Protein 6PY3 (pdb70)

Radius of gyration: 24.71 Å; Cα contacts (8 Å, |Δi|>4): 919; chains: 2; bounding box: 74×38×72 Å

Sequence (472 aa):
QRNAIREDLDNYLNEMGEVTADNIQTWLSGRILLIENAAQNIAINPEPAAVASLLEQKALTSTFMASYLGDATGHFTIRPDAKMPDGFDPRVRPWYKGAESSSTSTLTEPYIDAATGQTIISIATAAKKAGQSVGVVGGDLSLQTLINTLSARGMGYAFLVSADGKILVHPDKALVMKSLKEAYPQDTPRISSDFSEVTVDGKTRIVNFTPIKGLPSVNWYIGLSVDKDKAFSMPFTQRNAIREDLDNYLNEMGEVTADNIQTWLSSGRILLIENAAQNIAINPEPAAVASLLEQKALTSTFMASYLGDATGHHFTIRPDAKMPDGFDPRVRPWYKGAESSSTSTLTEPYIDAATGQTIISIATAAKKAGQSVGVVGGDLSLQTLINTLSARDMGYAFLVSADGKILVHPDKALVMKSLKEAYPQDTPRISSDFSEVTVDGKTRIVNFTPIKGLPSVNWYIGLSVDKDKAFSML

Organism: Pseudomonas fluorescens (strain Pf0-1) (NCBI:txid205922)

Solvent-accessible surface area: 21439 Å² total

InterPro domains:
  IPR003660 HAMP domain [PF00672] (296-348)
  IPR003660 HAMP domain [PS50885] (298-352)
  IPR003660 HAMP domain [SM00304] (298-352)
  IPR004089 Methyl-accepting chemotaxis protein (MCP) signalling domain [PF00015] (412-594)
  IPR004089 Methyl-accepting chemotaxis protein (MCP) signalling domain [PS50111] (357-593)
  IPR004089 Methyl-accepting chemotaxis protein (MCP) signalling domain [SM00283] (367-628)
  IPR004090 Chemotaxis methyl-accepting receptor [PR00260] (381-410)
  IPR004090 Chemotaxis methyl-accepting receptor [PR00260] (494-523)
  IPR029151 Periplasmic sensor-like domain superfamily [SSF103190] (67-181)
  IPR033479 Double Cache domain 1 [PF02743] (36-259)

Structure (mmCIF, N/CA/C/O backbone):
data_6PY3
#
_entry.id   6PY3
#
_cell.length_a   133.050
_cell.length_b   70.700
_cell.length_c   70.990
_cell.angle_alpha   90.000
_cell.angle_beta   122.100
_cell.angle_gamma   90.000
#
_symmetry.space_group_name_H-M   'C 1 2 1'
#
loop_
_entity.id
_entity.type
_entity.pdbx_description
1 polymer 'Putative methyl-accepting chemotaxis protein'
2 non-polymer ISOLEUCINE
3 water water
#
loop_
_atom_site.group_PDB
_atom_site.id
_atom_site.type_symbol
_atom_site.label_atom_id
_atom_site.label_alt_id
_atom_site.label_comp_id
_atom_site.label_asym_id
_atom_site.label_entity_id
_atom_site.label_seq_id
_atom_site.pdbx_PDB_ins_code
_atom_site.Cartn_x
_atom_site.Cartn_y
_atom_site.Cartn_z
_atom_site.occupancy
_atom_site.B_iso_or_equiv
_atom_site.auth_seq_id
_atom_site.auth_comp_id
_atom_site.auth_asym_id
_atom_site.auth_atom_id
_atom_site.pdbx_PDB_model_num
ATOM 1 N N . GLN A 1 7 ? -41.776 -30.877 31.459 1.00 41.76 34 GLN A N 1
ATOM 2 C CA . GLN A 1 7 ? -42.483 -30.136 30.371 1.00 48.11 34 GLN A CA 1
ATOM 3 C C . GLN A 1 7 ? -41.739 -30.269 29.038 1.00 50.83 34 GLN A C 1
ATOM 4 O O . GLN A 1 7 ? -42.350 -30.576 28.011 1.00 52.79 34 GLN A O 1
ATOM 6 N N . ARG A 1 8 ? -40.429 -30.026 29.059 1.00 45.89 35 ARG A N 1
ATOM 7 C CA . ARG A 1 8 ? -39.578 -30.275 27.892 1.00 55.62 35 ARG A CA 1
ATOM 8 C C . ARG A 1 8 ? -39.727 -31.707 27.358 1.00 54.51 35 ARG A C 1
ATOM 9 O O . ARG A 1 8 ? -40.017 -31.897 26.172 1.00 56.11 35 ARG A O 1
ATOM 11 N N . ASN A 1 9 ? -39.613 -32.705 28.234 1.00 53.84 36 ASN A N 1
ATOM 12 C CA . ASN A 1 9 ? -39.653 -34.109 27.807 1.00 54.83 36 ASN A CA 1
ATOM 13 C C . ASN A 1 9 ? -40.908 -34.509 27.024 1.00 57.31 36 ASN A C 1
ATOM 14 O O . ASN A 1 9 ? -40.895 -35.539 26.347 1.00 47.66 36 ASN A O 1
ATOM 16 N N . ALA A 1 10 ? -41.949 -33.674 27.062 1.00 51.70 37 ALA A N 1
ATOM 17 C CA . ALA A 1 10 ? -43.156 -33.867 26.244 1.00 57.56 37 ALA A CA 1
ATOM 18 C C . ALA A 1 10 ? -43.097 -33.322 24.812 1.00 58.52 37 ALA A C 1
ATOM 19 O O . ALA A 1 10 ? -43.727 -33.875 23.908 1.00 64.36 37 ALA A O 1
ATOM 21 N N . ILE A 1 11 ? -42.436 -32.185 24.620 1.00 55.21 38 ILE A N 1
ATOM 22 C CA . ILE A 1 11 ? -42.330 -31.573 23.294 1.00 53.77 38 ILE A CA 1
ATOM 23 C C . ILE A 1 11 ? -40.931 -31.755 22.689 1.00 48.73 38 ILE A C 1
ATOM 24 O O . ILE A 1 11 ? -40.578 -31.104 21.700 1.00 46.65 38 ILE A O 1
ATOM 29 N N . ARG A 1 12 ? -40.125 -32.626 23.292 1.00 48.14 39 ARG A N 1
ATOM 30 C CA . ARG A 1 12 ? -38.749 -32.812 22.831 1.00 52.20 39 ARG A CA 1
ATOM 31 C C . ARG A 1 12 ? -38.724 -33.399 21.416 1.00 50.33 39 ARG A C 1
ATOM 32 O O . ARG A 1 12 ? -38.007 -32.901 20.543 1.00 48.23 39 ARG A O 1
ATOM 40 N N . GLU A 1 13 ? -39.646 -34.318 21.145 1.00 42.70 40 GLU A N 1
ATOM 41 C CA . GLU A 1 13 ? -39.809 -34.855 19.798 1.00 46.61 40 GLU A CA 1
ATOM 42 C C . GLU A 1 13 ? -40.280 -33.807 18.788 1.00 43.58 40 GLU A C 1
ATOM 43 O O . GLU A 1 13 ? -39.909 -33.851 17.610 1.00 38.70 40 GLU A O 1
ATOM 49 N N . ASP A 1 14 ? -40.996 -32.802 19.274 1.00 38.51 41 ASP A N 1
ATOM 50 C CA . ASP A 1 14 ? -41.339 -31.646 18.452 1.00 42.47 41 ASP A CA 1
ATOM 51 C C . ASP A 1 14 ? -40.114 -30.839 18.017 1.00 41.41 41 ASP A C 1
ATOM 52 O O . ASP A 1 14 ? -40.062 -30.355 16.883 1.00 40.31 41 ASP A O 1
ATOM 57 N N . LEU A 1 15 ? -39.170 -30.641 18.932 1.00 33.75 42 LEU A N 1
ATOM 58 C CA . LEU A 1 15 ? -38.040 -29.764 18.660 1.00 39.52 42 LEU A CA 1
ATOM 59 C C . LEU A 1 15 ? -37.098 -30.427 17.652 1.00 35.16 42 LEU A C 1
ATOM 60 O O . LEU A 1 15 ? -36.565 -29.753 16.781 1.00 32.15 42 LEU A O 1
ATOM 65 N N . ASP A 1 16 ? -36.858 -31.723 17.839 1.00 31.16 43 ASP A N 1
ATOM 66 C CA . ASP A 1 16 ? -36.257 -32.591 16.827 1.00 31.72 43 ASP A CA 1
ATOM 67 C C . ASP A 1 16 ? -36.841 -32.343 15.427 1.00 34.79 43 ASP A C 1
ATOM 68 O O . ASP A 1 16 ? -36.112 -32.154 14.446 1.00 26.09 43 ASP A O 1
ATOM 73 N N . ASN A 1 17 ? -38.163 -32.344 15.307 1.00 30.97 44 ASN A N 1
ATOM 74 C CA . ASN A 1 17 ? -38.770 -32.124 14.008 1.00 33.24 44 ASN A CA 1
ATOM 75 C C . ASN A 1 17 ? -38.458 -30.751 13.425 1.00 29.63 44 ASN A C 1
ATOM 76 O O . ASN A 1 17 ? -38.147 -30.661 12.238 1.00 31.39 44 ASN A O 1
ATOM 81 N N . TYR A 1 18 ? -38.460 -29.697 14.239 1.00 28.74 45 TYR A N 1
ATOM 82 C CA . TYR A 1 18 ? -38.104 -28.377 13.713 1.00 30.99 45 TYR A CA 1
ATOM 83 C C . TYR A 1 18 ? -36.624 -28.310 13.271 1.00 31.63 45 TYR A C 1
ATOM 84 O O . TYR A 1 18 ? -36.309 -27.752 12.225 1.00 30.09 45 TYR A O 1
ATOM 93 N N . LEU A 1 19 ? -35.720 -28.846 14.094 1.00 30.22 46 LEU A N 1
ATOM 94 C CA . LEU A 1 19 ? -34.289 -28.795 13.803 1.00 27.67 46 LEU A CA 1
ATOM 95 C C . LEU A 1 19 ? -33.954 -29.625 12.584 1.00 21.25 46 LEU A C 1
ATOM 96 O O . LEU A 1 19 ? -33.147 -29.221 11.738 1.00 28.96 46 LEU A O 1
ATOM 101 N N . ASN A 1 20 ? -34.577 -30.784 12.455 1.00 24.24 47 ASN A N 1
ATOM 102 C CA . ASN A 1 20 ? -34.400 -31.527 11.217 1.00 26.00 47 ASN A CA 1
ATOM 103 C C . ASN A 1 20 ? -34.893 -30.799 9.991 1.00 28.65 47 ASN A C 1
ATOM 104 O O . ASN A 1 20 ? -34.254 -30.846 8.936 1.00 24.36 47 ASN A O 1
ATOM 109 N N . GLU A 1 21 ? -35.986 -30.062 10.154 1.00 27.81 48 GLU A N 1
ATOM 110 C CA . GLU A 1 21 ? -36.531 -29.256 9.064 1.00 24.86 48 GLU A CA 1
ATOM 111 C C . GLU A 1 21 ? -35.576 -28.113 8.697 1.00 19.66 48 GLU A C 1
ATOM 112 O O . GLU A 1 21 ? -35.341 -27.837 7.508 1.00 23.59 48 GLU A O 1
ATOM 114 N N . MET A 1 22 ? -35.012 -27.460 9.715 1.00 25.88 49 MET A N 1
ATOM 115 C CA . MET A 1 22 ? -34.111 -26.336 9.496 1.00 23.80 49 MET A CA 1
ATOM 116 C C . MET A 1 22 ? -32.806 -26.783 8.826 1.00 26.75 49 MET A C 1
ATOM 117 O O . MET A 1 22 ? -32.378 -26.175 7.846 1.00 23.32 49 MET A O 1
ATOM 122 N N . GLY A 1 23 ? -32.225 -27.877 9.323 1.00 25.87 50 GLY A N 1
ATOM 123 C CA . GLY A 1 23 ? -31.132 -28.589 8.633 1.00 20.35 50 GLY A CA 1
ATOM 124 C C . GLY A 1 23 ? -31.406 -28.890 7.180 1.00 22.96 50 GLY A C 1
ATOM 125 O O . GLY A 1 23 ? -30.589 -28.605 6.301 1.00 19.38 50 GLY A O 1
ATOM 126 N N . GLU A 1 24 ? -32.558 -29.485 6.887 1.00 24.98 51 GLU A N 1
ATOM 127 C CA . GLU A 1 24 ? -32.865 -29.797 5.497 1.00 24.90 51 GLU A CA 1
ATOM 128 C C . GLU A 1 24 ? -32.940 -28.573 4.608 1.00 25.72 51 GLU A C 1
ATOM 129 O O . GLU A 1 24 ? -32.488 -28.600 3.449 1.00 26.04 51 GLU A O 1
ATOM 135 N N . VAL A 1 25 ? -33.511 -27.493 5.134 1.00 27.85 52 VAL A N 1
ATOM 136 C CA . VAL A 1 25 ? -33.749 -26.305 4.298 1.00 30.53 52 VAL A CA 1
ATOM 137 C C . VAL A 1 25 ? -32.401 -25.644 3.955 1.00 29.06 52 VAL A C 1
ATOM 138 O O . VAL A 1 25 ? -32.172 -25.108 2.858 1.00 24.56 52 VAL A O 1
ATOM 142 N N . THR A 1 26 ? -31.515 -25.693 4.944 1.00 26.85 53 THR A N 1
ATOM 143 C CA . THR A 1 26 ? -30.239 -25.046 4.854 1.00 27.00 53 THR A CA 1
ATOM 144 C C . THR A 1 26 ? -29.413 -25.827 3.845 1.00 25.75 53 THR A C 1
ATOM 145 O O . THR A 1 26 ? -28.884 -25.227 2.918 1.00 24.84 53 THR A O 1
ATOM 149 N N . ALA A 1 27 ? -29.384 -27.155 3.967 1.00 26.83 54 ALA A N 1
ATOM 150 C CA . ALA A 1 27 ? -28.670 -28.000 2.999 1.00 23.96 54 ALA A CA 1
ATOM 151 C C . ALA A 1 27 ? -29.218 -27.794 1.600 1.00 27.74 54 ALA A C 1
ATOM 152 O O . ALA A 1 27 ? -28.483 -27.840 0.592 1.00 20.21 54 ALA A O 1
ATOM 154 N N . ASP A 1 28 ? -30.535 -27.639 1.518 1.00 24.43 55 ASP A N 1
ATOM 155 C CA . ASP A 1 28 ? -31.131 -27.440 0.216 1.00 22.72 55 ASP A CA 1
ATOM 156 C C . ASP A 1 28 ? -30.653 -26.138 -0.431 1.00 23.51 55 ASP A C 1
ATOM 157 O O . ASP A 1 28 ? -30.294 -26.120 -1.606 1.00 25.54 55 ASP A O 1
ATOM 162 N N . ASN A 1 29 ? -30.703 -25.045 0.316 1.00 26.60 56 ASN A N 1
ATOM 163 C CA . ASN A 1 29 ? -30.194 -23.792 -0.176 1.00 30.27 56 ASN A CA 1
ATOM 164 C C . ASN A 1 29 ? -28.728 -23.891 -0.636 1.00 28.11 56 ASN A C 1
ATOM 165 O O . ASN A 1 29 ? -28.416 -23.495 -1.743 1.00 24.06 56 ASN A O 1
ATOM 170 N N . ILE A 1 30 ? -27.850 -24.468 0.187 1.00 25.99 57 ILE A N 1
ATOM 171 C CA . ILE A 1 30 ? -26.450 -24.547 -0.184 1.00 25.59 57 ILE A CA 1
ATOM 172 C C . ILE A 1 30 ? -26.272 -25.372 -1.432 1.00 22.20 57 ILE A C 1
ATOM 173 O O . ILE A 1 30 ? -25.463 -25.025 -2.280 1.00 25.31 57 ILE A O 1
ATOM 178 N N . GLN A 1 31 ? -26.960 -26.508 -1.505 1.00 22.03 58 GLN A N 1
ATOM 179 C CA . GLN A 1 31 ? -26.926 -27.366 -2.671 1.00 26.61 58 GLN A CA 1
ATOM 180 C C . GLN A 1 31 ? -27.305 -26.569 -3.917 1.00 27.58 58 GLN A C 1
ATOM 181 O O . GLN A 1 31 ? -26.620 -26.644 -4.946 1.00 21.54 58 GLN A O 1
ATOM 187 N N . THR A 1 32 ? -28.322 -25.728 -3.765 1.00 25.84 59 THR A N 1
ATOM 188 C CA . THR A 1 32 ? -28.779 -24.862 -4.865 1.00 27.38 59 THR A CA 1
ATOM 189 C C . THR A 1 32 ? -27.798 -23.746 -5.235 1.00 27.29 59 THR A C 1
ATOM 190 O O . THR A 1 32 ? -27.575 -23.501 -6.428 1.00 27.44 59 THR A O 1
ATOM 194 N N . TRP A 1 33 ? -27.159 -23.138 -4.235 1.00 24.20 60 TRP A N 1
ATOM 195 C CA . TRP A 1 33 ? -26.220 -22.058 -4.508 1.00 24.56 60 TRP A CA 1
ATOM 196 C C . TRP A 1 33 ? -24.988 -22.637 -5.222 1.00 23.88 60 TRP A C 1
ATOM 197 O O . TRP A 1 33 ? -24.514 -22.066 -6.218 1.00 25.48 60 TRP A O 1
ATOM 208 N N . LEU A 1 34 ? -24.535 -23.814 -4.780 1.00 23.02 61 LEU A N 1
ATOM 209 C CA . LEU A 1 34 ? -23.354 -24.464 -5.361 1.00 20.23 61 LEU A CA 1
ATOM 210 C C . LEU A 1 34 ? -23.668 -25.034 -6.717 1.00 23.44 61 LEU A C 1
ATOM 211 O O . LEU A 1 34 ? -22.841 -24.992 -7.610 1.00 20.15 61 LEU A O 1
ATOM 216 N N . SER A 1 35 ? -24.910 -25.442 -6.934 1.00 26.36 62 SER A N 1
ATOM 217 C CA . SER A 1 35 ? -25.200 -26.162 -8.163 1.00 27.57 62 SER A CA 1
ATOM 218 C C . SER A 1 35 ? -25.027 -25.384 -9.458 1.00 24.96 62 SER A C 1
ATOM 219 O O . SER A 1 35 ? -24.347 -25.867 -10.369 1.00 19.80 62 SER A O 1
ATOM 222 N N . GLY A 1 36 ? -25.414 -24.115 -9.450 1.00 20.78 63 GLY A N 1
ATOM 223 C CA . GLY A 1 36 ? -25.188 -23.258 -10.608 1.00 22.54 63 GLY A CA 1
ATOM 224 C C . GLY A 1 36 ? -23.725 -22.943 -10.884 1.00 25.14 63 GLY A C 1
ATOM 225 O O . GLY A 1 36 ? -23.286 -22.858 -12.040 1.00 25.84 63 GLY A O 1
ATOM 226 N N . ARG A 1 37 ? -22.947 -22.873 -9.802 1.00 24.99 64 ARG A N 1
ATOM 227 C CA . ARG A 1 37 ? -21.524 -22.649 -9.897 1.00 20.39 64 ARG A CA 1
ATOM 228 C C . ARG A 1 37 ? -20.786 -23.894 -10.396 1.00 16.68 64 ARG A C 1
ATOM 229 O O . ARG A 1 37 ? -19.810 -23.798 -11.121 1.00 18.60 64 ARG A O 1
ATOM 237 N N . ILE A 1 38 ? -21.256 -25.065 -9.998 1.00 16.23 65 ILE A N 1
ATOM 238 C CA . ILE A 1 38 ? -20.736 -26.303 -10.496 1.00 18.78 65 ILE A CA 1
ATOM 239 C C . ILE A 1 38 ? -20.995 -26.434 -11.977 1.00 21.72 65 ILE A C 1
ATOM 240 O O . ILE A 1 38 ? -20.052 -26.728 -12.765 1.00 19.08 65 ILE A O 1
ATOM 245 N N . LEU A 1 39 ? -22.200 -26.030 -12.376 1.00 18.88 66 LEU A N 1
ATOM 246 C CA . LEU A 1 39 ? -22.541 -26.052 -13.813 1.00 18.01 66 LEU A CA 1
ATOM 247 C C . LEU A 1 39 ? -21.699 -25.130 -14.669 1.00 15.84 66 LEU A C 1
ATOM 248 O O . LEU A 1 39 ? -21.384 -25.471 -15.802 1.00 19.60 66 LEU A O 1
ATOM 253 N N . LEU A 1 40 ? -21.366 -23.950 -14.170 1.00 16.07 67 LEU A N 1
ATOM 254 C CA . LEU A 1 40 ? -20.565 -23.031 -14.951 1.00 16.14 67 LEU A CA 1
ATOM 255 C C . LEU A 1 40 ? -19.193 -23.654 -15.164 1.00 20.95 67 LEU A C 1
ATOM 256 O O . LEU A 1 40 ? -18.577 -23.435 -16.199 1.00 19.28 67 LEU A O 1
ATOM 261 N N . ILE A 1 41 ? -18.660 -24.314 -14.138 1.00 21.06 68 ILE A N 1
ATOM 262 C CA . ILE A 1 41 ? -17.286 -24.867 -14.276 1.00 23.55 68 ILE A CA 1
ATOM 263 C C . ILE A 1 41 ? -17.311 -26.064 -15.232 1.00 22.00 68 ILE A C 1
ATOM 264 O O . ILE A 1 41 ? -16.493 -26.189 -16.129 1.00 21.68 68 ILE A O 1
ATOM 269 N N . GLU A 1 42 ? -18.276 -26.953 -15.048 1.00 21.20 69 GLU A N 1
ATOM 270 C CA . GLU A 1 42 ? -18.546 -27.995 -16.014 1.00 21.46 69 GLU A CA 1
ATOM 271 C C . GLU A 1 42 ? -18.703 -27.516 -17.450 1.00 24.89 69 GLU A C 1
ATOM 272 O O . GLU A 1 42 ? -18.066 -28.064 -18.384 1.00 22.27 69 GLU A O 1
ATOM 278 N N . ASN A 1 43 ? -19.456 -26.431 -17.625 1.00 23.30 70 ASN A N 1
ATOM 279 C CA . ASN A 1 43 ? -19.660 -25.875 -18.958 1.00 26.72 70 ASN A CA 1
ATOM 280 C C . ASN A 1 43 ? -18.296 -25.415 -19.479 1.00 31.21 70 ASN A C 1
ATOM 281 O O . ASN A 1 43 ? -17.990 -25.655 -20.655 1.00 19.40 70 ASN A O 1
ATOM 286 N N . ALA A 1 44 ? -17.488 -24.783 -18.614 1.00 21.54 71 ALA A N 1
ATOM 287 C CA . ALA A 1 44 ? -16.206 -24.220 -19.082 1.00 26.81 71 ALA A CA 1
ATOM 288 C C . ALA A 1 44 ? -15.310 -25.365 -19.575 1.00 24.85 71 ALA A C 1
ATOM 289 O O . ALA A 1 44 ? -14.681 -25.275 -20.625 1.00 26.90 71 ALA A O 1
ATOM 291 N N . ALA A 1 45 ? -15.336 -26.463 -18.823 1.00 25.90 72 ALA A N 1
ATOM 292 C CA . ALA A 1 45 ? -14.580 -27.648 -19.137 1.00 25.92 72 ALA A CA 1
ATOM 293 C C . ALA A 1 45 ? -15.102 -28.337 -20.370 1.00 27.26 72 ALA A C 1
ATOM 294 O O . ALA A 1 45 ? -14.306 -28.698 -21.251 1.00 30.70 72 ALA A O 1
ATOM 296 N N . GLN A 1 46 ? -16.423 -28.378 -20.536 1.00 21.13 73 GLN A N 1
ATOM 297 C CA . GLN A 1 46 ? -16.978 -28.908 -21.781 1.00 23.88 73 GLN A CA 1
ATOM 298 C C . GLN A 1 46 ? -16.500 -28.094 -22.976 1.00 22.55 73 GLN A C 1
ATOM 299 O O . GLN A 1 46 ? -16.091 -28.627 -24.012 1.00 26.03 73 GLN A O 1
ATOM 305 N N . ASN A 1 47 ? -16.467 -26.782 -22.790 1.00 22.29 74 ASN A N 1
ATOM 306 C CA . ASN A 1 47 ? -16.152 -25.882 -23.890 1.00 26.46 74 ASN A CA 1
ATOM 307 C C . ASN A 1 47 ? -14.672 -25.895 -24.292 1.00 31.07 74 ASN A C 1
ATOM 308 O O . ASN A 1 47 ? -14.324 -25.838 -25.474 1.00 33.15 74 ASN A O 1
ATOM 313 N N . ILE A 1 48 ? -13.802 -25.984 -23.290 1.00 30.82 75 ILE A N 1
ATOM 314 C CA . ILE A 1 48 ? -12.366 -26.171 -23.507 1.00 30.95 75 ILE A CA 1
ATOM 315 C C . ILE A 1 48 ? -12.085 -27.456 -24.281 1.00 30.55 75 ILE A C 1
ATOM 316 O O . ILE A 1 48 ? -11.293 -27.455 -25.228 1.00 33.72 75 ILE A O 1
ATOM 321 N N . ALA A 1 49 ? -12.730 -28.543 -23.878 1.00 27.49 76 ALA A N 1
ATOM 322 C CA . ALA A 1 49 ? -12.601 -29.823 -24.552 1.00 31.41 76 ALA A CA 1
ATOM 323 C C . ALA A 1 49 ? -13.001 -29.738 -26.021 1.00 38.30 76 ALA A C 1
ATOM 324 O O . ALA A 1 49 ? -12.642 -30.612 -26.812 1.00 44.01 76 ALA A O 1
ATOM 326 N N . ILE A 1 50 ? -13.773 -28.712 -26.377 1.00 40.16 77 ILE A N 1
ATOM 327 C CA . ILE A 1 50 ? -14.184 -28.513 -27.763 1.00 44.87 77 ILE A CA 1
ATOM 328 C C . ILE A 1 50 ? -12.933 -28.256 -28.586 1.00 48.20 77 ILE A C 1
ATOM 329 O O . ILE A 1 50 ? -12.649 -28.991 -29.538 1.00 49.46 77 ILE A O 1
ATOM 334 N N . ASN A 1 51 ? -12.188 -27.228 -28.181 1.00 48.02 78 ASN A N 1
ATOM 335 C CA . ASN A 1 51 ? -10.922 -26.859 -28.810 1.00 44.60 78 ASN A CA 1
ATOM 336 C C . ASN A 1 51 ? -9.916 -26.402 -27.755 1.00 34.85 78 ASN A C 1
ATOM 337 O O . ASN A 1 51 ? -9.930 -25.236 -27.349 1.00 33.35 78 ASN A O 1
ATOM 339 N N . PRO A 1 52 ? -9.023 -27.306 -27.309 1.00 36.46 79 PRO A N 1
ATOM 340 C CA . PRO A 1 52 ? -8.140 -26.933 -26.196 1.00 38.06 79 PRO A CA 1
ATOM 341 C C . PRO A 1 52 ? -6.904 -26.136 -26.619 1.00 48.49 79 PRO A C 1
ATOM 342 O O . PRO A 1 52 ? -5.924 -26.067 -25.882 1.00 54.08 79 PRO A O 1
ATOM 346 N N . GLU A 1 53 ? -6.984 -25.465 -27.759 1.00 43.09 80 GLU A N 1
ATOM 347 C CA . GLU A 1 53 ? -5.970 -24.495 -28.153 1.00 48.25 80 GLU A CA 1
ATOM 348 C C . GLU A 1 53 ? -5.914 -23.358 -27.132 1.00 46.97 80 GLU A C 1
ATOM 349 O O . GLU A 1 53 ? -6.952 -22.922 -26.647 1.00 52.34 80 GLU A O 1
ATOM 355 N N . PRO A 1 54 ? -4.705 -22.917 -26.748 1.00 45.75 81 PRO A N 1
ATOM 356 C CA . PRO A 1 54 ? -4.544 -22.018 -25.600 1.00 39.18 81 PRO A CA 1
ATOM 357 C C . PRO A 1 54 ? -5.082 -20.594 -25.789 1.00 41.60 81 PRO A C 1
ATOM 358 O O . PRO A 1 54 ? -5.428 -19.928 -24.804 1.00 34.90 81 PRO A O 1
ATOM 362 N N . ALA A 1 55 ? -5.191 -20.126 -27.030 1.00 37.76 82 ALA A N 1
ATOM 363 C CA . ALA A 1 55 ? -5.905 -18.873 -27.269 1.00 36.75 82 ALA A CA 1
ATOM 364 C C . ALA A 1 55 ? -7.387 -19.026 -26.890 1.00 26.46 82 ALA A C 1
ATOM 365 O O . ALA A 1 55 ? -7.988 -18.113 -26.333 1.00 29.54 82 ALA A O 1
ATOM 367 N N . ALA A 1 56 ? -7.968 -20.172 -27.209 1.00 32.74 83 ALA A N 1
ATOM 368 C CA . ALA A 1 56 ? -9.402 -20.396 -26.987 1.00 33.27 83 ALA A CA 1
ATOM 369 C C . ALA A 1 56 ? -9.672 -20.428 -25.500 1.00 33.55 83 ALA A C 1
ATOM 370 O O . ALA A 1 56 ? -10.710 -19.936 -25.019 1.00 27.21 83 ALA A O 1
ATOM 372 N N . VAL A 1 57 ? -8.760 -21.092 -24.786 1.00 24.02 84 VAL A N 1
ATOM 373 C CA . VAL A 1 57 ? -8.902 -21.296 -23.368 1.00 24.85 84 VAL A CA 1
ATOM 374 C C . VAL A 1 57 ? -8.937 -19.956 -22.679 1.00 25.04 84 VAL A C 1
ATOM 375 O O . VAL A 1 57 ? -9.775 -19.712 -21.802 1.00 25.77 84 VAL A O 1
ATOM 379 N N . ALA A 1 58 ? -7.998 -19.104 -23.056 1.00 25.06 85 ALA A N 1
ATOM 380 C CA . ALA A 1 58 ? -7.881 -17.789 -22.467 1.00 21.08 85 ALA A CA 1
ATOM 381 C C . ALA A 1 58 ? -9.169 -17.002 -22.648 1.00 23.04 85 ALA A C 1
ATOM 382 O O . ALA A 1 58 ? -9.620 -16.359 -21.688 1.00 28.41 85 ALA A O 1
ATOM 384 N N . SER A 1 59 ? -9.698 -17.001 -23.875 1.00 29.96 86 SER A N 1
ATOM 385 C CA . SER A 1 59 ? -10.911 -16.241 -24.175 1.00 32.13 86 SER A CA 1
ATOM 386 C C . SER A 1 59 ? -12.106 -16.756 -23.345 1.00 27.96 86 SER A C 1
ATOM 387 O O . SER A 1 59 ? -12.912 -15.967 -22.859 1.00 27.60 86 SER A O 1
ATOM 390 N N . LEU A 1 60 ? -12.232 -18.070 -23.206 1.00 23.80 87 LEU A N 1
ATOM 391 C CA . LEU A 1 60 ? -13.312 -18.636 -22.388 1.00 23.97 87 LEU A CA 1
ATOM 392 C C . LEU A 1 60 ? -13.250 -18.240 -20.918 1.00 31.03 87 LEU A C 1
ATOM 393 O O . LEU A 1 60 ? -14.252 -17.866 -20.281 1.00 27.01 87 LEU A O 1
ATOM 398 N N . LEU A 1 61 ? -12.049 -18.304 -20.357 1.00 23.01 88 LEU A N 1
ATOM 399 C CA . LEU A 1 61 ? -11.881 -17.943 -18.978 1.00 25.18 88 LEU A CA 1
ATOM 400 C C . LEU A 1 61 ? -11.963 -16.455 -18.737 1.00 22.47 88 LEU A C 1
ATOM 401 O O . LEU A 1 61 ? -12.231 -16.044 -17.630 1.00 21.18 88 LEU A O 1
ATOM 406 N N . GLU A 1 62 ? -11.832 -15.644 -19.776 1.00 28.76 89 GLU A N 1
ATOM 407 C CA . GLU A 1 62 ? -12.024 -14.196 -19.634 1.00 26.08 89 GLU A CA 1
ATOM 408 C C . GLU A 1 62 ? -13.466 -13.663 -19.549 1.00 27.67 89 GLU A C 1
ATOM 409 O O . GLU A 1 62 ? -13.684 -12.475 -19.247 1.00 25.98 89 GLU A O 1
ATOM 415 N N . GLN A 1 63 ? -14.443 -14.507 -19.831 1.00 27.65 90 GLN A N 1
ATOM 416 C CA . GLN A 1 63 ? -15.828 -14.037 -19.996 1.00 26.05 90 GLN A CA 1
ATOM 417 C C . GLN A 1 63 ? -16.453 -13.688 -18.647 1.00 28.70 90 GLN A C 1
ATOM 418 O O . GLN A 1 63 ? -16.073 -14.262 -17.627 1.00 22.22 90 GLN A O 1
ATOM 424 N N . LYS A 1 64 ? -17.291 -12.649 -18.628 1.00 23.71 91 LYS A N 1
ATOM 425 C CA . LYS A 1 64 ? -17.865 -12.076 -17.406 1.00 27.42 91 LYS A CA 1
ATOM 426 C C . LYS A 1 64 ? -18.662 -13.026 -16.511 1.00 22.36 91 LYS A C 1
ATOM 427 O O . LYS A 1 64 ? -18.590 -12.902 -15.289 1.00 22.46 91 LYS A O 1
ATOM 433 N N . ALA A 1 65 ? -19.308 -14.036 -17.086 1.00 19.50 92 ALA A N 1
ATOM 434 C CA . ALA A 1 65 ? -20.084 -14.998 -16.287 1.00 19.59 92 ALA A CA 1
ATOM 435 C C . ALA A 1 65 ? -19.154 -15.762 -15.319 1.00 21.70 92 ALA A C 1
ATOM 436 O O . ALA A 1 65 ? -19.491 -15.945 -14.148 1.00 21.10 92 ALA A O 1
ATOM 438 N N . LEU A 1 66 ? -17.916 -15.991 -15.753 1.00 21.85 93 LEU A N 1
ATOM 439 C CA . LEU A 1 66 ? -16.928 -16.670 -14.919 1.00 22.01 93 LEU A CA 1
ATOM 440 C C . LEU A 1 66 ? -16.196 -15.704 -14.007 1.00 21.54 93 LEU A C 1
ATOM 441 O O . LEU A 1 66 ? -16.160 -15.901 -12.802 1.00 26.77 93 LEU A O 1
ATOM 446 N N . THR A 1 67 ? -15.697 -14.595 -14.545 1.00 26.19 94 THR A N 1
ATOM 447 C CA . THR A 1 67 ? -15.005 -13.606 -13.742 1.00 22.76 94 THR A CA 1
ATOM 448 C C . THR A 1 67 ? -15.864 -12.831 -12.744 1.00 24.19 94 THR A C 1
ATOM 449 O O . THR A 1 67 ? -15.386 -12.391 -11.701 1.00 23.24 94 THR A O 1
ATOM 453 N N . SER A 1 68 ? -17.156 -12.691 -12.987 1.00 23.19 95 SER A N 1
ATOM 454 C CA . SER A 1 68 ? -18.015 -12.171 -11.933 1.00 21.90 95 SER A CA 1
ATOM 455 C C . SER A 1 68 ? -18.477 -13.185 -10.889 1.00 22.99 95 SER A C 1
ATOM 456 O O . SER A 1 68 ? -19.002 -12.772 -9.872 1.00 25.02 95 SER A O 1
ATOM 459 N N . THR A 1 69 ? -18.394 -14.482 -11.180 1.00 24.76 96 THR A N 1
ATOM 460 C CA . THR A 1 69 ? -18.821 -15.540 -10.243 1.00 20.62 96 THR A CA 1
ATOM 461 C C . THR A 1 69 ? -17.694 -16.136 -9.379 1.00 20.08 96 THR A C 1
ATOM 462 O O . THR A 1 69 ? -17.919 -16.479 -8.225 1.00 22.39 96 THR A O 1
ATOM 466 N N . PHE A 1 70 ? -16.502 -16.285 -9.963 1.00 26.13 97 PHE A N 1
ATOM 467 C CA . PHE A 1 70 ? -15.340 -16.820 -9.258 1.00 20.06 97 PHE A CA 1
ATOM 468 C C . PHE A 1 70 ? -14.297 -15.736 -9.029 1.00 24.31 97 PHE A C 1
ATOM 469 O O . PHE A 1 70 ? -14.235 -14.741 -9.780 1.00 25.09 97 PHE A O 1
ATOM 477 N N . MET A 1 71 ? -13.446 -15.967 -8.028 1.00 20.30 98 MET A N 1
ATOM 478 C CA . MET A 1 71 ? -12.285 -15.116 -7.822 1.00 24.06 98 MET A CA 1
ATOM 479 C C . MET A 1 71 ? -11.387 -15.173 -9.045 1.00 22.53 98 MET A C 1
ATOM 480 O O . MET A 1 71 ? -10.994 -14.135 -9.576 1.00 24.88 98 MET A O 1
ATOM 485 N N . ALA A 1 72 ? -11.162 -16.393 -9.539 1.00 21.62 99 ALA A N 1
ATOM 486 C CA . ALA A 1 72 ? -10.488 -16.684 -10.778 1.00 22.95 99 ALA A CA 1
ATOM 487 C C . ALA A 1 72 ? -10.874 -18.096 -11.214 1.00 21.65 99 ALA A C 1
ATOM 488 O O . ALA A 1 72 ? -11.389 -18.912 -10.413 1.00 21.46 99 ALA A O 1
ATOM 490 N N . SER A 1 73 ? -10.790 -18.300 -12.516 1.00 17.14 100 SER A N 1
ATOM 491 C CA . SER A 1 73 ? -10.811 -19.624 -13.093 1.00 20.13 100 SER A CA 1
ATOM 492 C C . SER A 1 73 ? -9.592 -19.887 -13.945 1.00 20.17 100 SER A C 1
ATOM 493 O O . SER A 1 73 ? -8.882 -18.976 -14.410 1.00 20.72 100 SER A O 1
ATOM 496 N N . TYR A 1 74 ? -9.371 -21.164 -14.208 1.00 20.19 101 TYR A N 1
ATOM 497 C CA . TYR A 1 74 ? -8.086 -21.585 -14.730 1.00 16.60 101 TYR A CA 1
ATOM 498 C C . TYR A 1 74 ? -8.238 -22.978 -15.305 1.00 18.75 101 TYR A C 1
ATOM 499 O O . TYR A 1 74 ? -9.112 -23.772 -14.886 1.00 16.02 101 TYR A O 1
ATOM 508 N N . LEU A 1 75 ? -7.252 -23.306 -16.133 1.00 18.60 102 LEU A N 1
ATOM 509 C CA . LEU A 1 75 ? -7.027 -24.632 -16.685 1.00 24.01 102 LEU A CA 1
ATOM 510 C C . LEU A 1 75 ? -5.575 -24.994 -16.391 1.00 27.94 102 LEU A C 1
ATOM 511 O O . LEU A 1 75 ? -4.679 -24.174 -16.639 1.00 23.73 102 LEU A O 1
ATOM 516 N N . GLY A 1 76 ? -5.356 -26.227 -15.934 1.00 28.46 103 GLY A N 1
ATOM 517 C CA . GLY A 1 76 ? -4.001 -26.758 -15.702 1.00 26.56 103 GLY A CA 1
ATOM 518 C C . GLY A 1 76 ? -3.827 -28.013 -16.535 1.00 27.23 103 GLY A C 1
ATOM 519 O O . GLY A 1 76 ? -4.777 -28.790 -16.633 1.00 24.78 103 GLY A O 1
ATOM 520 N N . ASP A 1 77 ? -2.655 -28.251 -17.136 1.00 23.69 104 ASP A N 1
ATOM 521 C CA . ASP A 1 77 ? -2.451 -29.540 -17.817 1.00 20.39 104 ASP A CA 1
ATOM 522 C C . ASP A 1 77 ? -1.383 -30.476 -17.225 1.00 20.86 104 ASP A C 1
ATOM 523 O O . ASP A 1 77 ? -0.607 -30.089 -16.366 1.00 23.03 104 ASP A O 1
ATOM 528 N N . ALA A 1 78 ? -1.304 -31.692 -17.754 1.00 25.26 105 ALA A N 1
ATOM 529 C CA . ALA A 1 78 ? -0.330 -32.677 -17.288 1.00 32.61 105 ALA A CA 1
ATOM 530 C C . ALA A 1 78 ? 1.134 -32.325 -17.580 1.00 26.85 105 ALA A C 1
ATOM 531 O O . ALA A 1 78 ? 2.019 -33.047 -17.142 1.00 23.52 105 ALA A O 1
ATOM 533 N N . THR A 1 79 ? 1.408 -31.249 -18.309 1.00 25.07 106 THR A N 1
ATOM 534 C CA . THR A 1 79 ? 2.795 -30.845 -18.558 1.00 28.79 106 THR A CA 1
ATOM 535 C C . THR A 1 79 ? 3.193 -29.798 -17.536 1.00 25.97 106 THR A C 1
ATOM 536 O O . THR A 1 79 ? 4.339 -29.342 -17.521 1.00 25.22 106 THR A O 1
ATOM 540 N N . GLY A 1 80 ? 2.259 -29.428 -16.650 1.00 21.65 107 GLY A N 1
ATOM 541 C CA . GLY A 1 80 ? 2.524 -28.358 -15.704 1.00 18.14 107 GLY A CA 1
ATOM 542 C C . GLY A 1 80 ? 2.165 -26.958 -16.139 1.00 18.61 107 GLY A C 1
ATOM 543 O O . GLY A 1 80 ? 2.352 -26.009 -15.378 1.00 26.37 107 GLY A O 1
ATOM 544 N N . HIS A 1 81 ? 1.608 -26.798 -17.331 1.00 19.66 108 HIS A N 1
ATOM 545 C CA . HIS A 1 81 ? 1.249 -25.449 -17.757 1.00 23.15 108 HIS A CA 1
ATOM 546 C C . HIS A 1 81 ? -0.149 -25.099 -17.275 1.00 22.43 108 HIS A C 1
ATOM 547 O O . HIS A 1 81 ? -0.946 -25.997 -16.975 1.00 19.22 108 HIS A O 1
ATOM 554 N N . PHE A 1 82 ? -0.409 -23.805 -17.103 1.00 23.41 109 PHE A N 1
ATOM 555 C CA . PHE A 1 82 ? -1.749 -23.367 -16.659 1.00 23.87 109 PHE A CA 1
ATOM 556 C C . PHE A 1 82 ? -2.079 -22.007 -17.246 1.00 30.05 109 PHE A C 1
ATOM 557 O O . PHE A 1 82 ? -1.196 -21.325 -17.754 1.00 28.38 109 PHE A O 1
ATOM 565 N N . THR A 1 83 ? -3.374 -21.690 -17.274 1.00 30.80 110 THR A N 1
ATOM 566 C CA . THR A 1 83 ? -3.883 -20.366 -17.618 1.00 28.03 110 THR A CA 1
ATOM 567 C C . THR A 1 83 ? -4.883 -19.958 -16.556 1.00 25.13 110 THR A C 1
ATOM 568 O O . THR A 1 83 ? -5.785 -20.740 -16.218 1.00 21.32 110 THR A O 1
ATOM 572 N N . ILE A 1 84 ? -4.745 -18.734 -16.061 1.00 18.54 111 ILE A N 1
ATOM 573 C CA . ILE A 1 84 ? -5.615 -18.253 -15.011 1.00 25.99 111 ILE A CA 1
ATOM 574 C C . ILE A 1 84 ? -6.152 -16.900 -15.436 1.00 30.34 111 ILE A C 1
ATOM 575 O O . ILE A 1 84 ? -5.460 -16.125 -16.109 1.00 30.59 111 ILE A O 1
ATOM 580 N N . ARG A 1 85 ? -7.450 -16.728 -15.231 1.00 26.30 112 ARG A N 1
ATOM 581 C CA . ARG A 1 85 ? -8.105 -15.449 -15.471 1.00 26.39 112 ARG A CA 1
ATOM 582 C C . ARG A 1 85 ? -9.046 -15.088 -14.332 1.00 28.52 112 ARG A C 1
ATOM 583 O O . ARG A 1 85 ? -9.874 -15.918 -13.900 1.00 24.83 112 ARG A O 1
ATOM 591 N N . PRO A 1 86 ? -9.000 -13.814 -13.907 1.00 28.72 113 PRO A N 1
ATOM 592 C CA . PRO A 1 86 ? -7.984 -12.828 -14.314 1.00 32.04 113 PRO A CA 1
ATOM 593 C C . PRO A 1 86 ? -6.554 -13.281 -14.002 1.00 33.49 113 PRO A C 1
ATOM 594 O O . PRO A 1 86 ? -6.325 -14.046 -13.051 1.00 30.62 113 PRO A O 1
ATOM 598 N N . ASP A 1 87 ? -5.599 -12.812 -14.806 1.00 31.11 114 ASP A N 1
ATOM 599 C CA . ASP A 1 87 ? -4.202 -13.203 -14.623 1.00 31.66 114 ASP A CA 1
ATOM 600 C C . ASP A 1 87 ? -3.660 -12.759 -13.261 1.00 33.80 114 ASP A C 1
ATOM 601 O O . ASP A 1 87 ? -4.122 -11.783 -12.659 1.00 27.32 114 ASP A O 1
ATOM 606 N N . ALA A 1 88 ? -2.719 -13.528 -12.717 1.00 31.27 115 ALA A N 1
ATOM 607 C CA . ALA A 1 88 ? -2.122 -13.188 -11.427 1.00 32.33 115 ALA A CA 1
ATOM 608 C C . ALA A 1 88 ? -0.691 -13.698 -11.360 1.00 32.39 115 ALA A C 1
ATOM 609 O O . ALA A 1 88 ? -0.339 -14.649 -12.056 1.00 38.08 115 ALA A O 1
ATOM 611 N N . LYS A 1 89 ? 0.138 -12.984 -10.604 1.00 35.75 116 LYS A N 1
ATOM 612 C CA . LYS A 1 89 ? 1.533 -13.357 -10.411 1.00 38.89 116 LYS A CA 1
ATOM 613 C C . LYS A 1 89 ? 1.569 -14.563 -9.473 1.00 27.69 116 LYS A C 1
ATOM 614 O O . LYS A 1 89 ? 1.192 -14.438 -8.314 1.00 38.34 116 LYS A O 1
ATOM 616 N N . MET A 1 90 ? 2.022 -15.706 -9.978 1.00 25.17 117 MET A N 1
ATOM 617 C CA . MET A 1 90 ? 2.049 -16.926 -9.178 1.00 26.41 117 MET A CA 1
ATOM 618 C C . MET A 1 90 ? 3.379 -17.103 -8.447 1.00 25.17 117 MET A C 1
ATOM 619 O O . MET A 1 90 ? 4.402 -16.564 -8.862 1.00 21.36 117 MET A O 1
ATOM 624 N N . PRO A 1 91 ? 3.383 -17.864 -7.353 1.00 19.41 118 PRO A N 1
ATOM 625 C CA . PRO A 1 91 ? 4.662 -18.011 -6.654 1.00 21.46 118 PRO A CA 1
ATOM 626 C C . PRO A 1 91 ? 5.697 -18.719 -7.523 1.00 26.35 118 PRO A C 1
ATOM 627 O O . PRO A 1 91 ? 5.332 -19.428 -8.483 1.00 20.79 118 PRO A O 1
ATOM 631 N N . ASP A 1 92 ? 6.983 -18.526 -7.232 1.00 22.39 119 ASP A N 1
ATOM 632 C CA . ASP A 1 92 ? 8.004 -19.134 -8.111 1.00 24.79 119 ASP A CA 1
ATOM 633 C C . ASP A 1 92 ? 7.986 -20.651 -7.927 1.00 24.07 119 ASP A C 1
ATOM 634 O O . ASP A 1 92 ? 7.850 -21.126 -6.800 1.00 28.31 119 ASP A O 1
ATOM 639 N N . GLY A 1 93 ? 7.986 -21.371 -9.046 1.00 23.89 120 GLY A N 1
ATOM 640 C CA . GLY A 1 93 ? 7.858 -22.825 -9.035 1.00 27.06 120 GLY A CA 1
ATOM 641 C C . GLY A 1 93 ? 6.451 -23.391 -8.880 1.00 23.63 120 GLY A C 1
ATOM 642 O O . GLY A 1 93 ? 6.269 -24.613 -8.750 1.00 26.66 120 GLY A O 1
ATOM 643 N N . PHE A 1 94 ? 5.457 -22.527 -8.720 1.00 24.19 121 PHE A N 1
ATOM 644 C CA . PHE A 1 94 ? 4.058 -22.988 -8.755 1.00 21.78 121 PHE A CA 1
ATOM 645 C C . PHE A 1 94 ? 3.808 -24.052 -9.823 1.00 19.37 121 PHE A C 1
ATOM 646 O O . PHE A 1 94 ? 4.163 -23.878 -10.986 1.00 22.96 121 PHE A O 1
ATOM 654 N N . ASP A 1 95 ? 3.182 -25.153 -9.410 1.00 20.56 122 ASP A N 1
ATOM 655 C CA . ASP A 1 95 ? 2.862 -26.266 -10.313 1.00 20.07 122 ASP A CA 1
ATOM 656 C C . ASP A 1 95 ? 1.410 -26.668 -10.084 1.00 21.64 122 ASP A C 1
ATOM 657 O O . ASP A 1 95 ? 1.120 -27.248 -9.056 1.00 14.49 122 ASP A O 1
ATOM 662 N N . PRO A 1 96 ? 0.540 -26.538 -11.113 1.00 17.80 123 PRO A N 1
ATOM 663 C CA . PRO A 1 96 ? -0.874 -26.827 -10.914 1.00 17.10 123 PRO A CA 1
ATOM 664 C C . PRO A 1 96 ? -1.179 -28.285 -10.581 1.00 19.10 123 PRO A C 1
ATOM 665 O O . PRO A 1 96 ? -2.110 -28.575 -9.811 1.00 15.21 123 PRO A O 1
ATOM 669 N N . ARG A 1 97 ? -0.274 -29.173 -11.002 1.00 15.69 124 ARG A N 1
ATOM 670 C CA . ARG A 1 97 ? -0.438 -30.614 -10.815 1.00 16.68 124 ARG A CA 1
ATOM 671 C C . ARG A 1 97 ? -0.402 -31.121 -9.413 1.00 20.14 124 ARG A C 1
ATOM 672 O O . ARG A 1 97 ? -0.939 -32.199 -9.108 1.00 18.74 124 ARG A O 1
ATOM 680 N N . VAL A 1 98 ? 0.235 -30.353 -8.544 1.00 16.10 125 VAL A N 1
ATOM 681 C CA . VAL A 1 98 ? 0.340 -30.723 -7.157 1.00 15.91 125 VAL A CA 1
ATOM 682 C C . VAL A 1 98 ? -0.786 -30.131 -6.279 1.00 18.30 125 VAL A C 1
ATOM 683 O O . VAL A 1 98 ? -0.754 -30.262 -5.061 1.00 14.99 125 VAL A O 1
ATOM 687 N N . ARG A 1 99 ? -1.648 -29.309 -6.880 1.00 16.40 126 ARG A N 1
ATOM 688 C CA . ARG A 1 99 ? -2.612 -28.501 -6.123 1.00 16.99 126 ARG A CA 1
ATOM 689 C C . ARG A 1 99 ? -3.887 -29.292 -5.838 1.00 14.79 126 ARG A C 1
ATOM 690 O O . ARG A 1 99 ? -4.239 -30.188 -6.602 1.00 19.01 126 ARG A O 1
ATOM 698 N N . PRO A 1 100 ? -4.604 -28.982 -4.741 1.00 16.62 127 PRO A N 1
ATOM 699 C CA . PRO A 1 100 ? -5.702 -29.884 -4.340 1.00 15.62 127 PRO A CA 1
ATOM 700 C C . PRO A 1 100 ? -6.870 -29.947 -5.349 1.00 18.23 127 PRO A C 1
ATOM 701 O O . PRO A 1 100 ? -7.517 -30.980 -5.496 1.00 19.75 127 PRO A O 1
ATOM 705 N N . TRP A 1 101 ? -7.092 -28.884 -6.111 1.00 16.94 128 TRP A N 1
ATOM 706 C CA . TRP A 1 101 ? -8.127 -28.904 -7.150 1.00 15.95 128 TRP A CA 1
ATOM 707 C C . TRP A 1 101 ? -7.798 -29.871 -8.256 1.00 19.62 128 TRP A C 1
ATOM 708 O O . TRP A 1 101 ? -8.701 -30.510 -8.791 1.00 22.28 128 TRP A O 1
ATOM 719 N N . TYR A 1 102 ? -6.513 -29.956 -8.624 1.00 18.66 129 TYR A N 1
ATOM 720 C CA . TYR A 1 102 ? -6.079 -30.786 -9.732 1.00 17.29 129 TYR A CA 1
ATOM 721 C C . TYR A 1 102 ? -6.113 -32.254 -9.350 1.00 16.70 129 TYR A C 1
ATOM 722 O O . TYR A 1 102 ? -6.731 -33.075 -10.035 1.00 17.47 129 TYR A O 1
ATOM 731 N N . LYS A 1 103 ? -5.537 -32.570 -8.206 1.00 21.26 130 LYS A N 1
ATOM 732 C CA . LYS A 1 103 ? -5.499 -33.942 -7.726 1.00 19.95 130 LYS A CA 1
ATOM 733 C C . LYS A 1 103 ? -6.910 -34.465 -7.438 1.00 23.07 130 LYS A C 1
ATOM 734 O O . LYS A 1 103 ? -7.244 -35.649 -7.662 1.00 19.69 130 LYS A O 1
ATOM 740 N N . GLY A 1 104 ? -7.736 -33.582 -6.889 1.00 21.37 131 GLY A N 1
ATOM 741 C CA . GLY A 1 104 ? -9.121 -33.926 -6.638 1.00 20.31 131 GLY A CA 1
ATOM 742 C C . GLY A 1 104 ? -9.866 -34.249 -7.928 1.00 18.04 131 GLY A C 1
ATOM 743 O O . GLY A 1 104 ? -10.599 -35.233 -7.995 1.00 25.22 131 GLY A O 1
ATOM 744 N N . ALA A 1 105 ? -9.748 -33.408 -8.941 1.00 17.44 132 ALA A N 1
ATOM 745 C CA . ALA A 1 105 ? -10.456 -33.615 -10.170 1.00 17.37 132 ALA A CA 1
ATOM 746 C C . ALA A 1 105 ? -9.975 -34.857 -10.900 1.00 26.37 132 ALA A C 1
ATOM 747 O O . ALA A 1 105 ? -10.756 -35.536 -11.550 1.00 25.48 132 ALA A O 1
ATOM 749 N N . GLU A 1 106 ? -8.682 -35.168 -10.817 1.00 27.36 133 GLU A N 1
ATOM 750 C CA . GLU A 1 106 ? -8.180 -36.352 -11.507 1.00 29.84 133 GLU A CA 1
ATOM 751 C C . GLU A 1 106 ? -8.597 -37.637 -10.797 1.00 29.91 133 GLU A C 1
ATOM 752 O O . GLU A 1 106 ? -8.713 -38.686 -11.431 1.00 31.94 133 GLU A O 1
ATOM 758 N N . SER A 1 107 ? -8.841 -37.558 -9.494 1.00 27.18 134 SER A N 1
ATOM 759 C CA . SER A 1 107 ? -9.260 -38.720 -8.712 1.00 31.48 134 SER A CA 1
ATOM 760 C C . SER A 1 107 ? -10.716 -39.125 -8.886 1.00 37.74 134 SER A C 1
ATOM 761 O O . SER A 1 107 ? -11.092 -40.210 -8.458 1.00 40.09 134 SER A O 1
ATOM 764 N N . SER A 1 108 ? -11.530 -38.258 -9.487 1.00 34.60 135 SER A N 1
ATOM 765 C CA . SER A 1 108 ? -12.979 -38.452 -9.550 1.00 36.28 135 SER A CA 1
ATOM 766 C C . SER A 1 108 ? -13.412 -38.577 -11.001 1.00 37.39 135 SER A C 1
ATOM 767 O O . SER A 1 108 ? -12.813 -37.954 -11.893 1.00 32.52 135 SER A O 1
ATOM 770 N N . SER A 1 109 ? -14.491 -39.332 -11.216 1.00 27.91 136 SER A N 1
ATOM 771 C CA . SER A 1 109 ? -15.054 -39.484 -12.552 1.00 29.13 136 SER A CA 1
ATOM 772 C C . SER A 1 109 ? -15.955 -38.327 -12.919 1.00 29.78 136 SER A C 1
ATOM 773 O O . SER A 1 109 ? -16.401 -38.222 -14.068 1.00 29.09 136 SER A O 1
ATOM 776 N N . THR A 1 110 ? -16.261 -37.494 -11.926 1.00 29.33 137 THR A N 1
ATOM 777 C CA . THR A 1 110 ? -17.042 -36.300 -12.144 1.00 29.51 137 THR A CA 1
ATOM 778 C C . THR A 1 110 ? -16.392 -35.088 -11.493 1.00 28.29 137 THR A C 1
ATOM 779 O O . THR A 1 110 ? -15.316 -35.197 -10.872 1.00 28.48 137 THR A O 1
ATOM 783 N N . SER A 1 111 ? -17.072 -33.947 -11.590 1.00 26.34 138 SER A N 1
ATOM 784 C CA . SER A 1 111 ? -16.659 -32.735 -10.897 1.00 22.61 138 SER A CA 1
ATOM 785 C C . SER A 1 111 ? -16.464 -32.995 -9.438 1.00 22.70 138 SER A C 1
ATOM 786 O O . SER A 1 111 ? -17.044 -33.942 -8.878 1.00 25.55 138 SER A O 1
ATOM 789 N N . THR A 1 112 ? -15.741 -32.082 -8.804 1.00 19.58 139 THR A N 1
ATOM 790 C CA . THR A 1 112 ? -15.433 -32.190 -7.392 1.00 22.29 139 THR A CA 1
ATOM 791 C C . THR A 1 112 ? -15.354 -30.835 -6.717 1.00 17.64 139 THR A C 1
ATOM 792 O O . THR A 1 112 ? -15.429 -29.806 -7.374 1.00 21.02 139 THR A O 1
ATOM 796 N N . LEU A 1 113 ? -15.321 -30.815 -5.390 1.00 17.28 140 LEU A N 1
ATOM 797 C CA . LEU A 1 113 ? -15.135 -29.578 -4.668 1.00 16.70 140 LEU A CA 1
ATOM 798 C C . LEU A 1 113 ? -14.032 -29.854 -3.660 1.00 18.81 140 LEU A C 1
ATOM 799 O O . LEU A 1 113 ? -14.064 -30.858 -2.958 1.00 20.53 140 LEU A O 1
ATOM 804 N N . THR A 1 114 ? -13.053 -28.970 -3.582 1.00 17.37 141 THR A N 1
ATOM 805 C CA . THR A 1 114 ? -12.061 -29.092 -2.528 1.00 16.95 141 THR A CA 1
ATOM 806 C C . THR A 1 114 ? -12.558 -28.722 -1.169 1.00 16.54 141 THR A C 1
ATOM 807 O O . THR A 1 114 ? -13.412 -27.870 -1.016 1.00 19.64 141 THR A O 1
ATOM 811 N N . GLU A 1 115 ? -11.868 -29.239 -0.161 1.00 15.45 142 GLU A N 1
ATOM 812 C CA . GLU A 1 115 ? -11.795 -28.586 1.114 1.00 16.43 142 GLU A CA 1
ATOM 813 C C . GLU A 1 115 ? -11.113 -27.216 1.100 1.00 15.32 142 GLU A C 1
ATOM 814 O O . GLU A 1 115 ? -10.443 -26.847 0.150 1.00 16.35 142 GLU A O 1
ATOM 820 N N . PRO A 1 116 ? -11.274 -26.452 2.186 1.00 15.75 143 PRO A N 1
ATOM 821 C CA . PRO A 1 116 ? -10.508 -25.210 2.308 1.00 14.97 143 PRO A CA 1
ATOM 822 C C . PRO A 1 116 ? -9.024 -25.483 2.139 1.00 16.96 143 PRO A C 1
ATOM 823 O O . PRO A 1 116 ? -8.473 -26.426 2.741 1.00 15.54 143 PRO A O 1
ATOM 827 N N . TYR A 1 117 ? -8.379 -24.609 1.395 1.00 18.63 144 TYR A N 1
ATOM 828 C CA . TYR A 1 117 ? -6.921 -24.590 1.270 1.00 20.71 144 TYR A CA 1
ATOM 829 C C . TYR A 1 117 ? -6.437 -23.156 0.996 1.00 22.50 144 TYR A C 1
ATOM 830 O O . TYR A 1 117 ? -7.248 -22.266 0.713 1.00 20.16 144 TYR A O 1
ATOM 839 N N . ILE A 1 118 ? -5.121 -22.947 1.035 1.00 17.53 145 ILE A N 1
ATOM 840 C CA . ILE A 1 118 ? -4.527 -21.626 0.786 1.00 19.60 145 ILE A CA 1
ATOM 841 C C . ILE A 1 118 ? -4.278 -21.295 -0.671 1.00 18.12 145 ILE A C 1
ATOM 842 O O . ILE A 1 118 ? -3.482 -21.922 -1.387 1.00 17.50 145 ILE A O 1
ATOM 847 N N . ASP A 1 119 ? -4.967 -20.273 -1.149 1.00 17.24 146 ASP A N 1
ATOM 848 C CA . ASP A 1 119 ? -4.913 -19.919 -2.553 1.00 20.12 146 ASP A CA 1
ATOM 849 C C . ASP A 1 119 ? -3.482 -19.479 -2.932 1.00 18.04 146 ASP A C 1
ATOM 850 O O . ASP A 1 119 ? -2.876 -18.681 -2.204 1.00 21.71 146 ASP A O 1
ATOM 855 N N . ALA A 1 120 ? -2.906 -20.075 -3.972 1.00 18.27 147 ALA A N 1
ATOM 856 C CA . ALA A 1 120 ? -1.584 -19.657 -4.443 1.00 20.03 147 ALA A CA 1
ATOM 857 C C . ALA A 1 120 ? -1.602 -18.216 -4.920 1.00 26.90 147 ALA A C 1
ATOM 858 O O . ALA A 1 120 ? -0.605 -17.504 -4.779 1.00 22.93 147 ALA A O 1
ATOM 860 N N . ALA A 1 121 ? -2.681 -17.835 -5.606 1.00 26.43 148 ALA A N 1
ATOM 861 C CA . ALA A 1 121 ? -2.864 -16.463 -6.074 1.00 25.39 148 ALA A CA 1
ATOM 862 C C . ALA A 1 121 ? -3.003 -15.379 -4.994 1.00 26.94 148 ALA A C 1
ATOM 863 O O . ALA A 1 121 ? -2.290 -14.373 -5.044 1.00 28.05 148 ALA A O 1
ATOM 865 N N . THR A 1 122 ? -3.965 -15.510 -4.088 1.00 23.53 149 THR A N 1
ATOM 866 C CA . THR A 1 122 ? -4.277 -14.464 -3.125 1.00 22.26 149 THR A CA 1
ATOM 867 C C . THR A 1 122 ? -3.679 -14.669 -1.746 1.00 22.13 149 THR A C 1
ATOM 868 O O . THR A 1 122 ? -3.677 -13.748 -0.936 1.00 24.25 149 THR A O 1
ATOM 872 N N . GLY A 1 123 ? -3.309 -15.905 -1.412 1.00 22.94 150 GLY A N 1
ATOM 873 C CA . GLY A 1 123 ? -2.819 -16.227 -0.087 1.00 22.46 150 GLY A CA 1
ATOM 874 C C . GLY A 1 123 ? -3.911 -16.448 0.947 1.00 26.69 150 GLY A C 1
ATOM 875 O O . GLY A 1 123 ? -3.602 -16.676 2.105 1.00 24.22 150 GLY A O 1
ATOM 876 N N . GLN A 1 124 ? -5.173 -16.398 0.530 1.00 24.08 151 GLN A N 1
ATOM 877 C CA . GLN A 1 124 ? -6.312 -16.534 1.442 1.00 29.97 151 GLN A CA 1
ATOM 878 C C . GLN A 1 124 ? -6.885 -17.945 1.350 1.00 21.92 151 GLN A C 1
ATOM 879 O O . GLN A 1 124 ? -6.746 -18.628 0.343 1.00 17.60 151 GLN A O 1
ATOM 885 N N . THR A 1 125 ? -7.623 -18.329 2.374 1.00 19.83 152 THR A N 1
ATOM 886 C CA . THR A 1 125 ? -8.326 -19.589 2.354 1.00 23.59 152 THR A CA 1
ATOM 887 C C . THR A 1 125 ? -9.548 -19.544 1.430 1.00 22.63 152 THR A C 1
ATOM 888 O O . THR A 1 125 ? -10.335 -18.607 1.440 1.00 22.42 152 THR A O 1
ATOM 892 N N . ILE A 1 126 ? -9.666 -20.553 0.587 1.00 17.86 153 ILE A N 1
ATOM 893 C CA . ILE A 1 126 ? -10.688 -20.632 -0.433 1.00 16.96 153 ILE A CA 1
ATOM 894 C C . ILE A 1 126 ? -11.140 -22.079 -0.530 1.00 15.37 153 ILE A C 1
ATOM 895 O O . ILE A 1 126 ? -10.521 -22.990 0.045 1.00 13.24 153 ILE A O 1
ATOM 900 N N . ILE A 1 127 ? -12.115 -22.309 -1.391 1.00 14.40 154 ILE A N 1
ATOM 901 C CA . ILE A 1 127 ? -12.358 -23.652 -1.872 1.00 17.31 154 ILE A CA 1
ATOM 902 C C . ILE A 1 127 ? -12.426 -23.555 -3.367 1.00 20.88 154 ILE A C 1
ATOM 903 O O . ILE A 1 127 ? -12.434 -22.463 -3.960 1.00 23.97 154 ILE A O 1
ATOM 908 N N . SER A 1 128 ? -12.406 -24.710 -4.004 1.00 15.64 155 SER A N 1
ATOM 909 C CA . SER A 1 128 ? -12.473 -24.697 -5.437 1.00 17.00 155 SER A CA 1
ATOM 910 C C . SER A 1 128 ? -13.445 -25.735 -5.935 1.00 15.73 155 SER A C 1
ATOM 911 O O . SER A 1 128 ? -13.553 -26.808 -5.368 1.00 19.78 155 SER A O 1
ATOM 914 N N . ILE A 1 129 ? -14.126 -25.407 -7.016 1.00 14.03 156 ILE A N 1
ATOM 915 C CA . ILE A 1 129 ? -14.839 -26.386 -7.819 1.00 14.91 156 ILE A CA 1
ATOM 916 C C . ILE A 1 129 ? -13.896 -26.771 -8.961 1.00 16.78 156 ILE A C 1
ATOM 917 O O . ILE A 1 129 ? -13.400 -25.909 -9.717 1.00 18.77 156 ILE A O 1
ATOM 922 N N . ALA A 1 130 ? -13.739 -28.067 -9.215 1.00 16.37 157 ALA A N 1
ATOM 923 C CA . ALA A 1 130 ? -12.868 -28.483 -10.321 1.00 19.12 157 ALA A CA 1
ATOM 924 C C . ALA A 1 130 ? -13.402 -29.699 -11.078 1.00 18.05 157 ALA A C 1
ATOM 925 O O . ALA A 1 130 ? -14.089 -30.577 -10.533 1.00 18.05 157 ALA A O 1
ATOM 927 N N . THR A 1 131 ? -13.060 -29.774 -12.347 1.00 18.56 158 THR A N 1
ATOM 928 C CA . THR A 1 131 ? -13.410 -30.936 -13.100 1.00 18.42 158 THR A CA 1
ATOM 929 C C . THR A 1 131 ? -12.426 -31.173 -14.239 1.00 21.38 158 THR A C 1
ATOM 930 O O . THR A 1 131 ? -11.874 -30.248 -14.788 1.00 25.65 158 THR A O 1
ATOM 934 N N . ALA A 1 132 ? -12.214 -32.422 -14.610 1.00 23.30 159 ALA A N 1
ATOM 935 C CA . ALA A 1 132 ? -11.329 -32.715 -15.715 1.00 22.81 159 ALA A CA 1
ATOM 936 C C . ALA A 1 132 ? -12.072 -32.397 -17.012 1.00 29.08 159 ALA A C 1
ATOM 937 O O . ALA A 1 132 ? -13.254 -32.688 -17.124 1.00 29.47 159 ALA A O 1
ATOM 939 N N . ALA A 1 133 ? -11.404 -31.724 -17.944 1.00 26.38 160 ALA A N 1
ATOM 940 C CA . ALA A 1 133 ? -11.946 -31.498 -19.275 1.00 26.73 160 ALA A CA 1
ATOM 941 C C . ALA A 1 133 ? -11.601 -32.708 -20.132 1.00 41.01 160 ALA A C 1
ATOM 942 O O . ALA A 1 133 ? -10.416 -33.021 -20.310 1.00 47.85 160 ALA A O 1
ATOM 944 N N . LYS A 1 134 ? -12.616 -33.523 -20.428 1.00 38.78 161 LYS A N 1
ATOM 945 C CA . LYS A 1 134 ? -12.432 -34.745 -21.214 1.00 45.47 161 LYS A CA 1
ATOM 946 C C . LYS A 1 134 ? -12.872 -34.464 -22.651 1.00 57.17 161 LYS A C 1
ATOM 947 O O . LYS A 1 134 ? -13.955 -33.921 -22.873 1.00 53.84 161 LYS A O 1
ATOM 949 N N . LYS A 1 135 ? -11.954 -34.666 -23.593 1.00 58.75 162 LYS A N 1
ATOM 950 C CA . LYS A 1 135 ? -12.257 -34.611 -25.015 1.00 64.43 162 LYS A CA 1
ATOM 951 C C . LYS A 1 135 ? -12.222 -36.041 -25.532 1.00 67.80 162 LYS A C 1
ATOM 952 O O . LYS A 1 135 ? -11.169 -36.681 -25.550 1.00 69.02 162 LYS A O 1
ATOM 954 N N . ALA A 1 136 ? -13.405 -36.544 -25.874 1.00 76.05 163 ALA A N 1
ATOM 955 C CA . ALA A 1 136 ? -13.578 -37.864 -26.477 1.00 75.56 163 ALA A CA 1
ATOM 956 C C . ALA A 1 136 ? -12.982 -38.975 -25.615 1.00 68.58 163 ALA A C 1
ATOM 957 O O . ALA A 1 136 ? -12.306 -39.871 -26.116 1.00 70.49 163 ALA A O 1
ATOM 959 N N . GLY A 1 137 ? -13.269 -38.929 -24.318 1.00 75.91 164 GLY A N 1
ATOM 960 C CA . GLY A 1 137 ? -12.839 -39.971 -23.386 1.00 74.91 164 GLY A CA 1
ATOM 961 C C . GLY A 1 137 ? -11.525 -39.656 -22.687 1.00 71.38 164 GLY A C 1
ATOM 962 O O . GLY A 1 137 ? -11.265 -40.135 -21.582 1.00 61.02 164 GLY A O 1
ATOM 963 N N . GLN A 1 138 ? -10.692 -38.844 -23.330 1.00 67.02 165 GLN A N 1
ATOM 964 C CA . GLN A 1 138 ? -9.351 -38.567 -22.833 1.00 66.38 165 GLN A CA 1
ATOM 965 C C . GLN A 1 138 ? -9.349 -37.216 -22.114 1.00 62.08 165 GLN A C 1
ATOM 966 O O . GLN A 1 138 ? -9.942 -36.256 -22.606 1.00 60.95 165 GLN A O 1
ATOM 968 N N . SER A 1 139 ? -8.713 -37.152 -20.946 1.00 53.69 166 SER A N 1
ATOM 969 C CA . SER A 1 139 ? -8.565 -35.892 -20.208 1.00 46.93 166 SER A CA 1
ATOM 970 C C . SER A 1 139 ? -7.579 -34.949 -20.889 1.00 37.27 166 SER A C 1
ATOM 971 O O . SER A 1 139 ? -6.608 -35.392 -21.479 1.00 49.53 166 SER A O 1
ATOM 974 N N . VAL A 1 140 ? -7.901 -33.663 -20.927 1.00 31.74 167 VAL A N 1
ATOM 975 C CA . VAL A 1 140 ? -7.053 -32.672 -21.544 1.00 30.17 167 VAL A CA 1
ATOM 976 C C . VAL A 1 140 ? -6.544 -31.671 -20.519 1.00 35.41 167 VAL A C 1
ATOM 977 O O . VAL A 1 140 ? -5.687 -30.853 -20.837 1.00 35.37 167 VAL A O 1
ATOM 981 N N . GLY A 1 141 ? -7.001 -31.809 -19.275 1.00 26.66 168 GLY A N 1
ATOM 982 C CA . GLY A 1 141 ? -6.515 -30.992 -18.178 1.00 24.58 168 GLY A CA 1
ATOM 983 C C . GLY A 1 141 ? -7.640 -30.812 -17.184 1.00 19.92 168 GLY A C 1
ATOM 984 O O . GLY A 1 141 ? -8.663 -31.491 -17.275 1.00 22.94 168 GLY A O 1
ATOM 985 N N . VAL A 1 142 ? -7.416 -29.951 -16.201 1.00 17.46 169 VAL A N 1
ATOM 986 C CA . VAL A 1 142 ? -8.396 -29.764 -15.142 1.00 19.86 169 VAL A CA 1
ATOM 987 C C . VAL A 1 142 ? -8.776 -28.292 -15.102 1.00 21.10 169 VAL A C 1
ATOM 988 O O . VAL A 1 142 ? -7.900 -27.423 -15.078 1.00 21.43 169 VAL A O 1
ATOM 992 N N . VAL A 1 143 ? -10.077 -28.011 -15.014 1.00 20.65 170 VAL A N 1
ATOM 993 C CA . VAL A 1 143 ? -10.557 -26.641 -14.880 1.00 18.37 170 VAL A CA 1
ATOM 994 C C . VAL A 1 143 ? -11.033 -26.439 -13.465 1.00 20.21 170 VAL A C 1
ATOM 995 O O . VAL A 1 143 ? -11.614 -27.343 -12.867 1.00 17.55 170 VAL A O 1
ATOM 999 N N . GLY A 1 144 ? -10.775 -25.271 -12.901 1.00 18.15 171 GLY A N 1
ATOM 1000 C CA . GLY A 1 144 ? -11.355 -24.942 -11.634 1.00 20.48 171 GLY A CA 1
ATOM 1001 C C . GLY A 1 144 ? -11.690 -23.479 -11.487 1.00 20.33 171 GLY A C 1
ATOM 1002 O O . GLY A 1 144 ? -11.367 -22.660 -12.369 1.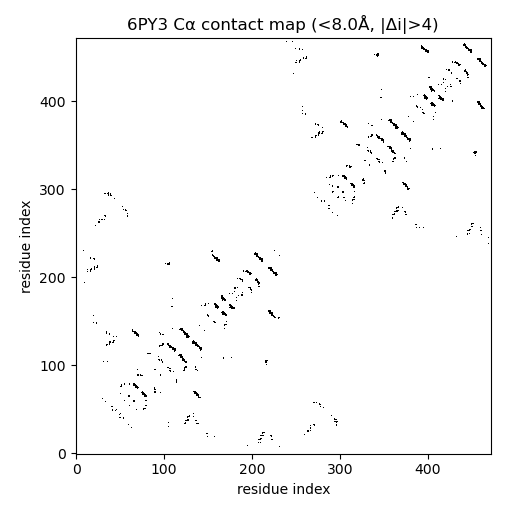00 22.61 171 GLY A O 1
ATOM 1003 N N . GLY A 1 145 ? -12.455 -23.221 -10.438 1.00 19.14 172 GLY A N 1
ATOM 1004 C CA . GLY A 1 145 ? -12.897 -21.881 -10.028 1.00 21.98 172 GLY A CA 1
ATOM 1005 C C . GLY A 1 145 ? -12.860 -21.695 -8.519 1.00 16.11 172 GLY A C 1
ATOM 1006 O O . GLY A 1 145 ? -13.219 -22.588 -7.750 1.00 20.69 172 GLY A O 1
ATOM 1007 N N . ASP A 1 146 ? -12.466 -20.520 -8.061 1.00 14.95 173 ASP A N 1
ATOM 1008 C CA . ASP A 1 146 ? -12.189 -20.319 -6.648 1.00 20.31 173 ASP A CA 1
ATOM 1009 C C . ASP A 1 146 ? -13.289 -19.459 -6.027 1.00 17.54 173 ASP A C 1
ATOM 1010 O O . ASP A 1 146 ? -13.753 -18.459 -6.612 1.00 23.30 173 ASP A O 1
ATOM 1015 N N . LEU A 1 147 ? -13.750 -19.928 -4.892 1.00 18.13 174 LEU A N 1
ATOM 1016 C CA . LEU A 1 147 ? -14.711 -19.211 -4.057 1.00 15.10 174 LEU A CA 1
ATOM 1017 C C . LEU A 1 147 ? -14.036 -19.020 -2.714 1.00 21.11 174 LEU A C 1
ATOM 1018 O O . LEU A 1 147 ? -13.469 -19.973 -2.123 1.00 20.83 174 LEU A O 1
ATOM 1023 N N . SER A 1 148 ? -14.143 -17.811 -2.180 1.00 21.27 175 SER A N 1
ATOM 1024 C CA . SER A 1 148 ? -13.508 -17.497 -0.906 1.00 25.27 175 SER A CA 1
ATOM 1025 C C . SER A 1 148 ? -14.248 -18.038 0.302 1.00 27.22 175 SER A C 1
ATOM 1026 O O . SER A 1 148 ? -15.451 -18.255 0.270 1.00 29.29 175 SER A O 1
ATOM 1029 N N . LEU A 1 149 ? -13.511 -18.280 1.376 1.00 22.29 176 LEU A N 1
ATOM 1030 C CA . LEU A 1 149 ? -14.156 -18.751 2.577 1.00 25.93 176 LEU A CA 1
ATOM 1031 C C . LEU A 1 149 ? -15.199 -17.720 3.039 1.00 25.94 176 LEU A C 1
ATOM 1032 O O . LEU A 1 149 ? -16.290 -18.095 3.439 1.00 20.54 176 LEU A O 1
ATOM 1037 N N . GLN A 1 150 ? -14.913 -16.429 2.869 1.00 28.08 177 GLN A N 1
ATOM 1038 C CA . GLN A 1 150 ? -15.833 -15.387 3.317 1.00 32.69 177 GLN A CA 1
ATOM 1039 C C . GLN A 1 150 ? -17.162 -15.436 2.569 1.00 30.78 177 GLN A C 1
ATOM 1040 O O . GLN A 1 150 ? -18.236 -15.306 3.173 1.00 31.94 177 GLN A O 1
ATOM 1046 N N . THR A 1 151 ? -17.099 -15.710 1.274 1.00 30.04 178 THR A N 1
ATOM 1047 C CA . THR A 1 151 ? -18.317 -15.977 0.510 1.00 30.68 178 THR A CA 1
ATOM 1048 C C . THR A 1 151 ? -19.098 -17.159 1.081 1.00 32.95 178 THR A C 1
ATOM 1049 O O . THR A 1 151 ? -20.303 -17.050 1.307 1.00 27.72 178 THR A O 1
ATOM 1053 N N . LEU A 1 152 ? -18.403 -18.243 1.412 1.00 25.77 179 LEU A N 1
ATOM 1054 C CA . LEU A 1 152 ? -19.056 -19.432 1.963 1.00 24.05 179 LEU A CA 1
ATOM 1055 C C . LEU A 1 152 ? -19.630 -19.175 3.347 1.00 24.44 179 LEU A C 1
ATOM 1056 O O . LEU A 1 152 ? -20.729 -19.638 3.644 1.00 23.79 179 LEU A O 1
ATOM 1061 N N . ILE A 1 153 ? -18.868 -18.489 4.201 1.00 23.62 180 ILE A N 1
ATOM 1062 C CA . ILE A 1 153 ? -19.330 -18.063 5.507 1.00 25.73 180 ILE A CA 1
ATOM 1063 C C . ILE A 1 153 ? -20.573 -17.175 5.360 1.00 31.10 180 ILE A C 1
ATOM 1064 O O . ILE A 1 153 ? -21.631 -17.442 5.970 1.00 26.17 180 ILE A O 1
ATOM 1069 N N . ASN A 1 154 ? -20.478 -16.155 4.509 1.00 29.38 181 ASN A N 1
ATOM 1070 C CA . ASN A 1 154 ? -21.637 -15.300 4.225 1.00 32.05 181 ASN A CA 1
ATOM 1071 C C . ASN A 1 154 ? -22.860 -16.071 3.749 1.00 32.53 181 ASN A C 1
ATOM 1072 O O . ASN A 1 154 ? -23.962 -15.817 4.234 1.00 37.72 181 ASN A O 1
ATOM 1077 N N . THR A 1 155 ? -22.672 -17.057 2.878 1.00 29.20 182 THR A N 1
ATOM 1078 C CA . THR A 1 155 ? -23.799 -17.886 2.417 1.00 34.93 182 THR A CA 1
ATOM 1079 C C . THR A 1 155 ? -24.498 -18.574 3.598 1.00 37.57 182 THR A C 1
ATOM 1080 O O . THR A 1 155 ? -25.732 -18.654 3.637 1.00 32.57 182 THR A O 1
ATOM 1084 N N . LEU A 1 156 ? -23.708 -19.100 4.530 1.00 32.98 183 LEU A N 1
ATOM 1085 C CA . LEU A 1 156 ? -24.244 -19.903 5.616 1.00 34.68 183 LEU A CA 1
ATOM 1086 C C . LEU A 1 156 ? -25.030 -19.035 6.593 1.00 33.15 183 LEU A C 1
ATOM 1087 O O . LEU A 1 156 ? -26.037 -19.468 7.143 1.00 39.55 183 LEU A O 1
ATOM 1092 N N . SER A 1 157 ? -24.553 -17.819 6.823 1.00 35.51 184 SER A N 1
ATOM 1093 C CA . SER A 1 157 ? -25.055 -16.977 7.903 1.00 45.70 184 SER A CA 1
ATOM 1094 C C . SER A 1 157 ? -26.275 -16.150 7.487 1.00 49.48 184 SER A C 1
ATOM 1095 O O . SER A 1 157 ? -26.760 -15.331 8.270 1.00 44.83 184 SER A O 1
ATOM 1098 N N . ALA A 1 158 ? -26.820 -16.415 6.301 1.00 52.68 185 ALA A N 1
ATOM 1099 C CA . ALA A 1 158 ? -27.950 -15.640 5.803 1.00 62.03 185 ALA A CA 1
ATOM 1100 C C . ALA A 1 158 ? -29.205 -15.806 6.672 1.00 72.57 185 ALA A C 1
ATOM 1101 O O . ALA A 1 158 ? -29.798 -14.809 7.094 1.00 83.70 185 ALA A O 1
ATOM 1103 N N . ARG A 1 159 ? -29.556 -17.048 7.004 1.00 72.33 186 ARG A N 1
ATOM 1104 C CA . ARG A 1 159 ? -30.834 -17.361 7.651 1.00 69.16 186 ARG A CA 1
ATOM 1105 C C . ARG A 1 159 ? -30.945 -16.837 9.085 1.00 71.24 186 ARG A C 1
ATOM 1106 O O . ARG A 1 159 ? -30.211 -17.259 9.980 1.00 58.10 186 ARG A O 1
ATOM 1108 N N . GLY A 1 163 ? -32.703 -16.400 16.192 1.00 49.59 190 GLY A N 1
ATOM 1109 C CA . GLY A 1 163 ? -31.553 -16.170 17.070 1.00 44.66 190 GLY A CA 1
ATOM 1110 C C . GLY A 1 163 ? -31.251 -17.367 17.956 1.00 42.26 190 GLY A C 1
ATOM 1111 O O . GLY A 1 163 ? -30.645 -17.231 19.017 1.00 45.70 190 GLY A O 1
ATOM 1112 N N . MET A 1 164 ? -31.667 -18.548 17.511 1.00 36.46 191 MET A N 1
ATOM 1113 C CA . MET A 1 164 ? -31.461 -19.791 18.263 1.00 37.23 191 MET A CA 1
ATOM 1114 C C . MET A 1 164 ? -30.029 -20.293 18.120 1.00 31.36 191 MET A C 1
ATOM 1115 O O . MET A 1 164 ? -29.460 -20.894 19.044 1.00 31.17 191 MET A O 1
ATOM 1120 N N . GLY A 1 165 ? -29.471 -20.100 16.930 1.00 32.10 192 GLY A N 1
ATOM 1121 C CA . GLY A 1 165 ? -28.283 -20.836 16.542 1.00 22.95 192 GLY A CA 1
ATOM 1122 C C . GLY A 1 165 ? -27.794 -20.457 15.161 1.00 29.41 192 GLY A C 1
ATOM 1123 O O . GLY A 1 165 ? -28.200 -19.442 14.574 1.00 25.21 192 GLY A O 1
ATOM 1124 N N . TYR A 1 166 ? -27.020 -21.368 14.589 1.00 25.94 193 TYR A N 1
ATOM 1125 C CA . TYR A 1 166 ? -26.210 -21.063 13.431 1.00 25.77 193 TYR A CA 1
ATOM 1126 C C . TYR A 1 166 ? -25.877 -22.390 12.761 1.00 27.77 193 TYR A C 1
ATOM 1127 O O . TYR A 1 166 ? -25.909 -23.464 13.395 1.00 24.32 193 TYR A O 1
ATOM 1136 N N . ALA A 1 167 ? -25.470 -22.265 11.508 1.00 22.57 194 ALA A N 1
ATOM 1137 C CA . ALA A 1 167 ? -25.102 -23.395 10.674 1.00 21.35 194 ALA A CA 1
ATOM 1138 C C . ALA A 1 167 ? -23.623 -23.340 10.324 1.00 21.79 194 ALA A C 1
ATOM 1139 O O . ALA A 1 167 ? -23.016 -22.271 10.261 1.00 17.79 194 ALA A O 1
ATOM 1141 N N . PHE A 1 168 ? -23.072 -24.520 10.078 1.00 21.60 195 PHE A N 1
ATOM 1142 C CA . PHE A 1 168 ? -21.680 -24.672 9.670 1.00 18.01 195 PHE A CA 1
ATOM 1143 C C . PHE A 1 168 ? -21.645 -25.863 8.754 1.00 22.17 195 PHE A C 1
ATOM 1144 O O . PHE A 1 168 ? -22.645 -26.575 8.635 1.00 20.22 195 PHE A O 1
ATOM 1152 N N . LEU A 1 169 ? -20.563 -25.964 7.980 1.00 23.87 196 LEU A N 1
ATOM 1153 C CA . LEU A 1 169 ? -20.376 -27.035 7.018 1.00 22.01 196 LEU A CA 1
ATOM 1154 C C . LEU A 1 169 ? -19.256 -27.955 7.519 1.00 22.13 196 LEU A C 1
ATOM 1155 O O . LEU A 1 169 ? -18.197 -27.488 7.968 1.00 24.79 196 LEU A O 1
ATOM 1160 N N . VAL A 1 170 ? -19.560 -29.245 7.586 1.00 17.66 197 VAL A N 1
ATOM 1161 C CA . VAL A 1 170 ? -18.642 -30.259 8.125 1.00 18.58 197 VAL A CA 1
ATOM 1162 C C . VAL A 1 170 ? -18.572 -31.429 7.152 1.00 18.24 197 VAL A C 1
ATOM 1163 O O . VAL A 1 170 ? -19.570 -31.717 6.488 1.00 20.96 197 VAL A O 1
ATOM 1167 N N . SER A 1 171 ? -17.376 -31.944 6.851 1.00 20.13 198 SER A N 1
ATOM 1168 C CA . SER A 1 171 ? -17.266 -33.066 5.916 1.00 17.02 198 SER A CA 1
ATOM 1169 C C . SER A 1 171 ? -17.750 -34.343 6.620 1.00 14.90 198 SER A C 1
ATOM 1170 O O . SER A 1 171 ? -17.787 -34.397 7.812 1.00 16.24 198 SER A O 1
ATOM 1173 N N . ALA A 1 172 ? -17.981 -35.402 5.862 1.00 17.06 199 ALA A N 1
ATOM 1174 C CA . ALA A 1 172 ? -18.412 -36.670 6.431 1.00 19.13 199 ALA A CA 1
ATOM 1175 C C . ALA A 1 172 ? -17.304 -37.410 7.210 1.00 21.62 199 ALA A C 1
ATOM 1176 O O . ALA A 1 172 ? -17.560 -38.505 7.700 1.00 21.71 199 ALA A O 1
ATOM 1178 N N . ASP A 1 173 ? -16.069 -36.900 7.200 1.00 22.34 200 ASP A N 1
ATOM 1179 C CA . ASP A 1 173 ? -14.986 -37.356 8.101 1.00 20.48 200 ASP A CA 1
ATOM 1180 C C . ASP A 1 173 ? -14.949 -36.612 9.430 1.00 20.65 200 ASP A C 1
ATOM 1181 O O . ASP A 1 173 ? -14.132 -36.933 10.307 1.00 19.23 200 ASP A O 1
ATOM 1186 N N . GLY A 1 174 ? -15.818 -35.614 9.595 1.00 20.09 201 GLY A N 1
ATOM 1187 C CA . GLY A 1 174 ? -15.898 -34.872 10.849 1.00 18.21 201 GLY A CA 1
ATOM 1188 C C . GLY A 1 174 ? -15.024 -33.633 10.920 1.00 18.25 201 GLY A C 1
ATOM 1189 O O . GLY A 1 174 ? -14.701 -33.147 12.011 1.00 20.70 201 GLY A O 1
ATOM 1190 N N . LYS A 1 175 ? -14.534 -33.185 9.779 1.00 18.61 202 LYS A N 1
ATOM 1191 C CA . LYS A 1 175 ? -13.681 -31.990 9.729 1.00 18.47 202 LYS A CA 1
ATOM 1192 C C . LYS A 1 175 ? -14.567 -30.791 9.409 1.00 14.69 202 LYS A C 1
ATOM 1193 O O . LYS A 1 175 ? -15.305 -30.809 8.409 1.00 14.39 202 LYS A O 1
ATOM 1199 N N . ILE A 1 176 ? -14.525 -29.773 10.269 1.00 17.24 203 ILE A N 1
ATOM 1200 C CA . ILE A 1 176 ? -15.290 -28.558 9.986 1.00 17.16 203 ILE A CA 1
ATOM 1201 C C . ILE A 1 176 ? -14.628 -27.837 8.815 1.00 19.47 203 ILE A C 1
ATOM 1202 O O . ILE A 1 176 ? -13.444 -27.539 8.887 1.00 22.50 203 ILE A O 1
ATOM 1207 N N . LEU A 1 177 ? -15.401 -27.475 7.806 1.00 16.58 204 LEU A N 1
ATOM 1208 C CA . LEU A 1 177 ? -14.924 -26.837 6.597 1.00 18.32 204 LEU A CA 1
ATOM 1209 C C . LEU A 1 177 ? -15.178 -25.320 6.652 1.00 22.91 204 LEU A C 1
ATOM 1210 O O . LEU A 1 177 ?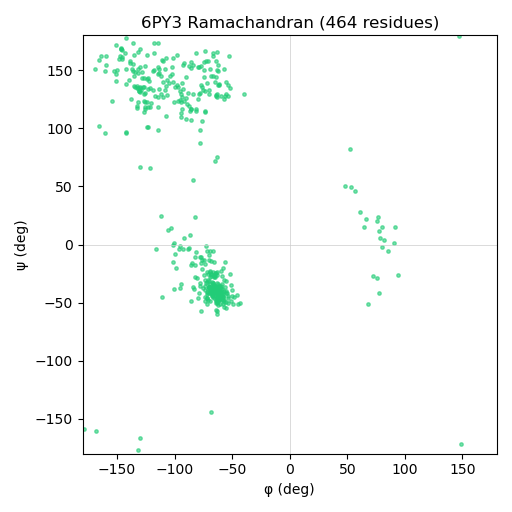 -14.305 -24.545 6.268 1.00 19.19 204 LEU A O 1
ATOM 1215 N N . VAL A 1 178 ? -16.319 -24.901 7.209 1.00 19.60 205 VAL A N 1
ATOM 1216 C CA . VAL A 1 178 ? -16.773 -23.523 7.132 1.00 19.09 205 VAL A CA 1
ATOM 1217 C C . VAL A 1 178 ? -17.649 -23.294 8.327 1.00 22.54 205 VAL A C 1
ATOM 1218 O O . VAL A 1 178 ? -18.545 -24.074 8.631 1.00 21.55 205 VAL A O 1
ATOM 1222 N N . HIS A 1 179 ? -17.278 -22.293 9.101 1.00 23.96 206 HIS A N 1
ATOM 1223 C CA . HIS A 1 179 ? -17.917 -22.068 10.380 1.00 22.24 206 HIS A CA 1
ATOM 1224 C C . HIS A 1 179 ? -17.809 -20.561 10.612 1.00 27.20 206 HIS A C 1
ATOM 1225 O O . HIS A 1 179 ? -16.778 -19.946 10.287 1.00 27.74 206 HIS A O 1
ATOM 1232 N N . PRO A 1 180 ? -18.869 -19.952 11.169 1.00 24.31 207 PRO A N 1
ATOM 1233 C CA . PRO A 1 180 ? -18.812 -18.523 11.421 1.00 22.29 207 PRO A CA 1
ATOM 1234 C C . PRO A 1 180 ? -17.660 -18.101 12.358 1.00 24.61 207 PRO A C 1
ATOM 1235 O O . PRO A 1 180 ? -17.206 -16.968 12.268 1.00 27.39 207 PRO A O 1
ATOM 1239 N N . ASP A 1 181 ? -17.296 -18.930 13.329 1.00 22.01 208 ASP A N 1
ATOM 1240 C CA . ASP A 1 181 ? -16.048 -18.805 14.044 1.00 21.83 208 ASP A CA 1
ATOM 1241 C C . ASP A 1 181 ? -14.883 -19.359 13.196 1.00 27.74 208 ASP A C 1
ATOM 1242 O O . ASP A 1 181 ? -14.562 -20.552 13.215 1.00 28.70 208 ASP A O 1
ATOM 1247 N N . LYS A 1 182 ? -14.183 -18.440 12.548 1.00 27.91 209 LYS A N 1
ATOM 1248 C CA . LYS A 1 182 ? -13.028 -18.784 11.725 1.00 30.48 209 LYS A CA 1
ATOM 1249 C C . LYS A 1 182 ? -11.980 -19.649 12.408 1.00 24.49 209 LYS A C 1
ATOM 1250 O O . LYS A 1 182 ? -11.245 -20.354 11.711 1.00 26.42 209 LYS A O 1
ATOM 1256 N N . ALA A 1 183 ? -11.898 -19.607 13.740 1.00 27.90 210 ALA A N 1
ATOM 1257 C CA . ALA A 1 183 ? -10.897 -20.394 14.459 1.00 27.32 210 ALA A CA 1
ATOM 1258 C C . ALA A 1 183 ? -11.085 -21.908 14.306 1.00 30.24 210 ALA A C 1
ATOM 1259 O O . ALA A 1 183 ? -10.105 -22.679 14.354 1.00 27.56 210 ALA A O 1
ATOM 1261 N N . LEU A 1 184 ? -12.324 -22.306 14.027 1.00 27.87 211 LEU A N 1
ATOM 1262 C CA . LEU A 1 184 ? -12.728 -23.706 13.997 1.00 25.97 211 LEU A CA 1
ATOM 1263 C C . LEU A 1 184 ? -12.717 -24.314 12.612 1.00 24.87 211 LEU A C 1
ATOM 1264 O O . LEU A 1 184 ? -12.883 -25.518 12.465 1.00 27.00 211 LEU A O 1
ATOM 1269 N N . VAL A 1 185 ? -12.417 -23.494 11.615 1.00 21.13 212 VAL A N 1
ATOM 1270 C CA . VAL A 1 185 ? -12.227 -23.928 10.253 1.00 26.74 212 VAL A CA 1
ATOM 1271 C C . VAL A 1 185 ? -11.040 -24.870 10.146 1.00 26.23 212 VAL A C 1
ATOM 1272 O O . VAL A 1 185 ? -9.986 -24.669 10.770 1.00 20.69 212 VAL A O 1
ATOM 1276 N N . MET A 1 186 ? -11.316 -25.990 9.503 1.00 16.52 213 MET A N 1
ATOM 1277 C CA . MET A 1 186 ? -10.384 -27.099 9.363 1.00 19.86 213 MET A CA 1
ATOM 1278 C C . MET A 1 186 ? -9.947 -27.723 10.679 1.00 22.21 213 MET A C 1
ATOM 1279 O O . MET A 1 186 ? -8.966 -28.455 10.713 1.00 24.33 213 MET A O 1
ATOM 1284 N N . LYS A 1 187 ? -10.799 -27.643 11.698 1.00 22.30 214 LYS A N 1
ATOM 1285 C CA . LYS A 1 187 ? -10.611 -28.434 12.919 1.00 23.40 214 LYS A CA 1
ATOM 1286 C C . LYS A 1 187 ? -11.608 -29.592 12.813 1.00 22.13 214 LYS A C 1
ATOM 1287 O O . LYS A 1 187 ? -12.678 -29.444 12.209 1.00 19.62 214 LYS A O 1
ATOM 1293 N N . SER A 1 188 ? -11.248 -30.752 13.348 1.00 18.85 215 SER A N 1
ATOM 1294 C CA . SER A 1 188 ? -12.193 -31.844 13.511 1.00 21.06 215 SER A CA 1
ATOM 1295 C C . SER A 1 188 ? -13.237 -31.412 14.556 1.00 18.99 215 SER A C 1
ATOM 1296 O O . SER A 1 188 ? -12.958 -30.584 15.437 1.00 21.11 215 SER A O 1
ATOM 1299 N N . LEU A 1 189 ? -14.342 -32.145 14.608 1.00 19.21 216 LEU A N 1
ATOM 1300 C CA . LEU A 1 189 ? -15.321 -31.963 15.696 1.00 18.33 216 LEU A CA 1
ATOM 1301 C C . LEU A 1 189 ? -14.668 -32.168 17.046 1.00 19.34 216 LEU A C 1
ATOM 1302 O O . LEU A 1 189 ? -14.897 -31.368 17.953 1.00 20.33 216 LEU A O 1
ATOM 1307 N N . LYS A 1 190 ? -13.784 -33.160 17.147 1.00 18.53 217 LYS A N 1
ATOM 1308 C CA . LYS A 1 190 ? -13.169 -33.460 18.422 1.00 19.84 217 LYS A CA 1
ATOM 1309 C C . LYS A 1 190 ? -12.297 -32.308 18.919 1.00 22.19 217 LYS A C 1
ATOM 1310 O O . LYS A 1 190 ? -12.225 -32.047 20.114 1.00 23.01 217 LYS A O 1
ATOM 1316 N N . GLU A 1 191 ? -11.597 -31.650 17.992 1.00 22.17 218 GLU A N 1
ATOM 1317 C CA . GLU A 1 191 ? -10.697 -30.565 18.327 1.00 23.47 218 GLU A CA 1
ATOM 1318 C C . GLU A 1 191 ? -11.402 -29.257 18.608 1.00 22.91 218 GLU A C 1
ATOM 1319 O O . GLU A 1 191 ? -10.949 -28.483 19.463 1.00 22.56 218 GLU A O 1
ATOM 1325 N N . ALA A 1 192 ? -12.515 -29.033 17.924 1.00 22.15 219 ALA A N 1
ATOM 1326 C CA . ALA A 1 192 ? -13.299 -27.814 18.078 1.00 20.41 219 ALA A CA 1
ATOM 1327 C C . ALA A 1 192 ? -14.230 -27.910 19.290 1.00 22.51 219 ALA A C 1
ATOM 1328 O O . ALA A 1 192 ? -14.449 -26.900 19.970 1.00 23.62 219 ALA A O 1
ATOM 1330 N N . TYR A 1 193 ? -14.638 -29.132 19.659 1.00 20.33 220 TYR A N 1
ATOM 1331 C CA . TYR A 1 193 ? -15.547 -29.351 20.790 1.00 21.16 220 TYR A CA 1
ATOM 1332 C C . TYR A 1 193 ? -14.947 -30.414 21.696 1.00 24.91 220 TYR A C 1
ATOM 1333 O O . TYR A 1 193 ? -15.466 -31.522 21.790 1.00 28.88 220 TYR A O 1
ATOM 1342 N N . PRO A 1 194 ? -13.819 -30.089 22.329 1.00 29.73 221 PRO A N 1
ATOM 1343 C CA . PRO A 1 194 ? -13.061 -31.125 23.035 1.00 32.80 221 PRO A CA 1
ATOM 1344 C C . PRO A 1 194 ? -13.761 -31.571 24.310 1.00 35.51 221 PRO A C 1
ATOM 1345 O O . PRO A 1 194 ? -13.748 -32.751 24.634 1.00 33.78 221 PRO A O 1
ATOM 1349 N N . GLN A 1 195 ? -14.463 -30.639 24.945 1.00 37.98 222 GLN A N 1
ATOM 1350 C CA . GLN A 1 195 ? -15.053 -30.884 26.241 1.00 38.52 222 GLN A CA 1
ATOM 1351 C C . GLN A 1 195 ? -16.240 -31.810 26.097 1.00 34.48 222 GLN A C 1
ATOM 1352 O O . GLN A 1 195 ? -16.474 -32.630 26.970 1.00 34.29 222 GLN A O 1
ATOM 1358 N N . ASP A 1 196 ? -16.965 -31.716 24.984 1.00 31.87 223 ASP A N 1
ATOM 1359 C CA . ASP A 1 196 ? -18.174 -32.478 24.839 1.00 27.84 223 ASP A CA 1
ATOM 1360 C C . ASP A 1 196 ? -18.520 -32.575 23.360 1.00 28.64 223 ASP A C 1
ATOM 1361 O O . ASP A 1 196 ? -19.120 -31.659 22.789 1.00 28.53 223 ASP A O 1
ATOM 1366 N N . THR A 1 197 ? -18.117 -33.666 22.713 1.00 24.11 224 THR A N 1
ATOM 1367 C CA . THR A 1 197 ? -18.039 -33.664 21.259 1.00 26.06 224 THR A CA 1
ATOM 1368 C C . THR A 1 197 ? -19.331 -34.151 20.612 1.00 24.68 224 THR A C 1
ATOM 1369 O O . THR A 1 197 ? -19.743 -35.297 20.817 1.00 25.45 224 THR A O 1
ATOM 1373 N N . PRO A 1 198 ? -19.930 -33.326 19.741 1.00 21.58 225 PRO A N 1
ATOM 1374 C CA . PRO A 1 198 ? -21.002 -33.879 18.913 1.00 22.75 225 PRO A CA 1
ATOM 1375 C C . PRO A 1 198 ? -20.556 -34.972 17.960 1.00 27.84 225 PRO A C 1
ATOM 1376 O O . PRO A 1 198 ? -19.515 -34.820 17.302 1.00 24.66 225 PRO A O 1
ATOM 1380 N N . ARG A 1 199 ? -21.436 -35.957 17.774 1.00 24.22 226 ARG A N 1
ATOM 1381 C CA . ARG A 1 199 ? -21.186 -37.123 16.919 1.00 23.58 226 ARG A CA 1
ATOM 1382 C C . ARG A 1 199 ? -22.163 -37.169 15.738 1.00 20.72 226 ARG A C 1
ATOM 1383 O O . ARG A 1 199 ? -23.381 -37.027 15.895 1.00 24.06 226 ARG A O 1
ATOM 1385 N N . ILE A 1 200 ? -21.631 -37.284 14.531 1.00 17.72 227 ILE A N 1
ATOM 1386 C CA . ILE A 1 200 ? -22.440 -37.378 13.331 1.00 19.48 227 ILE A CA 1
ATOM 1387 C C . ILE A 1 200 ? -23.299 -38.653 13.374 1.00 19.84 227 ILE A C 1
ATOM 1388 O O . ILE A 1 200 ? -24.360 -38.723 12.770 1.00 18.56 227 ILE A O 1
ATOM 1393 N N . SER A 1 201 ? -22.848 -39.665 14.102 1.00 19.54 228 SER A N 1
ATOM 1394 C CA . SER A 1 201 ? -23.576 -40.915 14.155 1.00 20.14 228 SER A CA 1
ATOM 1395 C C . SER A 1 201 ? -24.887 -40.758 14.945 1.00 19.42 228 SER A C 1
ATOM 1396 O O . SER A 1 201 ? -25.668 -41.701 14.974 1.00 22.58 228 SER A O 1
ATOM 1399 N N . SER A 1 202 ? -25.080 -39.623 15.610 1.00 20.58 229 SER A N 1
ATOM 1400 C CA . SER A 1 202 ? -26.269 -39.360 16.440 1.00 23.65 229 SER A CA 1
ATOM 1401 C C . SER A 1 202 ? -27.157 -38.369 15.714 1.00 23.95 229 SER A C 1
ATOM 1402 O O . SER A 1 202 ? -26.696 -37.324 15.247 1.00 21.62 229 SER A O 1
ATOM 1405 N N . ASP A 1 203 ? -28.431 -38.701 15.584 1.00 21.23 230 ASP A N 1
ATOM 1406 C CA . ASP A 1 203 ? -29.414 -37.726 15.061 1.00 23.56 230 ASP A CA 1
ATOM 1407 C C . ASP A 1 203 ? -29.354 -36.360 15.757 1.00 23.94 230 ASP A C 1
ATOM 1408 O O . ASP A 1 203 ? -29.409 -35.308 15.091 1.00 23.98 230 ASP A O 1
ATOM 1413 N N . PHE A 1 204 ? -29.142 -36.380 17.066 1.00 20.16 231 PHE A N 1
ATOM 1414 C CA . PHE A 1 204 ? -29.006 -35.177 17.879 1.00 19.72 231 PHE A CA 1
ATOM 1415 C C . PHE A 1 204 ? -27.960 -35.402 18.944 1.00 22.62 231 PHE A C 1
ATOM 1416 O O . PHE A 1 204 ? -27.967 -36.452 19.595 1.00 21.13 231 PHE A O 1
ATOM 1424 N N . SER A 1 205 ? -27.111 -34.392 19.169 1.00 20.44 232 SER A N 1
ATOM 1425 C CA . SER A 1 205 ? -26.062 -34.422 20.186 1.00 19.72 232 SER A CA 1
ATOM 1426 C C . SER A 1 205 ? -26.263 -33.191 21.043 1.00 22.20 232 SER A C 1
ATOM 1427 O O . SER A 1 205 ? -26.403 -32.082 20.526 1.00 22.18 232 SER A O 1
ATOM 1430 N N . GLU A 1 206 ? -26.519 -33.433 22.323 1.00 25.57 233 GLU A N 1
ATOM 1431 C CA . GLU A 1 206 ? -26.618 -32.371 23.295 1.00 27.55 233 GLU A CA 1
ATOM 1432 C C . GLU A 1 206 ? -25.266 -32.227 23.914 1.00 26.17 233 GLU A C 1
ATOM 1433 O O . GLU A 1 206 ? -24.799 -33.124 24.606 1.00 31.73 233 GLU A O 1
ATOM 1439 N N . VAL A 1 207 ? -24.660 -31.063 23.722 1.00 28.44 234 VAL A N 1
ATOM 1440 C CA . VAL A 1 207 ? -23.341 -30.818 24.241 1.00 25.71 234 VAL A CA 1
ATOM 1441 C C . VAL A 1 207 ? -23.250 -29.529 25.053 1.00 26.04 234 VAL A C 1
ATOM 1442 O O . VAL A 1 207 ? -23.885 -28.526 24.726 1.00 31.48 234 VAL A O 1
ATOM 1446 N N . THR A 1 208 ? -22.372 -29.514 26.049 1.00 28.19 235 THR A N 1
ATOM 1447 C CA . THR A 1 208 ? -22.159 -28.297 26.824 1.00 32.74 235 THR A CA 1
ATOM 1448 C C . THR A 1 208 ? -21.051 -27.494 26.154 1.00 39.70 235 THR A C 1
ATOM 1449 O O . THR A 1 208 ? -20.005 -28.056 25.838 1.00 33.39 235 THR A O 1
ATOM 1453 N N . VAL A 1 209 ? -21.343 -26.228 25.849 1.00 39.30 236 VAL A N 1
ATOM 1454 C CA . VAL A 1 209 ? -20.358 -25.231 25.433 1.00 36.59 236 VAL A CA 1
ATOM 1455 C C . VAL A 1 209 ? -20.439 -24.038 26.392 1.00 41.40 236 VAL A C 1
ATOM 1456 O O . VAL A 1 209 ? -21.506 -23.431 26.524 1.00 45.68 236 VAL A O 1
ATOM 1460 N N . ASP A 1 210 ? -19.358 -23.739 27.115 1.00 45.71 237 ASP A N 1
ATOM 1461 C CA . ASP A 1 210 ? -19.327 -22.616 28.069 1.00 38.98 237 ASP A CA 1
ATOM 1462 C C . ASP A 1 210 ? -20.475 -22.686 29.071 1.00 45.04 237 ASP A C 1
ATOM 1463 O O . ASP A 1 210 ? -21.226 -21.724 29.256 1.00 40.98 237 ASP A O 1
ATOM 1468 N N . GLY A 1 211 ? -20.647 -23.855 29.678 1.00 48.25 238 GLY A N 1
ATOM 1469 C CA . GLY A 1 211 ? -21.666 -24.044 30.708 1.00 49.64 238 GLY A CA 1
ATOM 1470 C C . GLY A 1 211 ? -23.104 -23.892 30.254 1.00 45.56 238 GLY A C 1
ATOM 1471 O O . GLY A 1 211 ? -24.006 -23.777 31.090 1.00 43.74 238 GLY A O 1
ATOM 1472 N N . LYS A 1 212 ? -23.329 -23.908 28.942 1.00 37.98 239 LYS A N 1
ATOM 1473 C CA . LYS A 1 212 ? -24.670 -23.856 28.369 1.00 35.90 239 LYS A CA 1
ATOM 1474 C C . LYS A 1 212 ? -24.869 -25.065 27.447 1.00 37.02 239 LYS A C 1
ATOM 1475 O O . LYS A 1 212 ? -23.932 -25.512 26.790 1.00 35.40 239 LYS A O 1
ATOM 1481 N N . THR A 1 213 ? -26.059 -25.649 27.435 1.00 31.98 240 THR A N 1
ATOM 1482 C CA . THR A 1 213 ? -26.322 -26.787 26.563 1.00 32.88 240 THR A CA 1
ATOM 1483 C C . THR A 1 213 ? -26.709 -26.330 25.163 1.00 36.08 240 THR A C 1
ATOM 1484 O O . THR A 1 213 ? -27.578 -25.464 25.029 1.00 30.00 240 THR A O 1
ATOM 1488 N N . ARG A 1 214 ? -26.048 -26.883 24.135 1.00 31.12 241 ARG A N 1
ATOM 1489 C CA . ARG A 1 214 ? -26.535 -26.809 22.753 1.00 26.78 241 ARG A CA 1
ATOM 1490 C C . ARG A 1 214 ? -27.010 -28.144 22.192 1.00 24.87 241 ARG A C 1
ATOM 1491 O O . ARG A 1 214 ? -26.578 -29.229 22.611 1.00 23.13 241 ARG A O 1
ATOM 1499 N N . ILE A 1 215 ? -27.844 -28.036 21.165 1.00 19.60 242 ILE A N 1
ATOM 1500 C CA . ILE A 1 215 ? -28.299 -29.194 20.426 1.00 20.81 242 ILE A CA 1
ATOM 1501 C C . ILE A 1 215 ? -27.754 -29.113 19.006 1.00 20.82 242 ILE A C 1
ATOM 1502 O O . ILE A 1 215 ? -27.997 -28.136 18.289 1.00 21.36 242 ILE A O 1
ATOM 1507 N N . VAL A 1 216 ? -27.091 -30.181 18.574 1.00 17.34 243 VAL A N 1
ATOM 1508 C CA . VAL A 1 216 ? -26.395 -30.167 17.286 1.00 18.53 243 VAL A CA 1
ATOM 1509 C C . VAL A 1 216 ? -26.901 -31.352 16.478 1.00 18.46 243 VAL A C 1
ATOM 1510 O O . VAL A 1 216 ? -27.000 -32.480 16.994 1.00 25.33 243 VAL A O 1
ATOM 1514 N N . ASN A 1 217 ? -27.431 -31.059 15.301 1.00 20.99 244 ASN A N 1
ATOM 1515 C CA . ASN A 1 217 ? -27.649 -32.109 14.323 1.00 23.73 244 ASN A CA 1
ATOM 1516 C C . ASN A 1 217 ? -26.849 -31.934 13.022 1.00 20.76 244 ASN A C 1
ATOM 1517 O O . ASN A 1 217 ? -26.188 -30.912 12.781 1.00 22.35 244 ASN A O 1
ATOM 1522 N N . PHE A 1 218 ? -26.924 -32.947 12.181 1.00 22.88 245 PHE A N 1
ATOM 1523 C CA . PHE A 1 218 ? -26.139 -32.985 10.950 1.00 21.65 245 PHE A CA 1
ATOM 1524 C C . PHE A 1 218 ? -27.044 -33.495 9.854 1.00 23.62 245 PHE A C 1
ATOM 1525 O O . PHE A 1 218 ? -27.798 -34.476 10.045 1.00 24.07 245 PHE A O 1
ATOM 1533 N N . THR A 1 219 ? -27.116 -32.694 8.798 1.00 18.07 246 THR A N 1
ATOM 1534 C CA . THR A 1 219 ? -27.972 -32.937 7.636 1.00 19.92 246 THR A CA 1
ATOM 1535 C C . THR A 1 219 ? -27.132 -33.037 6.366 1.00 24.54 246 THR A C 1
ATOM 1536 O O . THR A 1 219 ? -26.443 -32.089 5.985 1.00 19.53 246 THR A O 1
ATOM 1540 N N . PRO A 1 220 ? -27.222 -34.173 5.663 1.00 19.19 247 PRO A N 1
ATOM 1541 C CA . PRO A 1 220 ? -26.417 -34.292 4.452 1.00 19.42 247 PRO A CA 1
ATOM 1542 C C . PRO A 1 220 ? -26.871 -33.311 3.362 1.00 24.74 247 PRO A C 1
ATOM 1543 O O . PRO A 1 220 ? -28.054 -32.932 3.265 1.00 17.87 247 PRO A O 1
ATOM 1547 N N . ILE A 1 221 ? -25.896 -32.815 2.609 1.00 17.30 248 ILE A N 1
ATOM 1548 C CA . ILE A 1 221 ? -26.169 -31.956 1.478 1.00 19.91 248 ILE A CA 1
ATOM 1549 C C . ILE A 1 221 ? -26.219 -32.853 0.256 1.00 26.01 248 ILE A C 1
ATOM 1550 O O . ILE A 1 221 ? -25.193 -33.354 -0.232 1.00 26.09 248 ILE A O 1
ATOM 1555 N N . LYS A 1 222 ? -27.428 -33.015 -0.270 1.00 22.83 249 LYS A N 1
ATOM 1556 C CA . LYS A 1 222 ? -27.683 -33.900 -1.389 1.00 27.31 249 LYS A CA 1
ATOM 1557 C C . LYS A 1 222 ? -27.265 -33.203 -2.646 1.00 27.74 249 LYS A C 1
ATOM 1558 O O . LYS A 1 222 ? -27.113 -31.981 -2.653 1.00 36.40 249 LYS A O 1
ATOM 1564 N N . GLY A 1 223 ? -26.896 -34.016 -3.629 1.00 32.49 250 GLY A N 1
ATOM 1565 C CA . GLY A 1 223 ? -26.668 -33.549 -4.981 1.00 35.04 250 GLY A CA 1
ATOM 1566 C C . GLY A 1 223 ? -25.366 -32.811 -5.202 1.00 35.66 250 GLY A C 1
ATOM 1567 O O . GLY A 1 223 ? -25.264 -32.054 -6.158 1.00 34.89 250 GLY A O 1
ATOM 1568 N N . LEU A 1 224 ? -24.375 -32.992 -4.330 1.00 28.82 251 LEU A N 1
ATOM 1569 C CA . LEU A 1 224 ? -23.040 -32.514 -4.674 1.00 28.03 251 LEU A CA 1
ATOM 1570 C C . LEU A 1 224 ? -22.266 -33.629 -5.390 1.00 27.55 251 LEU A C 1
ATOM 1571 O O . LEU A 1 224 ? -22.533 -34.819 -5.184 1.00 31.00 251 LEU A O 1
ATOM 1576 N N . PRO A 1 225 ? -21.440 -33.246 -6.370 1.00 24.76 252 PRO A N 1
ATOM 1577 C CA . PRO A 1 225 ? -20.564 -34.207 -7.027 1.00 23.02 252 PRO A CA 1
ATOM 1578 C C . PRO A 1 225 ? -19.339 -34.529 -6.169 1.00 22.48 252 PRO A C 1
ATOM 1579 O O . PRO A 1 225 ? -18.734 -33.610 -5.568 1.00 22.56 252 PRO A O 1
ATOM 1583 N N . SER A 1 226 ? -19.084 -35.829 -6.008 1.00 23.09 253 SER A N 1
ATOM 1584 C CA . SER A 1 226 ? -17.876 -36.371 -5.358 1.00 23.95 253 SER A CA 1
ATOM 1585 C C . SER A 1 226 ? -17.683 -36.263 -3.879 1.00 22.01 253 SER A C 1
ATOM 1586 O O . SER A 1 226 ? -16.968 -37.101 -3.326 1.00 25.06 253 SER A O 1
ATOM 1589 N N . VAL A 1 227 ? -18.268 -35.259 -3.225 1.00 20.87 254 VAL A N 1
ATOM 1590 C CA . VAL A 1 227 ? -18.033 -35.076 -1.812 1.00 20.21 254 VAL A CA 1
ATOM 1591 C C . VAL A 1 227 ? -19.338 -35.342 -1.043 1.00 20.47 254 VAL A C 1
ATOM 1592 O O . VAL A 1 227 ? -20.455 -35.209 -1.570 1.00 19.76 254 VAL A O 1
ATOM 1596 N N . ASN A 1 228 ? -19.136 -35.856 0.149 1.00 16.83 255 ASN A N 1
ATOM 1597 C CA . ASN A 1 228 ? -20.204 -36.088 1.135 1.00 18.82 255 ASN A CA 1
ATOM 1598 C C . ASN A 1 228 ? -19.958 -35.175 2.305 1.00 13.01 255 ASN A C 1
ATOM 1599 O O . ASN A 1 228 ? -19.091 -35.440 3.177 1.00 16.56 255 ASN A O 1
ATOM 1604 N N . TRP A 1 229 ? -20.692 -34.063 2.289 1.00 14.16 256 TRP A N 1
ATOM 1605 C CA . TRP A 1 229 ? -20.589 -33.028 3.311 1.00 17.40 256 TRP A CA 1
ATOM 1606 C C . TRP A 1 229 ? -21.949 -32.914 4.009 1.00 17.50 256 TRP A C 1
ATOM 1607 O O . TRP A 1 229 ? -22.984 -33.281 3.470 1.00 17.37 256 TRP A O 1
ATOM 1618 N N . TYR A 1 230 ? -21.926 -32.252 5.146 1.00 18.15 257 TYR A N 1
ATOM 1619 C CA . TYR A 1 230 ? -23.099 -32.110 6.003 1.00 19.64 257 TYR A CA 1
ATOM 1620 C C . TYR A 1 230 ? -23.252 -30.659 6.399 1.00 20.42 257 TYR A C 1
ATOM 1621 O O . TYR A 1 230 ? -22.272 -29.922 6.531 1.00 19.28 257 TYR A O 1
ATOM 1630 N N . ILE A 1 231 ? -24.493 -30.263 6.643 1.00 21.92 258 ILE A N 1
ATOM 1631 C CA . ILE A 1 231 ? -24.759 -29.027 7.321 1.00 20.16 258 ILE A CA 1
ATOM 1632 C C . ILE A 1 231 ? -24.920 -29.362 8.763 1.00 21.87 258 ILE A C 1
ATOM 1633 O O . ILE A 1 231 ? -25.730 -30.225 9.121 1.00 17.71 258 ILE A O 1
ATOM 1638 N N . GLY A 1 232 ? -24.191 -28.627 9.598 1.00 19.70 259 GLY A N 1
ATOM 1639 C CA . GLY A 1 232 ? -24.276 -28.773 11.015 1.00 19.31 259 GLY A CA 1
ATOM 1640 C C . GLY A 1 232 ? -25.136 -27.629 11.479 1.00 20.41 259 GLY A C 1
ATOM 1641 O O . GLY A 1 232 ? -24.929 -26.505 11.039 1.00 19.00 259 GLY A O 1
ATOM 1642 N N . LEU A 1 233 ? -26.017 -27.908 12.440 1.00 19.78 260 LEU A N 1
ATOM 1643 C CA . LEU A 1 233 ? -26.793 -26.863 13.117 1.00 19.86 260 LEU A CA 1
ATOM 1644 C C . LEU A 1 233 ? -26.576 -26.993 14.592 1.00 20.78 260 LEU A C 1
ATOM 1645 O O . LEU A 1 233 ? -26.650 -28.088 15.136 1.00 23.51 260 LEU A O 1
ATOM 1650 N N . SER A 1 234 ? -26.255 -25.877 15.237 1.00 22.58 261 SER A N 1
ATOM 1651 C CA . SER A 1 234 ? -26.056 -25.857 16.656 1.00 21.68 261 SER A CA 1
ATOM 1652 C C . SER A 1 234 ? -26.970 -24.760 17.200 1.00 27.20 261 SER A C 1
ATOM 1653 O O . SER A 1 234 ? -26.868 -23.596 16.786 1.00 21.23 261 SER A O 1
ATOM 1656 N N . VAL A 1 235 ? -27.837 -25.140 18.138 1.00 23.88 262 VAL A N 1
ATOM 1657 C CA . VAL A 1 235 ? -28.774 -24.185 18.750 1.00 26.12 262 VAL A CA 1
ATOM 1658 C C . VAL A 1 235 ? -28.694 -24.261 20.264 1.00 29.12 262 VAL A C 1
ATOM 1659 O O . VAL A 1 235 ? -28.456 -25.332 20.816 1.00 29.63 262 VAL A O 1
ATOM 1663 N N . ASP A 1 236 ? -28.826 -23.105 20.912 1.00 30.79 263 ASP A N 1
ATOM 1664 C CA . ASP A 1 236 ? -28.930 -23.019 22.358 1.00 39.95 263 ASP A CA 1
ATOM 1665 C C . ASP A 1 236 ? -30.198 -23.746 22.807 1.00 33.29 263 ASP A C 1
ATOM 1666 O O . ASP A 1 236 ? -31.270 -23.528 22.245 1.00 33.05 263 ASP A O 1
ATOM 1671 N N . LYS A 1 237 ? -30.060 -24.678 23.742 1.00 30.52 264 LYS A N 1
ATOM 1672 C CA . LYS A 1 237 ? -31.198 -25.482 24.183 1.00 31.25 264 LYS A CA 1
ATOM 1673 C C . LYS A 1 237 ? -32.324 -24.616 24.770 1.00 30.43 264 LYS A C 1
ATOM 1674 O O . LYS A 1 237 ? -33.495 -24.847 24.501 1.00 29.09 264 LYS A O 1
ATOM 1680 N N . ASP A 1 238 ? -31.979 -23.633 25.582 1.00 30.16 265 ASP A N 1
ATOM 1681 C CA . ASP A 1 238 ? -33.014 -22.808 26.207 1.00 33.98 265 ASP A CA 1
ATOM 1682 C C . ASP A 1 238 ? -33.752 -21.954 25.177 1.00 36.43 265 ASP A C 1
ATOM 1683 O O . ASP A 1 238 ? -34.980 -21.965 25.159 1.00 32.24 265 ASP A O 1
ATOM 1688 N N . LYS A 1 239 ? -33.027 -21.324 24.252 1.00 31.38 266 LYS A N 1
ATOM 1689 C CA . LYS A 1 239 ? -33.654 -20.585 23.144 1.00 35.89 266 LYS A CA 1
ATOM 1690 C C . LYS A 1 239 ? -34.519 -21.471 22.236 1.00 40.81 266 LYS A C 1
ATOM 1691 O O . LYS A 1 239 ? -35.580 -21.058 21.765 1.00 38.68 266 LYS A O 1
ATOM 1694 N N . ALA A 1 240 ? -34.026 -22.665 21.923 1.00 42.54 267 ALA A N 1
ATOM 1695 C CA . ALA A 1 240 ? -34.731 -23.588 21.034 1.00 35.33 267 ALA A CA 1
ATOM 1696 C C . ALA A 1 240 ? -36.063 -24.009 21.667 1.00 43.49 267 ALA A C 1
ATOM 1697 O O . ALA A 1 240 ? -37.115 -23.954 21.026 1.00 42.42 267 ALA A O 1
ATOM 1699 N N . PHE A 1 241 ? -36.011 -24.447 22.922 1.00 41.58 268 PHE A N 1
ATOM 1700 C CA . PHE A 1 241 ? -37.234 -24.842 23.635 1.00 46.17 268 PHE A CA 1
ATOM 1701 C C . PHE A 1 241 ? -38.193 -23.662 23.772 1.00 48.43 268 PHE A C 1
ATOM 1702 O O . PHE A 1 241 ? -39.376 -23.777 23.449 1.00 54.59 268 PHE A O 1
ATOM 1710 N N . SER A 1 242 ? -37.655 -22.518 24.183 1.00 54.09 269 SER A N 1
ATOM 1711 C CA . SER A 1 242 ? -38.357 -21.240 24.108 1.00 55.44 269 SER A CA 1
ATOM 1712 C C . SER A 1 242 ? -38.664 -20.841 22.660 1.00 62.33 269 SER A C 1
ATOM 1713 O O . SER A 1 242 ? -38.039 -19.938 22.097 1.00 81.17 269 SER A O 1
ATOM 1716 N N . MET A 1 243 ? -39.668 -21.496 22.081 1.00 62.03 270 MET A N 1
ATOM 1717 C CA . MET A 1 243 ? -39.979 -21.363 20.662 1.00 52.98 270 MET A CA 1
ATOM 1718 C C . MET A 1 243 ? -40.876 -22.519 20.256 1.00 49.79 270 MET A C 1
ATOM 1719 O O . MET A 1 243 ? -41.666 -22.373 19.328 1.00 45.85 270 MET A O 1
ATOM 1721 N N . PRO B 1 4 ? -60.540 -16.746 18.694 1.00 53.42 31 PRO B N 1
ATOM 1722 C CA . PRO B 1 4 ? -61.383 -15.568 18.517 1.00 47.30 31 PRO B CA 1
ATOM 1723 C C . PRO B 1 4 ? -60.553 -14.284 18.539 1.00 43.10 31 PRO B C 1
ATOM 1724 O O . PRO B 1 4 ? -59.401 -14.295 19.003 1.00 47.67 31 PRO B O 1
ATOM 1726 N N . PHE B 1 5 ? -61.152 -13.185 18.076 1.00 45.33 32 PHE B N 1
ATOM 1727 C CA . PHE B 1 5 ? -60.436 -11.931 17.788 1.00 47.89 32 PHE B CA 1
ATOM 1728 C C . PHE B 1 5 ? -59.544 -11.432 18.922 1.00 43.62 32 PHE B C 1
ATOM 1729 O O . PHE B 1 5 ? -58.507 -10.812 18.678 1.00 51.54 32 PHE B O 1
ATOM 1731 N N . THR B 1 6 ? -59.966 -11.653 20.163 1.00 51.03 33 THR B N 1
ATOM 1732 C CA . THR B 1 6 ? -59.304 -11.056 21.322 1.00 41.69 33 THR B CA 1
ATOM 1733 C C . THR B 1 6 ? -57.854 -11.542 21.457 1.00 44.60 33 THR B C 1
ATOM 1734 O O . THR B 1 6 ? -56.930 -10.730 21.401 1.00 42.59 33 THR B O 1
ATOM 1738 N N . GLN B 1 7 ? -57.663 -12.854 21.599 1.00 44.72 34 GLN B N 1
ATOM 1739 C CA . GLN B 1 7 ? -56.336 -13.481 21.524 1.00 42.96 34 GLN B CA 1
ATOM 1740 C C . GLN B 1 7 ? -55.587 -13.197 20.203 1.00 43.41 34 GLN B C 1
ATOM 1741 O O . GLN B 1 7 ? -54.411 -12.822 20.223 1.00 42.56 34 GLN B O 1
ATOM 1743 N N . ARG B 1 8 ? -56.258 -13.358 19.061 1.00 40.31 35 ARG B N 1
ATOM 1744 C CA . ARG B 1 8 ? -55.638 -13.122 17.752 1.00 50.05 35 ARG B CA 1
ATOM 1745 C C . ARG B 1 8 ? -55.122 -11.685 17.535 1.00 55.05 35 ARG B C 1
ATOM 1746 O O . ARG B 1 8 ? -54.022 -11.480 17.007 1.00 48.44 35 ARG B O 1
ATOM 1748 N N . ASN B 1 9 ? -55.899 -10.691 17.963 1.00 63.25 36 ASN B N 1
ATOM 1749 C CA . ASN B 1 9 ? -55.538 -9.285 17.766 1.00 61.44 36 ASN B CA 1
ATOM 1750 C C . ASN B 1 9 ? -54.284 -8.873 18.548 1.00 66.81 36 ASN B C 1
ATOM 1751 O O . ASN B 1 9 ? -53.704 -7.826 18.266 1.00 62.53 36 ASN B O 1
ATOM 1753 N N . ALA B 1 10 ? -53.874 -9.696 19.513 1.00 71.06 37 ALA B N 1
ATOM 1754 C CA . ALA B 1 10 ? -52.624 -9.500 20.256 1.00 69.21 37 ALA B CA 1
ATOM 1755 C C . ALA B 1 10 ? -51.380 -9.956 19.487 1.00 62.96 37 ALA B C 1
ATOM 1756 O O . ALA B 1 10 ? -50.339 -9.300 19.535 1.00 68.77 37 ALA B O 1
ATOM 1758 N N . ILE B 1 11 ? -51.475 -11.095 18.808 1.00 53.61 38 ILE B N 1
ATOM 1759 C CA . ILE B 1 11 ? -50.310 -11.698 18.163 1.00 51.78 38 ILE B CA 1
ATOM 1760 C C . ILE B 1 11 ? -50.300 -11.474 16.642 1.00 47.14 38 ILE B C 1
ATOM 1761 O O . ILE B 1 11 ? -49.513 -12.078 15.907 1.00 49.88 38 ILE B O 1
ATOM 1766 N N . ARG B 1 12 ? -51.133 -10.558 16.161 1.00 41.90 39 ARG B N 1
ATOM 1767 C CA . ARG B 1 12 ? -51.354 -10.465 14.729 1.00 43.02 39 ARG B CA 1
ATOM 1768 C C . ARG B 1 12 ? -50.096 -9.922 14.063 1.00 50.72 39 ARG B C 1
ATOM 1769 O O . ARG B 1 12 ? -49.709 -10.406 12.991 1.00 36.56 39 ARG B O 1
ATOM 1777 N N . GLU B 1 13 ? -49.416 -9.003 14.752 1.00 51.46 40 GLU B N 1
ATOM 1778 C CA . GLU B 1 13 ? -48.172 -8.428 14.243 1.00 56.52 40 GLU B CA 1
ATOM 1779 C C . GLU B 1 13 ? -47.062 -9.471 14.216 1.00 56.27 40 GLU B C 1
ATOM 1780 O O . GLU B 1 13 ? -46.161 -9.426 13.363 1.00 41.60 40 GLU B O 1
ATOM 1786 N N . ASP B 1 14 ? -47.175 -10.457 15.100 1.00 49.31 41 ASP B N 1
ATOM 1787 C CA . ASP B 1 14 ? -46.217 -11.548 15.101 1.00 43.76 41 ASP B CA 1
ATOM 1788 C C . ASP B 1 14 ? -46.407 -12.454 13.904 1.00 37.52 41 ASP B C 1
ATOM 1789 O O . ASP B 1 14 ? -45.429 -12.751 13.219 1.00 39.90 41 ASP B O 1
ATOM 1794 N N . LEU B 1 15 ? -47.651 -12.831 13.618 1.00 39.47 42 LEU B N 1
ATOM 1795 C CA . LEU B 1 15 ? -47.958 -13.532 12.375 1.00 38.08 42 LEU B CA 1
ATOM 1796 C C . LEU B 1 15 ? -47.460 -12.788 11.133 1.00 35.86 42 LEU B C 1
ATOM 1797 O O . LEU B 1 15 ? -46.954 -13.411 10.201 1.00 29.12 42 LEU B O 1
ATOM 1802 N N . ASP B 1 16 ? -47.716 -11.485 11.083 1.00 32.67 43 ASP B N 1
ATOM 1803 C CA . ASP B 1 16 ? -47.163 -10.618 10.046 1.00 32.46 43 ASP B CA 1
ATOM 1804 C C . ASP B 1 16 ? -45.671 -10.885 9.809 1.00 31.43 43 ASP B C 1
ATOM 1805 O O . ASP B 1 16 ? -45.210 -11.002 8.668 1.00 29.53 43 ASP B O 1
ATOM 1810 N N . ASN B 1 17 ? -44.882 -10.891 10.880 1.00 33.82 44 ASN B N 1
ATOM 1811 C CA . ASN B 1 17 ? -43.441 -11.091 10.743 1.00 35.77 44 ASN B CA 1
ATOM 1812 C C . ASN B 1 17 ? -43.056 -12.500 10.259 1.00 33.71 44 ASN B C 1
ATOM 1813 O O . ASN B 1 17 ? -42.145 -12.649 9.436 1.00 28.90 44 ASN B O 1
ATOM 1818 N N . TYR B 1 18 ? -43.739 -13.529 10.748 1.00 30.55 45 TYR B N 1
ATOM 1819 C CA . TYR B 1 18 ? -43.534 -14.875 10.227 1.00 32.53 45 TYR B CA 1
ATOM 1820 C C . TYR B 1 18 ? -43.807 -14.893 8.715 1.00 33.24 45 TYR B C 1
ATOM 1821 O O . TYR B 1 18 ? -43.011 -15.397 7.926 1.00 34.77 45 TYR B O 1
ATOM 1830 N N . LEU B 1 19 ? -44.939 -14.340 8.301 1.00 28.02 46 LEU B N 1
ATOM 1831 C CA . LEU B 1 19 ? -45.332 -14.411 6.889 1.00 29.61 46 LEU B CA 1
ATOM 1832 C C . LEU B 1 19 ? -44.373 -13.629 6.006 1.00 26.79 46 LEU B C 1
ATOM 1833 O O . LEU B 1 19 ? -44.004 -14.065 4.911 1.00 28.45 46 LEU B O 1
ATOM 1838 N N . ASN B 1 20 ? -43.890 -12.506 6.518 1.00 25.55 47 ASN B N 1
ATOM 1839 C CA . ASN B 1 20 ? -42.911 -11.751 5.770 1.00 23.10 47 ASN B CA 1
ATOM 1840 C C . ASN B 1 20 ? -41.633 -12.554 5.609 1.00 28.21 47 ASN B C 1
ATOM 1841 O O . ASN B 1 20 ? -41.050 -12.580 4.534 1.00 23.61 47 ASN B O 1
ATOM 1846 N N . GLU B 1 21 ? -41.236 -13.242 6.680 1.00 26.05 48 GLU B N 1
ATOM 1847 C CA . GLU B 1 21 ? -40.007 -14.008 6.682 1.00 28.80 48 GLU B CA 1
ATOM 1848 C C . GLU B 1 21 ? -40.126 -15.131 5.670 1.00 24.76 48 GLU B C 1
ATOM 1849 O O . GLU B 1 21 ? -39.259 -15.297 4.815 1.00 29.14 48 GLU B O 1
ATOM 1851 N N . MET B 1 22 ? -41.206 -15.890 5.741 1.00 26.95 49 MET B N 1
ATOM 1852 C CA . MET B 1 22 ? -41.416 -16.938 4.757 1.00 28.20 49 MET B CA 1
ATOM 1853 C C . MET B 1 22 ? -41.392 -16.449 3.306 1.00 28.38 49 MET B C 1
ATOM 1854 O O . MET B 1 22 ? -40.760 -17.083 2.456 1.00 28.00 49 MET B O 1
ATOM 1859 N N . GLY B 1 23 ? -41.978 -15.286 3.041 1.00 27.51 50 GLY B N 1
ATOM 1860 C CA . GLY B 1 23 ? -41.948 -14.706 1.683 1.00 29.86 50 GLY B CA 1
ATOM 1861 C C . GLY B 1 23 ? -40.543 -14.365 1.211 1.00 28.34 50 GLY B C 1
ATOM 1862 O O . GLY B 1 23 ? -40.117 -14.763 0.123 1.00 21.29 50 GLY B O 1
ATOM 1863 N N . GLU B 1 24 ? -39.786 -13.738 2.109 1.00 27.40 51 GLU B N 1
ATOM 1864 C CA . GLU B 1 24 ? -38.428 -13.338 1.836 1.00 27.55 51 GLU B CA 1
ATOM 1865 C C . GLU B 1 24 ? -37.542 -14.550 1.607 1.00 27.08 51 GLU B C 1
ATOM 1866 O O . GLU B 1 24 ? -36.684 -14.514 0.738 1.00 24.16 51 GLU B O 1
ATOM 1872 N N . VAL B 1 25 ? -37.795 -15.635 2.341 1.00 28.35 52 VAL B N 1
ATOM 1873 C CA . VAL B 1 25 ? -37.015 -16.857 2.180 1.00 26.86 52 VAL B CA 1
ATOM 1874 C C . VAL B 1 25 ? -37.355 -17.538 0.871 1.00 25.49 52 VAL B C 1
ATOM 1875 O O . VAL B 1 25 ? -36.482 -18.099 0.190 1.00 24.03 52 VAL B O 1
ATOM 1879 N N . THR B 1 26 ? -38.639 -17.539 0.557 1.00 30.74 53 THR B N 1
ATOM 1880 C CA . THR B 1 26 ? -39.106 -18.128 -0.689 1.00 27.34 53 THR B CA 1
ATOM 1881 C C . THR B 1 26 ? -38.629 -17.336 -1.903 1.00 27.98 53 THR B C 1
ATOM 1882 O O . THR B 1 26 ? -38.208 -17.920 -2.908 1.00 24.89 53 THR B O 1
ATOM 1886 N N . ALA B 1 27 ? -38.687 -16.009 -1.823 1.00 25.52 54 ALA B N 1
ATOM 1887 C CA . ALA B 1 27 ? -38.121 -15.187 -2.884 1.00 20.16 54 ALA B CA 1
ATOM 1888 C C . ALA B 1 27 ? -36.648 -15.527 -3.076 1.00 21.40 54 ALA B C 1
ATOM 1889 O O . ALA B 1 27 ? -36.231 -15.824 -4.182 1.00 21.87 54 ALA B O 1
ATOM 1891 N N . ASP B 1 28 ? -35.868 -15.479 -1.994 1.00 21.18 55 ASP B N 1
ATOM 1892 C CA . ASP B 1 28 ? -34.447 -15.743 -2.027 1.00 25.33 55 ASP B CA 1
ATOM 1893 C C . ASP B 1 28 ? -34.058 -17.079 -2.662 1.00 23.02 55 ASP B C 1
ATOM 1894 O O . ASP B 1 28 ? -33.117 -17.111 -3.430 1.00 26.39 55 ASP B O 1
ATOM 1899 N N . ASN B 1 29 ? -34.746 -18.162 -2.335 1.00 27.47 56 ASN B N 1
ATOM 1900 C CA . ASN B 1 29 ? -34.440 -19.454 -2.906 1.00 35.61 56 ASN B CA 1
ATOM 1901 C C . ASN B 1 29 ? -34.822 -19.518 -4.376 1.00 33.39 56 ASN B C 1
ATOM 1902 O O . ASN B 1 29 ? -34.120 -20.160 -5.166 1.00 33.00 56 ASN B O 1
ATOM 1907 N N . ILE B 1 30 ? -35.870 -18.796 -4.784 1.00 25.72 57 ILE B N 1
ATOM 1908 C CA . ILE B 1 30 ? -36.154 -18.721 -6.207 1.00 24.21 57 ILE B CA 1
ATOM 1909 C C . ILE B 1 30 ? -35.134 -17.902 -6.978 1.00 20.41 57 ILE B C 1
ATOM 1910 O O . ILE B 1 30 ? -34.714 -18.305 -8.082 1.00 20.01 57 ILE B O 1
ATOM 1915 N N . GLN B 1 31 ? -34.650 -16.821 -6.370 1.00 19.21 58 GLN B N 1
ATOM 1916 C CA . GLN B 1 31 ? -33.590 -16.006 -6.974 1.00 23.37 58 GLN B CA 1
ATOM 1917 C C . GLN B 1 31 ? -32.336 -16.849 -7.218 1.00 23.24 58 GLN B C 1
ATOM 1918 O O . GLN B 1 31 ? -31.745 -16.799 -8.293 1.00 19.04 58 GLN B O 1
ATOM 1924 N N . THR B 1 32 ? -31.949 -17.603 -6.201 1.00 25.78 59 THR B N 1
ATOM 1925 C CA . THR B 1 32 ? -30.735 -18.415 -6.249 1.00 29.73 59 THR B CA 1
ATOM 1926 C C . THR B 1 32 ? -30.851 -19.461 -7.352 1.00 25.82 59 THR B C 1
ATOM 1927 O O . THR B 1 32 ? -29.986 -19.527 -8.241 1.00 22.98 59 THR B O 1
ATOM 1931 N N . TRP B 1 33 ? -31.950 -20.200 -7.320 1.00 28.17 60 TRP B N 1
ATOM 1932 C CA . TRP B 1 33 ? -32.291 -21.141 -8.381 1.00 28.01 60 TRP B CA 1
ATOM 1933 C C . TRP B 1 33 ? -32.244 -20.507 -9.761 1.00 28.31 60 TRP B C 1
ATOM 1934 O O . TRP B 1 33 ? -31.627 -21.054 -10.681 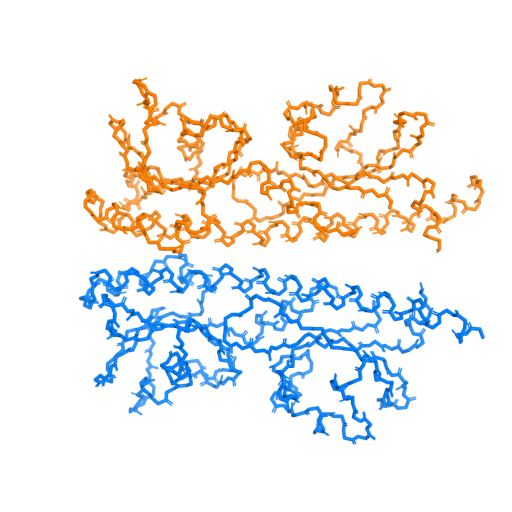1.00 25.21 60 TRP B O 1
ATOM 1945 N N . LEU B 1 34 ? -32.857 -19.342 -9.940 1.00 23.43 61 LEU B N 1
ATOM 1946 C CA . LEU B 1 34 ? -32.845 -18.759 -11.277 1.00 21.93 61 LEU B CA 1
ATOM 1947 C C . LEU B 1 34 ? -31.448 -18.251 -11.696 1.00 28.76 61 LEU B C 1
ATOM 1948 O O . LEU B 1 34 ? -31.061 -18.295 -12.866 1.00 24.12 61 LEU B O 1
ATOM 1953 N N . SER B 1 35 ? -30.700 -17.706 -10.740 1.00 23.85 62 SER B N 1
ATOM 1954 C CA A SER B 1 35 ? -29.426 -17.032 -10.999 0.50 23.31 62 SER B CA 1
ATOM 1955 C CA B SER B 1 35 ? -29.504 -16.996 -11.147 0.50 24.75 62 SER B CA 1
ATOM 1956 C C . SER B 1 35 ? -28.440 -17.924 -11.731 1.00 21.12 62 SER B C 1
ATOM 1957 O O . SER B 1 35 ? -27.774 -17.520 -12.673 1.00 22.37 62 SER B O 1
ATOM 1962 N N . GLY B 1 36 ? -28.333 -19.161 -11.266 1.00 17.69 63 GLY B N 1
ATOM 1963 C CA . GLY B 1 36 ? -27.428 -20.121 -11.873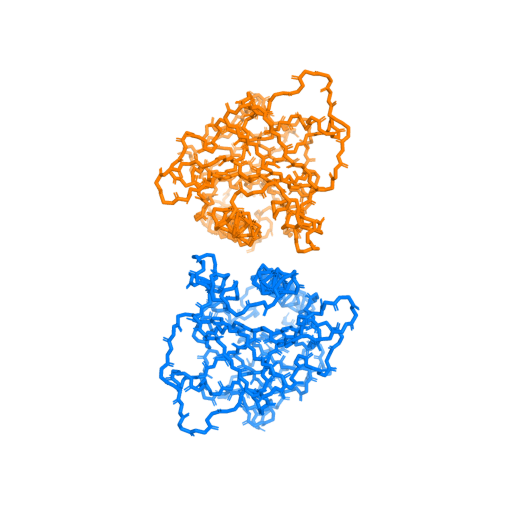 1.00 20.11 63 GLY B CA 1
ATOM 1964 C C . GLY B 1 36 ? -27.787 -20.361 -13.326 1.00 21.81 63 GLY B C 1
ATOM 1965 O O . GLY B 1 36 ? -26.906 -20.398 -14.211 1.00 20.16 63 GLY B O 1
ATOM 1966 N N . ARG B 1 37 ? -29.085 -20.457 -13.582 1.00 18.07 64 ARG B N 1
ATOM 1967 C CA . ARG B 1 37 ? -29.569 -20.705 -14.943 1.00 19.10 64 ARG B CA 1
ATOM 1968 C C . ARG B 1 37 ? -29.371 -19.492 -15.825 1.00 19.15 64 ARG B C 1
ATOM 1969 O O . ARG B 1 37 ? -29.022 -19.644 -16.995 1.00 17.97 64 ARG B O 1
ATOM 1977 N N . ILE B 1 38 ? -29.581 -18.310 -15.264 1.00 17.90 65 ILE B N 1
ATOM 1978 C CA . ILE B 1 38 ? -29.324 -17.073 -15.981 1.00 19.11 65 ILE B CA 1
ATOM 1979 C C . ILE B 1 38 ? -27.852 -16.957 -16.422 1.00 20.50 65 ILE B C 1
ATOM 1980 O O . ILE B 1 38 ? -27.537 -16.579 -17.539 1.00 17.91 65 ILE B O 1
ATOM 1985 N N . LEU B 1 39 ? -26.938 -17.297 -15.513 1.00 22.51 66 LEU B N 1
ATOM 1986 C CA . LEU B 1 39 ? -25.516 -17.182 -15.751 1.00 19.15 66 LEU B CA 1
ATOM 1987 C C . LEU B 1 39 ? -25.055 -18.128 -16.841 1.00 20.67 66 LEU B C 1
ATOM 1988 O O . LEU B 1 39 ? -24.209 -17.780 -17.704 1.00 18.94 66 LEU B O 1
ATOM 1993 N N . LEU B 1 40 ? -25.688 -19.291 -16.891 1.00 17.88 67 LEU B N 1
ATOM 1994 C CA . LEU B 1 40 ? -25.387 -20.217 -17.946 1.00 20.34 67 LEU B CA 1
ATOM 1995 C C . LEU B 1 40 ? -25.765 -19.672 -19.311 1.00 24.82 67 LEU B C 1
ATOM 1996 O O . LEU B 1 40 ? -25.107 -20.007 -20.307 1.00 18.07 67 LEU B O 1
ATOM 2001 N N . ILE B 1 41 ? -26.881 -18.948 -19.374 1.00 21.75 68 ILE B N 1
ATOM 2002 C CA . ILE B 1 41 ? -27.336 -18.391 -20.658 1.00 23.34 68 ILE B CA 1
ATOM 2003 C C . ILE B 1 41 ? -26.477 -17.193 -21.021 1.00 19.37 68 ILE B C 1
ATOM 2004 O O . ILE B 1 41 ? -26.093 -17.053 -22.196 1.00 19.32 68 ILE B O 1
ATOM 2009 N N . GLU B 1 42 ? -26.102 -16.401 -20.012 1.00 19.09 69 GLU B N 1
ATOM 2010 C CA . GLU B 1 42 ? -25.225 -15.287 -20.227 1.00 23.03 69 GLU B CA 1
ATOM 2011 C C . GLU B 1 42 ? -23.834 -15.747 -20.733 1.00 21.38 69 GLU B C 1
ATOM 2012 O O . GLU B 1 42 ? -23.304 -15.186 -21.686 1.00 20.20 69 GLU B O 1
ATOM 2018 N N . ASN B 1 43 ? -23.288 -16.784 -20.104 1.00 24.32 70 ASN B N 1
ATOM 2019 C CA . ASN B 1 43 ? -22.018 -17.403 -20.523 1.00 23.91 70 ASN B CA 1
ATOM 2020 C C . ASN B 1 43 ? -22.107 -17.986 -21.918 1.00 25.78 70 ASN B C 1
ATOM 2021 O O . ASN B 1 43 ? -21.136 -17.877 -22.681 1.00 28.53 70 ASN B O 1
ATOM 2026 N N . ALA B 1 44 ? -23.213 -18.642 -22.278 1.00 28.84 71 ALA B N 1
ATOM 2027 C CA . ALA B 1 44 ? -23.394 -19.077 -23.673 1.00 23.95 71 ALA B CA 1
ATOM 2028 C C . ALA B 1 44 ? -23.423 -17.930 -24.661 1.00 27.24 71 ALA B C 1
ATOM 2029 O O . ALA B 1 44 ? -22.880 -18.061 -25.759 1.00 23.48 71 ALA B O 1
ATOM 2031 N N . ALA B 1 45 ? -24.070 -16.827 -24.301 1.00 23.10 72 ALA B N 1
ATOM 2032 C CA . ALA B 1 45 ? -24.080 -15.665 -25.170 1.00 22.50 72 ALA B CA 1
ATOM 2033 C C . ALA B 1 45 ? -22.675 -15.080 -25.296 1.00 28.44 72 ALA B C 1
ATOM 2034 O O . ALA B 1 45 ? -22.300 -14.552 -26.340 1.00 25.18 72 ALA B O 1
ATOM 2036 N N . GLN B 1 46 ? -21.922 -15.079 -24.194 1.00 23.56 73 GLN B N 1
ATOM 2037 C CA . GLN B 1 46 ? -20.646 -14.401 -24.248 1.00 25.04 73 GLN B CA 1
ATOM 2038 C C . GLN B 1 46 ? -19.701 -15.210 -25.120 1.00 22.81 73 GLN B C 1
ATOM 2039 O O . GLN B 1 46 ? -18.881 -14.647 -25.834 1.00 30.05 73 GLN B O 1
ATOM 2045 N N . ASN B 1 47 ? -19.731 -16.531 -24.954 1.00 22.21 74 ASN B N 1
ATOM 2046 C CA . ASN B 1 47 ? -18.971 -17.442 -25.789 1.00 27.43 74 ASN B CA 1
ATOM 2047 C C . ASN B 1 47 ? -19.385 -17.357 -27.247 1.00 34.93 74 ASN B C 1
ATOM 2048 O O . ASN B 1 47 ? -18.544 -17.344 -28.165 1.00 33.30 74 ASN B O 1
ATOM 2053 N N . ILE B 1 48 ? -20.679 -17.149 -27.461 1.00 28.77 75 ILE B N 1
ATOM 2054 C CA . ILE B 1 48 ? -21.160 -17.010 -28.845 1.00 26.87 75 ILE B CA 1
ATOM 2055 C C . ILE B 1 48 ? -20.598 -15.765 -29.495 1.00 26.93 75 ILE B C 1
ATOM 2056 O O . ILE B 1 48 ? -20.102 -15.830 -30.621 1.00 35.76 75 ILE B O 1
ATOM 2061 N N . ALA B 1 49 ? -20.533 -14.683 -28.732 1.00 26.33 76 ALA B N 1
ATOM 2062 C CA . ALA B 1 49 ? -19.927 -13.441 -29.191 1.00 33.83 76 ALA B CA 1
ATOM 2063 C C . ALA B 1 49 ? -18.422 -13.544 -29.516 1.00 40.28 76 ALA B C 1
ATOM 2064 O O . ALA B 1 49 ? -17.908 -12.734 -30.281 1.00 40.77 76 ALA B O 1
ATOM 2066 N N . ILE B 1 50 ? -17.716 -14.514 -28.931 1.00 46.82 77 ILE B N 1
ATOM 2067 C CA . ILE B 1 50 ? -16.299 -14.744 -29.233 1.00 41.04 77 ILE B CA 1
ATOM 2068 C C . ILE B 1 50 ? -16.122 -15.151 -30.694 1.00 45.21 77 ILE B C 1
ATOM 2069 O O . ILE B 1 50 ? -15.225 -14.652 -31.379 1.00 41.83 77 ILE B O 1
ATOM 2074 N N . ASN B 1 51 ? -16.918 -16.116 -31.142 1.00 45.66 78 ASN B N 1
ATOM 2075 C CA . ASN B 1 51 ? -16.945 -16.489 -32.551 1.00 50.39 78 ASN B CA 1
ATOM 2076 C C . ASN B 1 51 ? -18.357 -16.824 -33.007 1.00 42.94 78 ASN B C 1
ATOM 2077 O O . ASN B 1 51 ? -18.804 -17.972 -32.875 1.00 34.88 78 ASN B O 1
ATOM 2079 N N . PRO B 1 52 ? -19.053 -15.839 -33.599 1.00 46.82 79 PRO B N 1
ATOM 2080 C CA . PRO B 1 52 ? -20.446 -16.078 -33.956 1.00 45.01 79 PRO B CA 1
ATOM 2081 C C . PRO B 1 52 ? -20.542 -16.771 -35.301 1.00 43.83 79 PRO B C 1
ATOM 2082 O O . PRO B 1 52 ? -21.146 -16.235 -36.236 1.00 39.10 79 PRO B O 1
ATOM 2086 N N . GLU B 1 53 ? -19.868 -17.914 -35.393 1.00 38.46 80 GLU B N 1
ATOM 2087 C CA . GLU B 1 53 ? -19.850 -18.752 -36.581 1.00 36.77 80 GLU B CA 1
ATOM 2088 C C . GLU B 1 53 ? -20.746 -19.949 -36.299 1.00 34.72 80 GLU B C 1
ATOM 2089 O O . GLU B 1 53 ? -20.670 -20.548 -35.226 1.00 30.14 80 GLU B O 1
ATOM 2095 N N . PRO B 1 54 ? -21.535 -20.362 -37.294 1.00 37.82 81 PRO B N 1
ATOM 2096 C CA . PRO B 1 54 ? -22.586 -21.332 -37.013 1.00 36.40 81 PRO B CA 1
ATOM 2097 C C . PRO B 1 54 ? -22.103 -22.646 -36.409 1.00 33.62 81 PRO B C 1
ATOM 2098 O O . PRO B 1 54 ? -22.788 -23.234 -35.566 1.00 34.31 81 PRO B O 1
ATOM 2102 N N . ALA B 1 55 ? -20.988 -23.169 -36.907 1.00 34.36 82 ALA B N 1
ATOM 2103 C CA . ALA B 1 55 ? -20.497 -24.442 -36.393 1.00 33.93 82 ALA B CA 1
ATOM 2104 C C . ALA B 1 55 ? -20.125 -24.274 -34.919 1.00 27.76 82 ALA B C 1
ATOM 2105 O O . ALA B 1 55 ? -20.304 -25.182 -34.120 1.00 31.52 82 ALA B O 1
ATOM 2107 N N . ALA B 1 56 ? -19.548 -23.132 -34.568 1.00 30.06 83 ALA B N 1
ATOM 2108 C CA . ALA B 1 56 ? -19.120 -22.906 -33.194 1.00 31.06 83 ALA B CA 1
ATOM 2109 C C . ALA B 1 56 ? -20.351 -22.761 -32.298 1.00 30.02 83 ALA B C 1
ATOM 2110 O O . ALA B 1 56 ? -20.306 -23.104 -31.132 1.00 24.17 83 ALA B O 1
ATOM 2112 N N . VAL B 1 57 ? -21.420 -22.171 -32.833 1.00 30.56 84 VAL B N 1
ATOM 2113 C CA . VAL B 1 57 ? -22.611 -21.878 -32.032 1.00 28.64 84 VAL B CA 1
ATOM 2114 C C . VAL B 1 57 ? -23.276 -23.198 -31.689 1.00 25.47 84 VAL B C 1
ATOM 2115 O O . VAL B 1 57 ? -23.647 -23.443 -30.556 1.00 28.78 84 VAL B O 1
ATOM 2119 N N . ALA B 1 58 ? -23.467 -24.053 -32.685 1.00 27.37 85 ALA B N 1
ATOM 2120 C CA . ALA B 1 58 ? -24.090 -25.340 -32.417 1.00 23.79 85 ALA B CA 1
ATOM 2121 C C . ALA B 1 58 ? -23.295 -26.147 -31.378 1.00 25.80 85 ALA B C 1
ATOM 2122 O O . ALA B 1 58 ? -23.873 -26.901 -30.602 1.00 28.40 85 ALA B O 1
ATOM 2124 N N . SER B 1 59 ? -21.975 -26.169 -31.522 1.00 30.84 86 SER B N 1
ATOM 2125 C CA . SER B 1 59 ? -21.156 -27.000 -30.637 1.00 33.03 86 SER B CA 1
ATOM 2126 C C . SER B 1 59 ? -21.361 -26.559 -29.195 1.00 26.95 86 SER B C 1
ATOM 2127 O O . SER B 1 59 ? -21.387 -27.386 -28.291 1.00 27.30 86 SER B O 1
ATOM 2130 N N . LEU B 1 60 ? -21.369 -25.241 -29.009 1.00 30.29 87 LEU B N 1
ATOM 2131 C CA . LEU B 1 60 ? -21.565 -24.621 -27.712 1.00 28.10 87 LEU B CA 1
ATOM 2132 C C . LEU B 1 60 ? -22.918 -25.003 -27.131 1.00 31.65 87 LEU B C 1
ATOM 2133 O O . LEU B 1 60 ? -23.007 -25.445 -25.982 1.00 25.69 87 LEU B O 1
ATOM 2138 N N . LEU B 1 61 ? -23.948 -24.968 -27.981 1.00 26.10 88 LEU B N 1
ATOM 2139 C CA . LEU B 1 61 ? -25.300 -25.226 -27.538 1.00 22.09 88 LEU B CA 1
ATOM 2140 C C . LEU B 1 61 ? -25.505 -26.686 -27.224 1.00 24.80 88 LEU B C 1
ATOM 2141 O O . LEU B 1 61 ? -26.402 -27.003 -26.466 1.00 17.96 88 LEU B O 1
ATOM 2146 N N . GLU B 1 62 ? -24.691 -27.566 -27.807 1.00 23.17 89 GLU B N 1
ATOM 2147 C CA . GLU B 1 62 ? -24.846 -29.021 -27.598 1.00 22.71 89 GLU B CA 1
ATOM 2148 C C . GLU B 1 62 ? -24.232 -29.562 -26.302 1.00 24.73 89 GLU B C 1
ATOM 2149 O O . GLU B 1 62 ? -24.465 -30.723 -25.930 1.00 31.58 89 GLU B O 1
ATOM 2155 N N . GLN B 1 63 ? -23.520 -28.717 -25.573 1.00 26.93 90 GLN B N 1
ATOM 2156 C CA . GLN B 1 63 ? -22.856 -29.144 -24.334 1.00 26.28 90 GLN B CA 1
ATOM 2157 C C .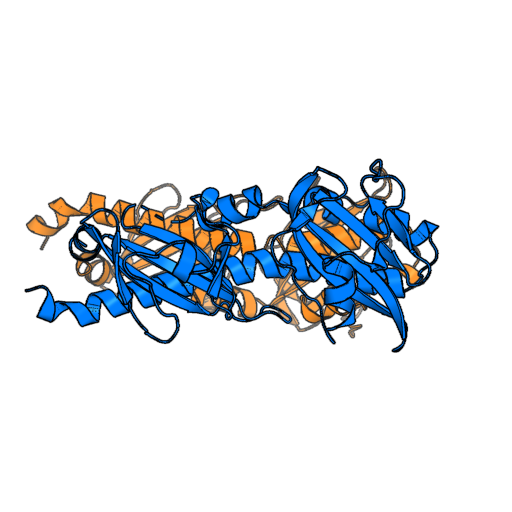 GLN B 1 63 ? -23.803 -29.501 -23.189 1.00 30.40 90 GLN B C 1
ATOM 2158 O O . GLN B 1 63 ? -24.874 -28.885 -22.991 1.00 30.35 90 GLN B O 1
ATOM 2164 N N . LYS B 1 64 ? -23.389 -30.495 -22.401 1.00 27.22 91 LYS B N 1
ATOM 2165 C CA . LYS B 1 64 ? -24.269 -31.143 -21.456 1.00 26.67 91 LYS B CA 1
ATOM 2166 C C . LYS B 1 64 ? -24.704 -30.194 -20.361 1.00 27.11 91 LYS B C 1
ATOM 2167 O O . LYS B 1 64 ? -25.769 -30.406 -19.782 1.00 24.57 91 LYS B O 1
ATOM 2173 N N . ALA B 1 65 ? -23.894 -29.178 -20.053 1.00 24.66 92 ALA B N 1
ATOM 2174 C CA . ALA B 1 65 ? -24.284 -28.214 -19.010 1.00 26.20 92 ALA B CA 1
ATOM 2175 C C . ALA B 1 65 ? -25.533 -27.440 -19.448 1.00 28.64 92 ALA B C 1
ATOM 2176 O O . ALA B 1 65 ? -26.394 -27.140 -18.631 1.00 34.54 92 ALA B O 1
ATOM 2178 N N . LEU B 1 66 ? -25.620 -27.151 -20.736 1.00 28.12 93 LEU B N 1
ATOM 2179 C CA . LEU B 1 66 ? -26.802 -26.511 -21.322 1.00 24.90 93 LEU B CA 1
ATOM 2180 C C . LEU B 1 66 ? -27.968 -27.453 -21.594 1.00 25.52 93 LEU B C 1
ATOM 2181 O O . LEU B 1 66 ? -29.091 -27.199 -21.127 1.00 25.61 93 LEU B O 1
ATOM 2186 N N . THR B 1 67 ? -27.702 -28.605 -22.192 1.00 25.72 94 THR B N 1
ATOM 2187 C CA . THR B 1 67 ? -28.773 -29.544 -22.538 1.00 26.10 94 THR B CA 1
ATOM 2188 C C . THR B 1 67 ? -29.408 -30.234 -21.360 1.00 24.15 94 THR B C 1
ATOM 2189 O O . THR B 1 67 ? -30.591 -30.586 -21.403 1.00 26.21 94 THR B O 1
ATOM 2193 N N . SER B 1 68 ? -28.676 -30.368 -20.255 1.00 29.30 95 SER B N 1
ATOM 2194 C CA . SER B 1 68 ? -29.262 -30.969 -19.088 1.00 22.69 95 SER B CA 1
ATOM 2195 C C . SER B 1 68 ? -30.016 -29.961 -18.214 1.00 21.72 95 SER B C 1
ATOM 2196 O O . SER B 1 68 ? -30.798 -30.370 -17.393 1.00 27.13 95 SER B O 1
ATOM 2199 N N . THR B 1 69 ? -29.758 -28.667 -18.387 1.00 18.93 96 THR B N 1
ATOM 2200 C CA . THR B 1 69 ? -30.328 -27.613 -17.551 1.00 21.41 96 THR B CA 1
ATOM 2201 C C . THR B 1 69 ? -31.590 -27.005 -18.148 1.00 21.82 96 THR B C 1
ATOM 2202 O O . THR B 1 69 ? -32.586 -26.788 -17.430 1.00 25.03 96 THR B O 1
ATOM 2206 N N . PHE B 1 70 ? -31.605 -26.944 -19.469 1.00 19.50 97 PHE B N 1
ATOM 2207 C CA . PHE B 1 70 ? -32.740 -26.387 -20.193 1.00 23.34 97 PHE B CA 1
ATOM 2208 C C . PHE B 1 70 ? -33.454 -27.451 -21.019 1.00 22.15 97 PHE B C 1
ATOM 2209 O O . PHE B 1 70 ? -32.828 -28.377 -21.547 1.00 28.42 97 PHE B O 1
ATOM 2217 N N . MET B 1 71 ? -34.750 -27.269 -21.226 1.00 24.69 98 MET B N 1
ATOM 2218 C CA . MET B 1 71 ? -35.445 -28.034 -22.273 1.00 24.52 98 MET B CA 1
ATOM 2219 C C . MET B 1 71 ? -34.659 -27.980 -23.575 1.00 20.87 98 MET B C 1
ATOM 2220 O O . MET B 1 71 ? -34.531 -28.976 -24.274 1.00 23.71 98 MET B O 1
ATOM 2225 N N . ALA B 1 72 ? -34.197 -26.783 -23.932 1.00 22.86 99 ALA B N 1
ATOM 2226 C CA . ALA B 1 72 ? -33.407 -26.538 -25.108 1.00 23.88 99 ALA B CA 1
ATOM 2227 C C . ALA B 1 72 ? -32.800 -25.149 -24.947 1.00 24.09 99 ALA B C 1
ATOM 2228 O O . ALA B 1 72 ? -33.251 -24.350 -24.124 1.00 20.65 99 ALA B O 1
ATOM 2230 N N . SER B 1 73 ? -31.725 -24.899 -25.682 1.00 21.21 100 SER B N 1
ATOM 2231 C CA . SER B 1 73 ? -31.186 -23.551 -25.833 1.00 22.11 100 SER B CA 1
ATOM 2232 C C . SER B 1 73 ? -30.930 -23.286 -27.298 1.00 20.55 100 SER B C 1
ATOM 2233 O O . SER B 1 73 ? -30.998 -24.197 -28.119 1.00 27.29 100 SER B O 1
ATOM 2236 N N . TYR B 1 74 ? -30.721 -22.017 -27.637 1.00 20.72 101 TYR B N 1
ATOM 2237 C CA . TYR B 1 74 ? -30.815 -21.554 -29.003 1.00 22.00 101 TYR B CA 1
ATOM 2238 C C . TYR B 1 74 ? -30.278 -20.146 -29.155 1.00 17.31 101 TYR B C 1
ATOM 2239 O O . TYR B 1 74 ? -30.117 -19.431 -28.161 1.00 22.15 101 TYR B O 1
ATOM 2248 N N . LEU B 1 75 ? -29.774 -19.849 -30.347 1.00 21.38 102 LEU B N 1
ATOM 2249 C CA . LEU B 1 75 ? -29.552 -18.488 -30.808 1.00 20.73 102 LEU B CA 1
ATOM 2250 C C . LEU B 1 75 ? -30.536 -18.218 -31.958 1.00 22.51 102 LEU B C 1
ATOM 2251 O O . LEU B 1 75 ? -30.714 -19.051 -32.850 1.00 25.94 102 LEU B O 1
ATOM 2256 N N . GLY B 1 76 ? -31.007 -16.973 -32.014 1.00 23.30 103 GLY B N 1
ATOM 2257 C CA . GLY B 1 76 ? -31.766 -16.453 -33.139 1.00 18.06 103 GLY B CA 1
ATOM 2258 C C . GLY B 1 76 ? -31.131 -15.133 -33.527 1.00 22.50 103 GLY B C 1
ATOM 2259 O O . GLY B 1 76 ? -30.582 -14.415 -32.695 1.00 23.40 103 GLY B O 1
ATOM 2260 N N . ASP B 1 77 ? -31.260 -14.772 -34.788 1.00 21.94 104 ASP B N 1
ATOM 2261 C CA . ASP B 1 77 ? -30.576 -13.589 -35.303 1.00 26.66 104 ASP B CA 1
ATOM 2262 C C . ASP B 1 77 ? -31.477 -12.745 -36.185 1.00 25.72 104 ASP B C 1
ATOM 2263 O O . ASP B 1 77 ? -32.569 -13.178 -36.539 1.00 23.56 104 ASP B O 1
ATOM 2268 N N . ALA B 1 78 ? -30.955 -11.586 -36.579 1.00 25.16 105 ALA B N 1
ATOM 2269 C CA . ALA B 1 78 ? -31.726 -10.553 -37.230 1.00 23.90 105 ALA B CA 1
ATOM 2270 C C . ALA B 1 78 ? -32.172 -10.914 -38.630 1.00 18.43 105 ALA B C 1
ATOM 2271 O O . ALA B 1 78 ? -32.947 -10.161 -39.214 1.00 25.67 105 ALA B O 1
ATOM 2273 N N . THR B 1 79 ? -31.725 -12.052 -39.155 1.00 22.96 106 THR B N 1
ATOM 2274 C CA . THR B 1 79 ? -32.116 -12.539 -40.468 1.00 29.81 106 THR B CA 1
ATOM 2275 C C . THR B 1 79 ? -33.175 -13.630 -40.359 1.00 30.14 106 THR B C 1
ATOM 2276 O O . THR B 1 79 ? -33.689 -14.096 -41.374 1.00 30.56 106 THR B O 1
ATOM 2280 N N . GLY B 1 80 ? -33.561 -13.977 -39.131 1.00 23.93 107 GLY B N 1
ATOM 2281 C CA . GLY B 1 80 ? -34.520 -15.039 -38.913 1.00 28.55 107 GLY B CA 1
ATOM 2282 C C . GLY B 1 80 ? -33.944 -16.427 -38.750 1.00 31.76 107 GLY B C 1
ATOM 2283 O O . GLY B 1 80 ? -34.669 -17.378 -38.470 1.00 33.88 107 GLY B O 1
ATOM 2284 N N A HIS B 1 81 ? -32.643 -16.575 -39.003 0.52 25.18 108 HIS B N 1
ATOM 2285 N N B HIS B 1 81 ? -32.651 -16.595 -38.961 0.48 26.69 108 HIS B N 1
ATOM 2286 C CA A HIS B 1 81 ? -31.974 -17.873 -38.827 0.52 25.08 108 HIS B CA 1
ATOM 2287 C CA B HIS B 1 81 ? -32.137 -17.944 -38.838 0.48 26.77 108 HIS B CA 1
ATOM 2288 C C A HIS B 1 81 ? -31.913 -18.185 -37.337 0.52 22.60 108 HIS B C 1
ATOM 2289 C C B HIS B 1 81 ? -31.785 -18.203 -37.385 0.48 24.00 108 HIS B C 1
ATOM 2290 O O A HIS B 1 81 ? -32.044 -17.283 -36.512 0.52 25.20 108 HIS B O 1
ATOM 2291 O O B HIS B 1 81 ? -31.630 -17.264 -36.607 0.48 28.82 108 HIS B O 1
ATOM 2304 N N . PHE B 1 82 ? -31.875 -19.469 -36.996 1.00 21.07 109 PHE B N 1
ATOM 2305 C CA . PHE B 1 82 ? -31.719 -19.870 -35.627 1.00 26.04 109 PHE B CA 1
ATOM 2306 C C . PHE B 1 82 ? -30.971 -21.205 -35.604 1.00 24.23 109 PHE B C 1
ATOM 2307 O O . PHE B 1 82 ? -31.066 -22.005 -36.537 1.00 25.92 109 PHE B O 1
ATOM 2315 N N . THR B 1 83 ? -30.265 -21.442 -34.508 1.00 29.79 110 THR B N 1
ATOM 2316 C CA . THR B 1 83 ? -29.860 -22.783 -34.105 1.00 29.14 110 THR B CA 1
ATOM 2317 C C . THR B 1 83 ? -30.446 -23.137 -32.747 1.00 25.04 110 THR B C 1
ATOM 2318 O O . THR B 1 83 ? -30.343 -22.351 -31.799 1.00 35.20 110 THR B O 1
ATOM 2322 N N . ILE B 1 84 ? -31.019 -24.332 -32.644 1.00 25.34 111 ILE B N 1
ATOM 2323 C CA . ILE B 1 84 ? -31.594 -24.843 -31.411 1.00 29.38 111 ILE B CA 1
ATOM 2324 C C . ILE B 1 84 ? -31.004 -26.213 -31.088 1.00 27.75 111 ILE B C 1
ATOM 2325 O O . ILE B 1 84 ? -30.789 -27.043 -31.982 1.00 33.81 111 ILE B O 1
ATOM 2330 N N . ARG B 1 85 ? -30.543 -26.349 -29.847 1.00 24.66 112 ARG B N 1
ATOM 2331 C CA . ARG B 1 85 ? -30.114 -27.653 -29.348 1.00 28.57 112 ARG B CA 1
ATOM 2332 C C . ARG B 1 85 ? -30.781 -27.947 -28.028 1.00 26.05 112 ARG B C 1
ATOM 2333 O O . ARG B 1 85 ? -30.639 -27.139 -27.074 1.00 20.72 112 ARG B O 1
ATOM 2341 N N . PRO B 1 86 ? -31.325 -29.175 -27.888 1.00 24.93 113 PRO B N 1
ATOM 2342 C CA . PRO B 1 86 ? -31.407 -30.263 -28.881 1.00 27.87 113 PRO B CA 1
ATOM 2343 C C . PRO B 1 86 ? -32.233 -29.881 -30.106 1.00 33.18 113 PRO B C 1
ATOM 2344 O O . PRO B 1 86 ? -33.220 -29.173 -29.969 1.00 29.99 113 PRO B O 1
ATOM 2348 N N . ASP B 1 87 ? -31.767 -30.224 -31.302 1.00 34.22 114 ASP B N 1
ATOM 2349 C CA . ASP B 1 87 ? -32.455 -29.788 -32.511 1.00 38.29 114 ASP B CA 1
ATOM 2350 C C . ASP B 1 87 ? -33.866 -30.357 -32.503 1.00 43.59 114 ASP B C 1
ATOM 2351 O O . ASP B 1 87 ? -34.057 -31.498 -32.098 1.00 43.15 114 ASP B O 1
ATOM 2356 N N . ALA B 1 88 ? -34.850 -29.548 -32.903 1.00 37.63 115 ALA B N 1
ATOM 2357 C CA . ALA B 1 88 ? -36.242 -29.991 -32.968 1.00 36.27 115 ALA B CA 1
ATOM 2358 C C . ALA B 1 88 ? -36.935 -29.461 -34.227 1.00 33.34 115 ALA B C 1
ATOM 2359 O O . ALA B 1 88 ? -36.451 -28.526 -34.866 1.00 36.07 115 ALA B O 1
ATOM 2361 N N . LYS B 1 89 ? -38.001 -30.144 -34.627 1.00 36.26 116 LYS B N 1
ATOM 2362 C CA . LYS B 1 89 ? -38.815 -29.744 -35.778 1.00 35.07 116 LYS B CA 1
ATOM 2363 C C . LYS B 1 89 ? -39.667 -28.525 -35.413 1.00 27.04 116 LYS B C 1
ATOM 2364 O O . LYS B 1 89 ? -40.453 -28.587 -34.470 1.00 40.39 116 LYS B O 1
ATOM 2366 N N . MET B 1 90 ? -39.412 -27.380 -36.040 1.00 31.07 117 MET B N 1
ATOM 2367 C CA . MET B 1 90 ? -40.179 -26.160 -35.731 1.00 28.24 117 MET B CA 1
ATOM 2368 C C . MET B 1 90 ? -41.368 -26.035 -36.693 1.00 26.15 117 MET B C 1
ATOM 2369 O O . MET B 1 90 ? -41.333 -26.534 -37.806 1.00 22.60 117 MET B O 1
ATOM 2374 N N . PRO B 1 91 ? -42.438 -25.343 -36.278 1.00 24.17 118 PRO B N 1
ATOM 2375 C CA . PRO B 1 91 ? -43.560 -25.224 -37.204 1.00 23.97 118 PRO B CA 1
ATOM 2376 C C . PRO B 1 91 ? -43.157 -24.476 -38.469 1.00 23.37 118 PRO B C 1
ATOM 2377 O O . PRO B 1 91 ? -42.229 -23.670 -38.411 1.00 22.72 118 PRO B O 1
ATOM 2381 N N . ASP B 1 92 ? -43.843 -24.721 -39.595 1.00 16.55 119 ASP B N 1
ATOM 2382 C CA . ASP B 1 92 ? -43.548 -24.007 -40.829 1.00 20.74 119 ASP B CA 1
ATOM 2383 C C . ASP B 1 92 ? -43.639 -22.509 -40.597 1.00 22.09 119 ASP B C 1
ATOM 2384 O O . ASP B 1 92 ? -44.521 -22.029 -39.879 1.00 18.60 119 ASP B O 1
ATOM 2389 N N . GLY B 1 93 ? -42.714 -21.767 -41.202 1.00 21.79 120 GLY B N 1
ATOM 2390 C CA . GLY B 1 93 ? -42.772 -20.315 -41.073 1.00 25.25 120 GLY B CA 1
ATOM 2391 C C . GLY B 1 93 ? -42.104 -19.764 -39.827 1.00 20.27 120 GLY B C 1
ATOM 2392 O O . GLY B 1 93 ? -42.082 -18.557 -39.606 1.00 28.17 120 GLY B O 1
ATOM 2393 N N . PHE B 1 94 ? -41.649 -20.634 -38.937 1.00 20.10 121 PHE B N 1
ATOM 2394 C CA . PHE B 1 94 ? -41.198 -20.149 -37.640 1.00 22.30 121 PHE B CA 1
ATOM 2395 C C . PHE B 1 94 ? -40.151 -19.041 -37.800 1.00 23.10 121 PHE B C 1
ATOM 2396 O O . PHE B 1 94 ? -39.172 -19.199 -38.546 1.00 19.38 121 PHE B O 1
ATOM 2404 N N . ASP B 1 95 ? -40.372 -17.907 -37.142 1.00 22.55 122 ASP B N 1
ATOM 2405 C CA . ASP B 1 95 ? -39.438 -16.769 -37.207 1.00 22.34 122 ASP B CA 1
ATOM 2406 C C . ASP B 1 95 ? -39.052 -16.329 -35.796 1.00 21.78 122 ASP B C 1
ATOM 2407 O O . ASP B 1 95 ? -39.895 -15.971 -34.982 1.00 27.60 122 ASP B O 1
ATOM 2412 N N . PRO B 1 96 ? -37.775 -16.503 -35.431 1.00 23.69 123 PRO B N 1
ATOM 2413 C CA . PRO B 1 96 ? -37.473 -16.271 -34.027 1.00 21.65 123 PRO B CA 1
ATOM 2414 C C . PRO B 1 96 ? -37.677 -14.821 -33.608 1.00 19.61 123 PRO B C 1
ATOM 2415 O O . PRO B 1 96 ? -37.909 -14.549 -32.436 1.00 25.04 123 PRO B O 1
ATOM 2419 N N . ARG B 1 97 ? -37.555 -13.911 -34.565 1.00 21.20 124 ARG B N 1
ATOM 2420 C CA . ARG B 1 97 ? -37.612 -12.496 -34.293 1.00 21.32 124 ARG B CA 1
ATOM 2421 C C . ARG B 1 97 ? -38.916 -12.042 -33.661 1.00 19.98 124 ARG B C 1
ATOM 2422 O O . ARG B 1 97 ? -38.943 -10.979 -33.072 1.00 18.70 124 ARG B O 1
ATOM 2430 N N . VAL B 1 98 ? -39.999 -12.792 -33.829 1.00 27.10 125 VAL B N 1
ATOM 2431 C CA . VAL B 1 98 ? -41.329 -12.362 -33.369 1.00 22.39 125 VAL B CA 1
ATOM 2432 C C . VAL B 1 98 ? -41.710 -13.026 -32.063 1.00 27.72 125 VAL B C 1
ATOM 2433 O O . VAL B 1 98 ? -42.782 -12.786 -31.504 1.00 28.18 125 VAL B O 1
ATOM 2437 N N . ARG B 1 99 ? -40.813 -13.848 -31.541 1.00 23.63 126 ARG B N 1
ATOM 2438 C CA . ARG B 1 99 ? -41.054 -14.586 -30.325 1.00 21.68 126 ARG B CA 1
ATOM 2439 C C . ARG B 1 99 ? -40.744 -13.730 -29.096 1.00 20.26 126 ARG B C 1
ATOM 2440 O O . ARG B 1 99 ? -39.968 -12.770 -29.177 1.00 19.79 126 ARG B O 1
ATOM 2448 N N . PRO B 1 100 ? -41.374 -14.044 -27.958 1.00 19.06 127 PRO B N 1
ATOM 2449 C CA . PRO B 1 100 ? -41.259 -13.168 -26.794 1.00 20.78 127 PRO B CA 1
ATOM 2450 C C . PRO B 1 100 ? -39.856 -13.073 -26.228 1.00 18.11 127 PRO B C 1
ATOM 2451 O O . PRO B 1 100 ? -39.481 -12.027 -25.675 1.00 18.90 127 PRO B O 1
ATOM 2455 N N . TRP B 1 101 ? -39.144 -14.200 -26.206 1.00 18.42 128 TRP B N 1
ATOM 2456 C CA . TRP B 1 101 ? -37.745 -14.197 -25.732 1.00 21.37 128 TRP B CA 1
ATOM 2457 C C . TRP B 1 101 ? -36.885 -13.260 -26.593 1.00 19.38 128 TRP B C 1
ATOM 2458 O O . TRP B 1 101 ? -35.959 -12.602 -26.085 1.00 16.75 128 TRP B O 1
ATOM 2469 N N . TYR B 1 102 ? -37.151 -13.228 -27.895 1.00 19.09 129 TYR B N 1
ATOM 2470 C CA . TYR B 1 102 ? -36.328 -12.408 -28.781 1.00 20.07 129 TYR B CA 1
ATOM 2471 C C . TYR B 1 102 ? -36.609 -10.923 -28.567 1.00 22.68 129 TYR B C 1
ATOM 2472 O O . TYR B 1 102 ? -35.685 -10.119 -28.352 1.00 22.52 129 TYR B O 1
ATOM 2481 N N . LYS B 1 103 ? -37.888 -10.557 -28.602 1.00 23.77 130 LYS B N 1
ATOM 2482 C CA . LYS B 1 103 ? -38.270 -9.157 -28.406 1.00 23.63 130 LYS B CA 1
ATOM 2483 C C . LYS B 1 103 ? -37.972 -8.681 -26.988 1.00 22.96 130 LYS B C 1
ATOM 2484 O O . LYS B 1 103 ? -37.597 -7.517 -26.778 1.00 19.18 130 LYS B O 1
ATOM 2490 N N . GLY B 1 104 ? -38.088 -9.587 -26.020 1.00 20.00 131 GLY B N 1
ATOM 2491 C CA . GLY B 1 104 ? -37.735 -9.302 -24.645 1.00 22.82 131 GLY B CA 1
ATOM 2492 C C . GLY B 1 104 ? -36.265 -8.939 -24.474 1.00 22.18 131 GLY B C 1
ATOM 2493 O O . GLY B 1 104 ? -35.927 -7.956 -23.819 1.00 20.08 131 GLY B O 1
ATOM 2494 N N . ALA B 1 105 ? -35.382 -9.737 -25.066 1.00 22.39 132 ALA B N 1
ATOM 2495 C CA . ALA B 1 105 ? -33.941 -9.488 -24.995 1.00 24.15 132 ALA B CA 1
ATOM 2496 C C . ALA B 1 105 ? -33.560 -8.218 -25.743 1.00 22.95 132 ALA B C 1
ATOM 2497 O O . ALA B 1 105 ? -32.760 -7.412 -25.284 1.00 23.75 132 ALA B O 1
ATOM 2499 N N . GLU B 1 106 ? -34.237 -7.983 -26.849 1.00 20.67 133 GLU B N 1
ATOM 2500 C CA . GLU B 1 106 ? -33.950 -6.817 -27.657 1.00 26.29 133 GLU B CA 1
ATOM 2501 C C . GLU B 1 106 ? -34.342 -5.519 -26.963 1.00 24.85 133 GLU B C 1
ATOM 2502 O O . GLU B 1 106 ? -33.676 -4.501 -27.156 1.00 30.97 133 GLU B O 1
ATOM 2505 N N . SER B 1 107 ? -35.307 -5.591 -26.053 1.00 28.20 134 SER B N 1
ATOM 2506 C CA . SER B 1 107 ? -35.847 -4.430 -25.358 1.00 29.86 134 SER B CA 1
ATOM 2507 C C . SER B 1 107 ? -35.014 -4.059 -24.143 1.00 29.62 134 SER B C 1
ATOM 2508 O O . SER B 1 107 ? -35.288 -3.038 -23.516 1.00 36.94 134 SER B O 1
ATOM 2511 N N . SER B 1 108 ? -34.155 -4.973 -23.695 1.00 27.52 135 SER B N 1
ATOM 2512 C CA . SER B 1 108 ? -33.355 -4.770 -22.487 1.00 25.12 135 SER B CA 1
ATOM 2513 C C . SER B 1 108 ? -31.865 -4.538 -22.755 1.00 31.31 135 SER B C 1
ATOM 2514 O O . SER B 1 108 ? -31.269 -5.179 -23.622 1.00 25.97 135 SER B O 1
ATOM 2517 N N . SER B 1 109 ? -31.230 -3.785 -21.863 1.00 29.05 136 SER B N 1
ATOM 2518 C CA . SER B 1 109 ? -29.778 -3.673 -21.897 1.00 34.64 136 SER B CA 1
ATOM 2519 C C . SER B 1 109 ? -29.107 -4.921 -21.319 1.00 30.20 136 SER B C 1
ATOM 2520 O O . SER B 1 109 ? -27.914 -5.145 -21.534 1.00 34.78 136 SER B O 1
ATOM 2523 N N . THR B 1 110 ? -29.856 -5.746 -20.595 1.00 25.80 137 THR B N 1
ATOM 2524 C CA . THR B 1 110 ? -29.288 -6.958 -19.993 1.00 24.91 137 THR B CA 1
ATOM 2525 C C . THR B 1 110 ? -30.174 -8.150 -20.338 1.00 25.16 137 THR B C 1
ATOM 2526 O O . THR B 1 110 ? -31.056 -8.089 -21.233 1.00 20.69 137 THR B O 1
ATOM 2530 N N . SER B 1 111 ? -29.920 -9.229 -19.618 1.00 18.97 138 SER B N 1
ATOM 2531 C CA . SER B 1 111 ? -30.674 -10.451 -19.765 1.00 21.24 138 SER B CA 1
ATOM 2532 C C . SER B 1 111 ? -32.095 -10.169 -19.280 1.00 17.34 138 SER B C 1
ATOM 2533 O O . SER B 1 111 ? -32.334 -9.200 -18.544 1.00 16.79 138 SER B O 1
ATOM 2536 N N . THR B 1 112 ? -33.006 -11.044 -19.683 1.00 17.82 139 THR B N 1
ATOM 2537 C CA . THR B 1 112 ? -34.346 -11.018 -19.155 1.00 19.16 139 THR B CA 1
ATOM 2538 C C . THR B 1 112 ? -34.957 -12.424 -19.046 1.00 21.90 139 THR B C 1
ATOM 2539 O O . THR B 1 112 ? -34.391 -13.427 -19.542 1.00 18.63 139 THR B O 1
ATOM 2543 N N . LEU B 1 113 ? -36.099 -12.479 -18.362 1.00 16.56 140 LEU B N 1
ATOM 2544 C CA . LEU B 1 113 ? -36.959 -13.665 -18.371 1.00 16.94 140 LEU B CA 1
ATOM 2545 C C . LEU B 1 113 ? -38.289 -13.346 -19.042 1.00 19.98 140 LEU B C 1
ATOM 2546 O O . LEU B 1 113 ? -38.716 -12.186 -19.079 1.00 20.23 140 LEU B O 1
ATOM 2551 N N . THR B 1 114 ? -38.863 -14.329 -19.724 1.00 19.73 141 THR B N 1
ATOM 2552 C CA . THR B 1 114 ? -40.200 -14.135 -20.294 1.00 17.66 141 THR B CA 1
ATOM 2553 C C . THR B 1 114 ? -41.280 -14.473 -19.252 1.00 17.69 141 THR B C 1
ATOM 2554 O O . THR B 1 114 ? -41.096 -15.262 -18.326 1.00 17.59 141 THR B O 1
ATOM 2558 N N . GLU B 1 115 ? -42.451 -13.896 -19.468 1.00 18.27 142 GLU B N 1
ATOM 2559 C CA . GLU B 1 115 ? -43.655 -14.463 -18.905 1.00 18.88 142 GLU B CA 1
ATOM 2560 C C . GLU B 1 115 ? -43.983 -15.761 -19.640 1.00 15.70 142 GLU B C 1
ATOM 2561 O O . GLU B 1 115 ? -43.529 -15.957 -20.774 1.00 16.69 142 GLU B O 1
ATOM 2567 N N . PRO B 1 116 ? -44.759 -16.655 -19.004 1.00 14.03 143 PRO B N 1
ATOM 2568 C CA . PRO B 1 116 ? -45.148 -17.913 -19.635 1.00 16.75 143 PRO B CA 1
ATOM 2569 C C . PRO B 1 116 ? -45.768 -17.733 -21.017 1.00 16.91 143 PRO B C 1
ATOM 2570 O O . PRO B 1 116 ? -46.478 -16.743 -21.247 1.00 15.92 143 PRO B O 1
ATOM 2574 N N . TYR B 1 117 ? -45.337 -18.555 -21.977 1.00 15.09 144 TYR B N 1
ATOM 2575 C CA . TYR B 1 117 ? -45.868 -18.482 -23.329 1.00 14.89 144 TYR B CA 1
ATOM 2576 C C . TYR B 1 117 ? -45.858 -19.899 -23.875 1.00 15.83 144 TYR B C 1
ATOM 2577 O O . TYR B 1 117 ? -45.258 -20.802 -23.312 1.00 21.45 144 TYR B O 1
ATOM 2586 N N . ILE B 1 118 ? -46.524 -20.091 -24.997 1.00 14.92 145 ILE B N 1
ATOM 2587 C CA . ILE B 1 118 ? -46.577 -21.393 -25.635 1.00 16.17 145 ILE B CA 1
ATOM 2588 C C . ILE B 1 118 ? -45.329 -21.668 -26.473 1.00 16.68 145 ILE B C 1
ATOM 2589 O O . ILE B 1 118 ? -45.115 -21.068 -27.543 1.00 18.91 145 ILE B O 1
ATOM 2594 N N . ASP B 1 119 ? -44.571 -22.673 -26.031 1.00 17.55 146 ASP B N 1
ATOM 2595 C CA . ASP B 1 119 ? -43.372 -23.160 -26.734 1.00 19.80 146 ASP B CA 1
ATOM 2596 C C . ASP B 1 119 ? -43.662 -23.588 -28.165 1.00 17.35 146 ASP B C 1
ATOM 2597 O O . ASP B 1 119 ? -44.542 -24.424 -28.397 1.00 22.33 146 ASP B O 1
ATOM 2602 N N . ALA B 1 120 ? -42.894 -23.059 -29.128 1.00 20.03 147 ALA B N 1
ATOM 2603 C CA . ALA B 1 120 ? -42.970 -23.463 -30.516 1.00 22.44 147 ALA B CA 1
ATOM 2604 C C . ALA B 1 120 ? -42.446 -24.877 -30.716 1.00 22.52 147 ALA B C 1
ATOM 2605 O O . ALA B 1 120 ? -42.873 -25.587 -31.634 1.00 20.75 147 ALA B O 1
ATOM 2607 N N . ALA B 1 121 ? -41.524 -25.302 -29.864 1.00 25.43 148 ALA B N 1
ATOM 2608 C CA . ALA B 1 121 ? -40.976 -26.654 -30.006 1.00 23.61 148 ALA B CA 1
ATOM 2609 C C . ALA B 1 121 ? -41.924 -27.747 -29.491 1.00 23.71 148 ALA B C 1
ATOM 2610 O O . ALA B 1 121 ? -42.377 -28.597 -30.245 1.00 27.41 148 ALA B O 1
ATOM 2612 N N . THR B 1 122 ? -42.324 -27.678 -28.235 1.00 22.84 149 THR B N 1
ATOM 2613 C CA . THR B 1 122 ? -43.088 -28.757 -27.605 1.00 25.12 149 THR B CA 1
ATOM 2614 C C . THR B 1 122 ? -44.569 -28.458 -27.511 1.00 29.39 149 THR B C 1
ATOM 2615 O O . THR B 1 122 ? -45.350 -29.355 -27.232 1.00 26.39 149 THR B O 1
ATOM 2619 N N . GLY B 1 123 ? -44.948 -27.194 -27.698 1.00 28.05 150 GLY B N 1
ATOM 2620 C CA . GLY B 1 123 ? -46.356 -26.817 -27.657 1.00 28.47 150 GLY B CA 1
ATOM 2621 C C . GLY B 1 123 ? -46.919 -26.693 -26.264 1.00 23.84 150 GLY B C 1
ATOM 2622 O O . GLY B 1 123 ? -48.098 -26.398 -26.123 1.00 23.82 150 GLY B O 1
ATOM 2623 N N . GLN B 1 124 ? -46.061 -26.826 -25.245 1.00 27.02 151 GLN B N 1
ATOM 2624 C CA . GLN B 1 124 ? -46.423 -26.651 -23.850 1.00 26.46 151 GLN B CA 1
ATOM 2625 C C . GLN B 1 124 ? -46.057 -25.247 -23.374 1.00 19.66 151 GLN B C 1
ATOM 2626 O O . GLN B 1 124 ? -45.213 -24.595 -23.950 1.00 21.20 151 GLN B O 1
ATOM 2632 N N . THR B 1 125 ? -46.624 -24.834 -22.256 1.00 20.96 152 THR B N 1
ATOM 2633 C CA . THR B 1 125 ? -46.338 -23.515 -21.694 1.00 22.66 152 THR B CA 1
ATOM 2634 C C . THR B 1 125 ? -44.992 -23.527 -20.958 1.00 20.48 152 THR B C 1
ATOM 2635 O O . THR B 1 125 ? -44.714 -24.474 -20.230 1.00 19.30 152 THR B O 1
ATOM 2639 N N . ILE B 1 126 ? -44.133 -22.548 -21.276 1.00 21.49 153 ILE B N 1
ATOM 2640 C CA . ILE B 1 126 ? -42.771 -22.452 -20.738 1.00 23.84 153 ILE B CA 1
ATOM 2641 C C . ILE B 1 126 ? -42.440 -21.013 -20.304 1.00 21.29 153 ILE B C 1
ATOM 2642 O O . ILE B 1 126 ? -43.093 -20.076 -20.799 1.00 17.41 153 ILE B O 1
ATOM 2647 N N . ILE B 1 127 ? -41.393 -20.818 -19.489 1.00 17.31 154 ILE B N 1
ATOM 2648 C CA . ILE B 1 127 ? -40.651 -19.536 -19.542 1.00 18.77 154 ILE B CA 1
ATOM 2649 C C . ILE B 1 127 ? -39.258 -19.654 -20.200 1.00 21.75 154 ILE B C 1
ATOM 2650 O O . ILE B 1 127 ? -38.723 -20.742 -20.370 1.00 23.46 154 ILE B O 1
ATOM 2655 N N . SER B 1 128 ? -38.702 -18.544 -20.653 1.00 24.00 155 SER B N 1
ATOM 2656 C CA . SER B 1 128 ? -37.405 -18.582 -21.337 1.00 24.04 155 SER B CA 1
ATOM 2657 C C . SER B 1 128 ? -36.538 -17.491 -20.726 1.00 27.80 155 SER B C 1
ATOM 2658 O O . SER B 1 128 ? -37.030 -16.401 -20.362 1.00 17.61 155 SER B O 1
ATOM 2661 N N . ILE B 1 129 ? -35.282 -17.851 -20.482 1.00 19.18 156 ILE B N 1
ATOM 2662 C CA . ILE B 1 129 ? -34.252 -16.881 -20.162 1.00 17.95 156 ILE B CA 1
ATOM 2663 C C . ILE B 1 129 ? -33.515 -16.459 -21.437 1.00 18.53 156 ILE B C 1
ATOM 2664 O O . ILE B 1 129 ? -33.145 -17.286 -22.256 1.00 20.56 156 ILE B O 1
ATOM 2669 N N . ALA B 1 130 ? -33.421 -15.160 -21.704 1.00 18.00 157 ALA B N 1
ATOM 2670 C CA . ALA B 1 130 ? -32.847 -14.711 -22.956 1.00 17.56 157 ALA B CA 1
ATOM 2671 C C . ALA B 1 130 ? -31.901 -13.553 -22.719 1.00 15.45 157 ALA B C 1
ATOM 2672 O O . ALA B 1 130 ? -31.971 -12.863 -21.700 1.00 21.31 157 ALA B O 1
ATOM 2674 N N . THR B 1 131 ? -30.944 -13.371 -23.622 1.00 17.56 158 THR B N 1
ATOM 2675 C CA . THR B 1 131 ? -30.128 -12.182 -23.589 1.00 19.15 158 THR B CA 1
ATOM 2676 C C . THR B 1 131 ? -29.458 -11.943 -24.933 1.00 19.90 158 THR B C 1
ATOM 2677 O O . THR B 1 131 ? -29.066 -12.899 -25.618 1.00 20.15 158 THR B O 1
ATOM 2681 N N . ALA B 1 132 ? -29.232 -10.672 -25.263 1.00 20.70 159 ALA B N 1
ATOM 2682 C CA . ALA B 1 132 ? -28.593 -10.367 -26.557 1.00 25.26 159 ALA B CA 1
ATOM 2683 C C . ALA B 1 132 ? -27.123 -10.693 -26.447 1.00 26.97 159 ALA B C 1
ATOM 2684 O O . ALA B 1 132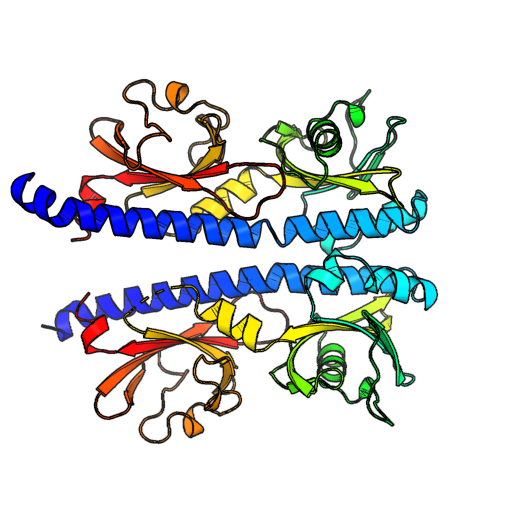 ? -26.488 -10.359 -25.438 1.00 25.74 159 ALA B O 1
ATOM 2686 N N . ALA B 1 133 ? -26.618 -11.404 -27.456 1.00 30.14 160 ALA B N 1
ATOM 2687 C CA . ALA B 1 133 ? -25.190 -11.703 -27.595 1.00 30.77 160 ALA B CA 1
ATOM 2688 C C . ALA B 1 133 ? -24.485 -10.546 -28.311 1.00 35.24 160 ALA B C 1
ATOM 2689 O O . ALA B 1 133 ? -24.826 -10.199 -29.443 1.00 35.33 160 ALA B O 1
ATOM 2691 N N . LYS B 1 134 ? -23.558 -9.893 -27.621 1.00 34.02 161 LYS B N 1
ATOM 2692 C CA . LYS B 1 134 ? -22.996 -8.645 -28.115 1.00 43.07 161 LYS B CA 1
ATOM 2693 C C . LYS B 1 134 ? -21.478 -8.784 -28.221 1.00 47.15 161 LYS B C 1
ATOM 2694 O O . LYS B 1 134 ? -20.799 -8.840 -27.198 1.00 44.48 161 LYS B O 1
ATOM 2696 N N . LYS B 1 135 ? -20.983 -9.007 -29.437 1.00 47.02 162 LYS B N 1
ATOM 2697 C CA . LYS B 1 135 ? -19.549 -8.922 -29.726 1.00 59.49 162 LYS B CA 1
ATOM 2698 C C . LYS B 1 135 ? -19.185 -7.449 -29.834 1.00 60.25 162 LYS B C 1
ATOM 2699 O O . LYS B 1 135 ? -19.303 -6.856 -30.906 1.00 69.02 162 LYS B O 1
ATOM 2701 N N . ALA B 1 136 ? -18.864 -6.858 -28.684 1.00 62.23 163 ALA B N 1
ATOM 2702 C CA . ALA B 1 136 ? -18.538 -5.439 -28.571 1.00 67.72 163 ALA B CA 1
ATOM 2703 C C . ALA B 1 136 ? -19.604 -4.536 -29.189 1.00 65.38 163 ALA B C 1
ATOM 2704 O O . ALA B 1 136 ? -19.472 -4.105 -30.333 1.00 70.52 163 ALA B O 1
ATOM 2706 N N . GLY B 1 137 ? -20.670 -4.271 -28.437 1.00 70.40 164 GLY B N 1
ATOM 2707 C CA . GLY B 1 137 ? -21.597 -3.188 -28.761 1.00 70.44 164 GLY B CA 1
ATOM 2708 C C . GLY B 1 137 ? -22.548 -3.539 -29.887 1.00 68.33 164 GLY B C 1
ATOM 2709 O O . GLY B 1 137 ? -23.713 -3.144 -29.867 1.00 71.08 164 GLY B O 1
ATOM 2710 N N . GLN B 1 138 ? -22.021 -4.196 -30.915 1.00 70.32 165 GLN B N 1
ATOM 2711 C CA . GLN B 1 138 ? -22.842 -4.929 -31.872 1.00 65.62 165 GLN B CA 1
ATOM 2712 C C . GLN B 1 138 ? -23.543 -6.087 -31.161 1.00 60.37 165 GLN B C 1
ATOM 2713 O O . GLN B 1 138 ? -22.914 -6.843 -30.423 1.00 58.55 165 GLN B O 1
ATOM 2715 N N . SER B 1 139 ? -24.858 -6.178 -31.326 1.00 62.17 166 SER B N 1
ATOM 2716 C CA . SER B 1 139 ? -25.591 -7.376 -30.942 1.00 54.39 166 SER B CA 1
ATOM 2717 C C . SER B 1 139 ? -25.602 -8.296 -32.150 1.00 42.40 166 SER B C 1
ATOM 2718 O O . SER B 1 139 ? -26.055 -7.898 -33.221 1.00 39.99 166 SER B O 1
ATOM 2721 N N . VAL B 1 140 ? -25.052 -9.497 -31.983 1.00 38.58 167 VAL B N 1
ATOM 2722 C CA . VAL B 1 140 ? -25.011 -10.500 -33.034 1.00 36.77 167 VAL B CA 1
ATOM 2723 C C . VAL B 1 140 ? -26.251 -11.399 -33.089 1.00 44.13 167 VAL B C 1
ATOM 2724 O O . VAL B 1 140 ? -26.344 -12.256 -33.964 1.00 44.99 167 VAL B O 1
ATOM 2728 N N . GLY B 1 141 ? -27.194 -11.231 -32.162 1.00 35.72 168 GLY B N 1
ATOM 2729 C CA . GLY B 1 141 ? -28.278 -12.205 -31.990 1.00 28.22 168 GLY B CA 1
ATOM 2730 C C . GLY B 1 141 ? -28.741 -12.346 -30.548 1.00 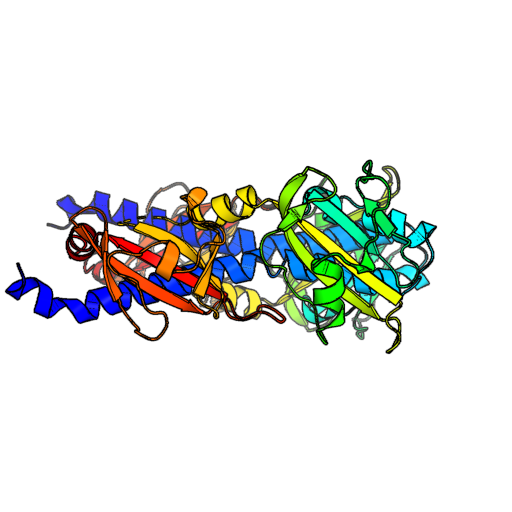22.40 168 GLY B C 1
ATOM 2731 O O . GLY B 1 141 ? -28.139 -11.784 -29.617 1.00 25.84 168 GLY B O 1
ATOM 2732 N N . VAL B 1 142 ? -29.734 -13.206 -30.341 1.00 19.39 169 VAL B N 1
ATOM 2733 C CA . VAL B 1 142 ? -30.326 -13.405 -29.019 1.00 19.33 169 VAL B CA 1
ATOM 2734 C C . VAL B 1 142 ? -30.234 -14.867 -28.662 1.00 18.07 169 VAL B C 1
ATOM 2735 O O . VAL B 1 142 ? -30.678 -15.720 -29.427 1.00 23.31 169 VAL B O 1
ATOM 2739 N N . VAL B 1 143 ? -29.587 -15.135 -27.532 1.00 17.72 170 VAL B N 1
ATOM 2740 C CA . VAL B 1 143 ? -29.497 -16.470 -26.930 1.00 21.10 170 VAL B CA 1
ATOM 2741 C C . VAL B 1 143 ? -30.616 -16.713 -25.907 1.00 18.96 170 VAL B C 1
ATOM 2742 O O . VAL B 1 143 ? -30.896 -15.859 -25.090 1.00 21.28 170 VAL B O 1
ATOM 2746 N N . GLY B 1 144 ? -31.266 -17.869 -25.965 1.00 17.70 171 GLY B N 1
ATOM 2747 C CA . GLY B 1 144 ? -32.347 -18.182 -25.035 1.00 14.56 171 GLY B CA 1
ATOM 2748 C C . GLY B 1 144 ? -32.255 -19.618 -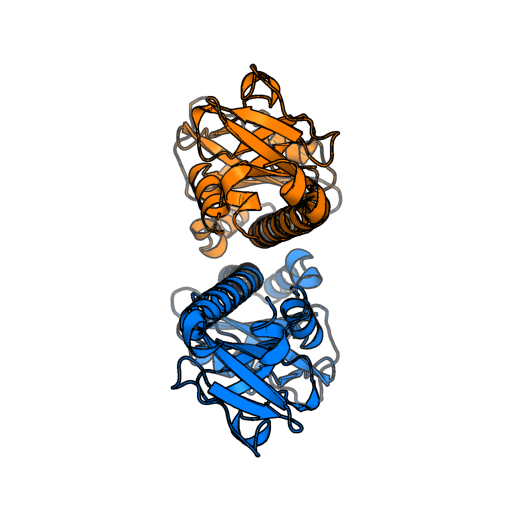24.570 1.00 16.80 171 GLY B C 1
ATOM 2749 O O . GLY B 1 144 ? -31.731 -20.496 -25.263 1.00 17.71 171 GLY B O 1
ATOM 2750 N N . GLY B 1 145 ? -32.834 -19.873 -23.407 1.00 17.17 172 GLY B N 1
ATOM 2751 C CA . GLY B 1 145 ? -33.064 -21.242 -22.974 1.00 19.23 172 GLY B CA 1
ATOM 2752 C C . GLY B 1 145 ? -34.442 -21.389 -22.380 1.00 20.13 172 GLY B C 1
ATOM 2753 O O . GLY B 1 145 ? -34.912 -20.479 -21.700 1.00 15.43 172 GLY B O 1
ATOM 2754 N N . ASP B 1 146 ? -35.022 -22.576 -22.521 1.00 22.06 173 ASP B N 1
ATOM 2755 C CA . ASP B 1 146 ? -36.358 -22.862 -22.025 1.00 20.05 173 ASP B CA 1
ATOM 2756 C C . ASP B 1 146 ? -36.430 -23.696 -20.740 1.00 20.25 173 ASP B C 1
ATOM 2757 O O . ASP B 1 146 ? -35.683 -24.653 -20.562 1.00 19.98 173 ASP B O 1
ATOM 2762 N N . LEU B 1 147 ? -37.416 -23.394 -19.894 1.00 16.92 174 LEU B N 1
ATOM 2763 C CA . LEU B 1 147 ? -37.745 -24.117 -18.662 1.00 22.52 174 LEU B CA 1
ATOM 2764 C C . LEU B 1 147 ? -39.257 -24.300 -18.641 1.00 23.00 174 LEU B C 1
ATOM 2765 O O . LEU B 1 147 ? -40.000 -23.385 -19.017 1.00 19.68 174 LEU B O 1
ATOM 2770 N N . SER B 1 148 ? -39.702 -25.500 -18.289 1.00 21.53 175 SER B N 1
ATOM 2771 C CA . SER B 1 148 ? -41.116 -25.828 -18.368 1.00 25.54 175 SER B CA 1
ATOM 2772 C C . SER B 1 148 ? -41.817 -25.125 -17.226 1.00 20.48 175 SER B C 1
ATOM 2773 O O . SER B 1 148 ? -41.198 -24.805 -16.207 1.00 21.45 175 SER B O 1
ATOM 2776 N N . LEU B 1 149 ? -43.083 -24.793 -17.450 1.00 25.06 176 LEU B N 1
ATOM 2777 C CA . LEU B 1 149 ? -43.942 -24.335 -16.371 1.00 24.33 176 LEU B CA 1
ATOM 2778 C C . LEU B 1 149 ? -44.021 -25.352 -15.231 1.00 28.53 176 LEU B C 1
ATOM 2779 O O . LEU B 1 149 ? -43.968 -24.953 -14.088 1.00 23.19 176 LEU B O 1
ATOM 2784 N N . GLN B 1 150 ? -44.027 -26.647 -15.545 1.00 30.48 177 GLN B N 1
ATOM 2785 C CA . GLN B 1 150 ? -44.045 -27.671 -14.501 1.00 33.15 177 GLN B CA 1
ATOM 2786 C C . GLN B 1 150 ? -42.811 -27.641 -13.606 1.00 29.11 177 GLN B C 1
ATOM 2787 O O . GLN B 1 150 ? -42.906 -27.913 -12.408 1.00 29.03 177 GLN B O 1
ATOM 2793 N N . THR B 1 151 ? -41.652 -27.295 -14.180 1.00 31.24 178 THR B N 1
ATOM 2794 C CA . THR B 1 151 ? -40.422 -27.162 -13.410 1.00 25.26 178 THR B CA 1
ATOM 2795 C C . THR B 1 151 ? -40.512 -26.005 -12.424 1.00 27.54 178 THR B C 1
ATOM 2796 O O . THR B 1 151 ? -40.088 -26.127 -11.284 1.00 26.58 178 THR B O 1
ATOM 2800 N N . LEU B 1 152 ? -41.178 -24.933 -12.832 1.00 22.00 179 LEU B N 1
ATOM 2801 C CA . LEU B 1 152 ? -41.335 -23.734 -12.015 1.00 24.74 179 LEU B CA 1
ATOM 2802 C C . LEU B 1 152 ? -42.342 -24.038 -10.907 1.00 20.48 179 LEU B C 1
ATOM 2803 O O . LEU B 1 152 ? -42.121 -23.710 -9.750 1.00 24.06 179 LEU B O 1
ATOM 2808 N N . ILE B 1 153 ? -43.442 -24.683 -11.284 1.00 25.88 180 ILE B N 1
ATOM 2809 C CA . ILE B 1 153 ? -44.472 -25.079 -10.322 1.00 28.80 180 ILE B CA 1
ATOM 2810 C C . ILE B 1 153 ? -43.819 -25.965 -9.282 1.00 29.30 180 ILE B C 1
ATOM 2811 O O . ILE B 1 153 ? -44.042 -25.756 -8.089 1.00 27.91 180 ILE B O 1
ATOM 2816 N N . ASN B 1 154 ? -42.989 -26.918 -9.716 1.00 25.66 181 ASN B N 1
ATOM 2817 C CA . ASN B 1 154 ? -42.373 -27.826 -8.741 1.00 30.49 181 ASN B CA 1
ATOM 2818 C C . ASN B 1 154 ? -41.389 -27.135 -7.787 1.00 36.11 181 ASN B C 1
ATOM 2819 O O . ASN B 1 154 ? -41.332 -27.469 -6.598 1.00 35.77 181 ASN B O 1
ATOM 2824 N N . THR B 1 155 ? -40.698 -26.110 -8.281 1.00 34.34 182 THR B N 1
ATOM 2825 C CA . THR B 1 155 ? -39.709 -25.376 -7.488 1.00 35.40 182 THR B CA 1
ATOM 2826 C C . THR B 1 155 ? -40.361 -24.560 -6.380 1.00 38.96 182 THR B C 1
ATOM 2827 O O . THR B 1 155 ? -39.848 -24.498 -5.261 1.00 36.26 182 THR B O 1
ATOM 2831 N N . LEU B 1 156 ? -41.478 -23.913 -6.703 1.00 36.31 183 LEU B N 1
ATOM 2832 C CA . LEU B 1 156 ? -42.256 -23.205 -5.702 1.00 39.93 183 LEU B CA 1
ATOM 2833 C C . LEU B 1 156 ? -42.889 -24.166 -4.691 1.00 37.55 183 LEU B C 1
ATOM 2834 O O . LEU B 1 156 ? -42.938 -23.855 -3.513 1.00 40.42 183 LEU B O 1
ATOM 2839 N N . SER B 1 157 ? -43.343 -25.333 -5.141 1.00 37.10 184 SER B N 1
ATOM 2840 C CA . SER B 1 157 ? -44.044 -26.265 -4.262 1.00 47.27 184 SER B CA 1
ATOM 2841 C C . SER B 1 157 ? -43.134 -27.067 -3.331 1.00 50.27 184 SER B C 1
ATOM 2842 O O . SER B 1 157 ? -43.625 -27.737 -2.422 1.00 57.29 184 SER B O 1
ATOM 2845 N N . ALA B 1 158 ? -41.824 -27.018 -3.543 1.00 48.36 185 ALA B N 1
ATOM 2846 C CA . ALA B 1 158 ? -40.917 -27.795 -2.709 1.00 67.15 185 ALA B CA 1
ATOM 2847 C C . ALA B 1 158 ? -40.697 -27.199 -1.312 1.00 72.38 185 ALA B C 1
ATOM 2848 O O . ALA B 1 158 ? -40.336 -27.926 -0.386 1.00 75.88 185 ALA B O 1
ATOM 2850 N N . ARG B 1 159 ? -40.961 -25.905 -1.139 1.00 75.95 186 ARG B N 1
ATOM 2851 C CA . ARG B 1 159 ? -40.777 -25.258 0.162 1.00 75.50 186 ARG B CA 1
ATOM 2852 C C . ARG B 1 159 ? -42.037 -25.394 1.026 1.00 83.19 186 ARG B C 1
ATOM 2853 O O . ARG B 1 159 ? -43.117 -24.944 0.632 1.00 89.16 186 ARG B O 1
ATOM 2855 N N . ASP B 1 160 ? -41.907 -26.040 2.188 1.00 87.45 187 ASP B N 1
ATOM 2856 C CA . ASP B 1 160 ? -43.037 -26.238 3.105 1.00 85.44 187 ASP B CA 1
ATOM 2857 C C . ASP B 1 160 ? -43.416 -24.959 3.850 1.00 82.97 187 ASP B C 1
ATOM 2858 O O . ASP B 1 160 ? -44.542 -24.819 4.335 1.00 69.95 187 ASP B O 1
ATOM 2860 N N . MET B 1 164 ? -50.092 -24.623 6.304 1.00 48.75 191 MET B N 1
ATOM 2861 C CA . MET B 1 164 ? -50.881 -23.398 6.192 1.00 51.19 191 MET B CA 1
ATOM 2862 C C . MET B 1 164 ? -51.260 -23.028 4.762 1.00 44.61 191 MET B C 1
ATOM 2863 O O . MET B 1 164 ? -52.424 -22.737 4.476 1.00 47.48 191 MET B O 1
ATOM 2868 N N . GLY B 1 165 ? -50.270 -22.988 3.875 1.00 35.72 192 GLY B N 1
ATOM 2869 C CA . GLY B 1 165 ? -50.487 -22.407 2.555 1.00 34.98 192 GLY B CA 1
ATOM 2870 C C . GLY B 1 165 ? -49.395 -22.666 1.540 1.00 29.67 192 GLY B C 1
ATOM 2871 O O . GLY B 1 165 ? -48.631 -23.616 1.658 1.00 30.72 192 GLY B O 1
ATOM 2872 N N . TYR B 1 166 ? -49.358 -21.840 0.503 1.00 28.95 193 TYR B N 1
ATOM 2873 C CA . TYR B 1 166 ? -48.553 -22.143 -0.664 1.00 25.51 193 TYR B CA 1
ATOM 2874 C C . TYR B 1 166 ? -48.009 -20.839 -1.243 1.00 26.63 193 TYR B C 1
ATOM 2875 O O . TYR B 1 166 ? -48.551 -19.761 -1.010 1.00 21.87 193 TYR B O 1
ATOM 2884 N N . ALA B 1 167 ? -46.970 -20.970 -2.056 1.00 24.26 194 ALA B N 1
ATOM 2885 C CA . ALA B 1 167 ? -46.410 -19.836 -2.791 1.00 27.74 194 ALA B CA 1
ATOM 2886 C C . ALA B 1 167 ? -46.852 -19.833 -4.252 1.00 29.87 194 ALA B C 1
ATOM 2887 O O . ALA B 1 167 ? -47.114 -20.898 -4.833 1.00 28.41 194 ALA B O 1
ATOM 2889 N N . PHE B 1 168 ? -46.901 -18.639 -4.847 1.00 26.41 195 PHE B N 1
ATOM 2890 C CA . PHE B 1 168 ? -47.129 -18.492 -6.278 1.00 22.57 195 PHE B CA 1
ATOM 2891 C C . PHE B 1 168 ? -46.287 -17.321 -6.804 1.00 18.82 195 PHE B C 1
ATOM 2892 O O . PHE B 1 168 ? -45.666 -16.579 -6.033 1.00 21.53 195 PHE B O 1
ATOM 2900 N N . LEU B 1 169 ? -46.142 -17.249 -8.116 1.00 19.95 196 LEU B N 1
ATOM 2901 C CA . LEU B 1 169 ? -45.311 -16.205 -8.708 1.00 15.99 196 LEU B CA 1
ATOM 2902 C C . LEU B 1 169 ? -46.218 -15.255 -9.459 1.00 15.89 196 LEU B C 1
ATOM 2903 O O . LEU B 1 169 ? -47.101 -15.676 -10.206 1.00 13.47 196 LEU B O 1
ATOM 2908 N N . VAL B 1 170 ? -46.064 -13.969 -9.184 1.00 14.35 197 VAL B N 1
ATOM 2909 C CA . VAL B 1 170 ? -46.905 -12.976 -9.815 1.00 17.68 197 VAL B CA 1
ATOM 2910 C C . VAL B 1 170 ? -46.036 -11.822 -10.302 1.00 18.41 197 VAL B C 1
ATOM 2911 O O . VAL B 1 170 ? -45.117 -11.327 -9.612 1.00 16.14 197 VAL B O 1
ATOM 2915 N N . SER B 1 171 ? -46.478 -11.215 -11.388 1.00 15.83 198 SER B N 1
ATOM 2916 C CA . SER B 1 171 ? -45.706 -10.096 -11.901 1.00 16.05 198 SER B CA 1
ATOM 2917 C C . SER B 1 171 ? -46.072 -8.864 -11.090 1.00 18.59 198 SER B C 1
ATOM 2918 O O . SER B 1 171 ? -47.113 -8.834 -10.392 1.00 16.79 198 SER B O 1
ATOM 2921 N N . ALA B 1 172 ? -45.246 -7.835 -11.206 1.00 17.24 199 ALA B N 1
ATOM 2922 C CA . ALA B 1 172 ? -45.543 -6.564 -10.589 1.00 17.50 199 ALA B CA 1
ATOM 2923 C C . ALA B 1 172 ? -46.661 -5.845 -11.338 1.00 16.24 199 ALA B C 1
ATOM 2924 O O . ALA B 1 172 ? -47.073 -4.795 -10.916 1.00 19.51 199 ALA B O 1
ATOM 2926 N N . ASP B 1 173 ? -47.199 -6.402 -12.422 1.00 17.46 200 ASP B N 1
ATOM 2927 C CA . ASP B 1 173 ? -48.432 -5.874 -12.974 1.00 19.01 200 ASP B CA 1
ATOM 2928 C C . ASP B 1 173 ? -49.674 -6.586 -12.395 1.00 17.16 200 ASP B C 1
ATOM 2929 O O . ASP B 1 173 ? -50.776 -6.397 -12.898 1.00 16.08 200 ASP B O 1
ATOM 2934 N N . GLY B 1 174 ? -49.488 -7.465 -11.424 1.00 15.77 201 GLY B N 1
ATOM 2935 C CA . GLY B 1 174 ? -50.586 -8.294 -10.910 1.00 14.33 201 GLY B CA 1
ATOM 2936 C C . GLY B 1 174 ? -50.960 -9.518 -11.735 1.00 18.79 201 GLY B C 1
ATOM 2937 O O . GLY B 1 174 ? -52.017 -10.079 -11.496 1.00 17.77 201 GLY B O 1
ATOM 2938 N N . LYS B 1 175 ? -50.122 -9.962 -12.681 1.00 14.72 202 LYS B N 1
ATOM 2939 C CA . LYS B 1 175 ? -50.452 -11.149 -13.496 1.00 16.24 202 LYS B CA 1
ATOM 2940 C C . LYS B 1 175 ? -49.809 -12.382 -12.860 1.00 21.88 202 LYS B C 1
ATOM 2941 O O . LYS B 1 175 ? -48.575 -12.459 -12.738 1.00 21.79 202 LYS B O 1
ATOM 2947 N N . ILE B 1 176 ? -50.644 -13.295 -12.360 1.00 18.31 203 ILE B N 1
ATOM 2948 C CA . ILE B 1 176 ? -50.164 -14.590 -11.854 1.00 17.23 203 ILE B CA 1
ATOM 2949 C C . ILE B 1 176 ? -49.449 -15.364 -12.977 1.00 13.98 203 ILE B C 1
ATOM 2950 O O . ILE B 1 176 ? -49.987 -15.594 -14.112 1.00 15.92 203 ILE B O 1
ATOM 2955 N N . LEU B 1 177 ? -48.230 -15.795 -12.668 1.00 13.74 204 LEU B N 1
ATOM 2956 C CA . LEU B 1 177 ? -47.376 -16.392 -13.709 1.00 16.59 204 LEU B CA 1
ATOM 2957 C C . LEU B 1 177 ? -47.196 -17.881 -13.469 1.00 17.04 204 LEU B C 1
ATOM 2958 O O . LEU B 1 177 ? -47.380 -18.684 -14.386 1.00 19.41 204 LEU B O 1
ATOM 2963 N N . VAL B 1 178 ? -46.919 -18.235 -12.218 1.00 20.88 205 VAL B N 1
ATOM 2964 C CA . VAL B 1 178 ? -46.850 -19.623 -11.817 1.00 21.25 205 VAL B CA 1
ATOM 2965 C C . VAL B 1 178 ? -47.691 -19.847 -10.563 1.00 18.03 205 VAL B C 1
ATOM 2966 O O . VAL B 1 178 ? -47.621 -19.084 -9.625 1.00 19.01 205 VAL B O 1
ATOM 2970 N N . HIS B 1 179 ? -48.525 -20.875 -10.579 1.00 19.97 206 HIS B N 1
ATOM 2971 C CA . HIS B 1 179 ? -49.439 -21.152 -9.459 1.00 24.53 206 HIS B CA 1
ATOM 2972 C C . HIS B 1 179 ? -49.691 -22.656 -9.419 1.00 22.03 206 HIS B C 1
ATOM 2973 O O . HIS B 1 179 ? -49.751 -23.261 -10.467 1.00 26.61 206 HIS B O 1
ATOM 2980 N N . PRO B 1 180 ? -49.879 -23.244 -8.226 1.00 29.40 207 PRO B N 1
ATOM 2981 C CA . PRO B 1 180 ? -50.204 -24.670 -8.134 1.00 27.54 207 PRO B CA 1
ATOM 2982 C C . PRO B 1 180 ? -51.499 -25.052 -8.831 1.00 26.92 207 PRO B C 1
ATOM 2983 O O . PRO B 1 180 ? -51.608 -26.147 -9.355 1.00 28.80 207 PRO B O 1
ATOM 2987 N N . ASP B 1 181 ? -52.499 -24.185 -8.748 1.00 21.51 208 ASP B N 1
ATOM 2988 C CA . ASP B 1 181 ? -53.667 -24.239 -9.612 1.00 24.24 208 ASP B CA 1
ATOM 2989 C C . ASP B 1 181 ? -53.331 -23.700 -10.994 1.00 27.39 208 ASP B C 1
ATOM 2990 O O . ASP B 1 181 ? -53.402 -22.496 -11.223 1.00 22.28 208 ASP B O 1
ATOM 2995 N N . LYS B 1 182 ? -53.211 -24.610 -11.960 1.00 25.25 209 LYS B N 1
ATOM 2996 C CA . LYS B 1 182 ? -52.802 -24.246 -13.304 1.00 29.60 209 LYS B CA 1
ATOM 2997 C C . LYS B 1 182 ? -53.902 -23.469 -13.988 1.00 24.36 209 LYS B C 1
ATOM 2998 O O . LYS B 1 182 ? -53.665 -22.859 -15.022 1.00 28.26 209 LYS B O 1
ATOM 3004 N N . ALA B 1 183 ? -55.106 -23.465 -13.425 1.00 27.37 210 ALA B N 1
ATOM 3005 C CA . ALA B 1 183 ? -56.167 -22.691 -14.047 1.00 25.34 210 ALA B CA 1
ATOM 3006 C C . ALA B 1 183 ? -55.968 -21.207 -13.797 1.00 20.43 210 ALA B C 1
ATOM 3007 O O . ALA B 1 183 ? -56.622 -20.378 -14.424 1.00 21.49 210 ALA B O 1
ATOM 3009 N N . LEU B 1 184 ? -55.085 -20.871 -12.871 1.00 18.62 211 LEU B N 1
ATOM 3010 C CA . LEU B 1 184 ? -54.885 -19.482 -12.498 1.00 20.68 211 LEU B CA 1
ATOM 3011 C C . LEU B 1 184 ? -53.660 -18.890 -13.176 1.00 18.98 211 LEU B C 1
ATOM 3012 O O . LEU B 1 184 ? -53.316 -17.718 -12.919 1.00 21.19 211 LEU B O 1
ATOM 3017 N N . VAL B 1 185 ? -52.889 -19.743 -13.843 1.00 19.97 212 VAL B N 1
ATOM 3018 C CA . VAL B 1 185 ? -51.745 -19.302 -14.654 1.00 18.20 212 VAL B CA 1
ATOM 3019 C C . VAL B 1 185 ? -52.153 -18.305 -15.733 1.00 25.72 212 VAL B C 1
ATOM 3020 O O . VAL B 1 185 ? -53.066 -18.545 -16.548 1.00 20.58 212 VAL B O 1
ATOM 3024 N N . MET B 1 186 ? -51.477 -17.163 -15.692 1.00 23.09 213 MET B N 1
ATOM 3025 C CA . MET B 1 186 ? -51.719 -16.044 -16.591 1.00 20.40 213 MET B CA 1
ATOM 3026 C C . MET B 1 186 ? -53.074 -15.383 -16.406 1.00 19.80 213 MET B C 1
ATOM 3027 O O . MET B 1 186 ? -53.526 -14.663 -17.273 1.00 17.68 213 MET B O 1
ATOM 3032 N N . LYS B 1 187 ? -53.665 -15.562 -15.239 1.00 21.30 214 LYS B N 1
ATOM 3033 C CA . LYS B 1 187 ? -54.808 -14.757 -14.805 1.00 20.66 214 LYS B CA 1
ATOM 3034 C C . LYS B 1 187 ? -54.329 -13.590 -13.977 1.00 18.50 214 LYS B C 1
ATOM 3035 O O . LYS B 1 187 ? -53.443 -13.755 -13.139 1.00 15.28 214 LYS B O 1
ATOM 3041 N N . SER B 1 188 ? -54.910 -12.415 -14.171 1.00 18.44 215 SER B N 1
ATOM 3042 C CA . SER B 1 188 ? -54.750 -11.344 -13.171 1.00 18.04 215 SER B CA 1
ATOM 3043 C C . SER B 1 188 ? -55.333 -11.668 -11.809 1.00 20.31 215 SER B C 1
ATOM 3044 O O . SER B 1 188 ? -56.127 -12.586 -11.696 1.00 20.31 215 SER B O 1
ATOM 3047 N N . LEU B 1 189 ? -54.732 -11.098 -10.764 1.00 18.40 216 LEU B N 1
ATOM 3048 C CA . LEU B 1 189 ? -55.214 -11.261 -9.410 1.00 21.47 216 LEU B CA 1
ATOM 3049 C C . LEU B 1 189 ? -56.733 -11.063 -9.379 1.00 18.62 216 LEU B C 1
ATOM 3050 O O . LEU B 1 189 ? -57.441 -11.912 -8.819 1.00 18.69 216 LEU B O 1
ATOM 3055 N N . LYS B 1 190 ? -57.236 -10.048 -10.076 1.00 17.99 217 LYS B N 1
ATOM 3056 C CA . LYS B 1 190 ? -58.692 -9.781 -10.116 1.00 24.88 217 LYS B CA 1
ATOM 3057 C C . LYS B 1 190 ? -59.503 -10.919 -10.735 1.00 26.35 217 LYS B C 1
ATOM 3058 O O . LYS B 1 190 ? -60.584 -11.308 -10.242 1.00 22.12 217 LYS B O 1
ATOM 3064 N N . GLU B 1 191 ? -58.963 -11.496 -11.798 1.00 25.19 218 GLU B N 1
ATOM 3065 C CA . GLU B 1 191 ? -59.620 -12.620 -12.447 1.00 21.56 218 GLU B CA 1
ATOM 3066 C C . GLU B 1 191 ? -59.558 -13.864 -11.606 1.00 25.06 218 GLU B C 1
ATOM 3067 O O . GLU B 1 191 ? -60.505 -14.657 -11.623 1.00 22.05 218 GLU B O 1
ATOM 3073 N N . ALA B 1 192 ? -58.495 -13.996 -10.811 1.00 20.29 219 ALA B N 1
ATOM 3074 C CA . ALA B 1 192 ? -58.234 -15.235 -10.103 1.00 24.21 219 ALA B CA 1
ATOM 3075 C C . ALA B 1 192 ? -59.052 -15.235 -8.841 1.00 24.14 219 ALA B C 1
ATOM 3076 O O . ALA B 1 192 ? -59.378 -16.303 -8.328 1.00 28.79 219 ALA B O 1
ATOM 3078 N N . TYR B 1 193 ? -59.139 -14.057 -8.225 1.00 22.89 220 TYR B N 1
ATOM 3079 C CA . TYR B 1 193 ? -59.894 -13.869 -6.991 1.00 25.00 220 TYR B CA 1
ATOM 3080 C C . TYR B 1 193 ? -61.005 -12.818 -7.143 1.00 21.55 220 TYR B C 1
ATOM 3081 O O . TYR B 1 193 ? -60.908 -11.725 -6.583 1.00 25.10 220 TYR B O 1
ATOM 3090 N N . PRO B 1 194 ? -62.008 -13.105 -7.977 1.00 28.50 221 PRO B N 1
ATOM 3091 C CA . PRO B 1 194 ? -62.970 -12.061 -8.313 1.00 23.21 221 PRO B CA 1
ATOM 3092 C C . PRO B 1 194 ? -63.864 -11.676 -7.124 1.00 32.26 221 PRO B C 1
ATOM 3093 O O . PRO B 1 194 ? -64.330 -10.538 -7.072 1.00 25.88 221 PRO B O 1
ATOM 3097 N N . GLN B 1 195 ? -64.012 -12.572 -6.148 1.00 24.92 222 GLN B N 1
ATOM 3098 C CA . GLN B 1 195 ? -64.920 -12.349 -5.027 1.00 32.97 222 GLN B CA 1
ATOM 3099 C C . GLN B 1 195 ? -64.288 -11.454 -3.972 1.00 29.87 222 GLN B C 1
ATOM 3100 O O . GLN B 1 195 ? -64.987 -10.809 -3.199 1.00 25.85 222 GLN B O 1
ATOM 3106 N N . ASP B 1 196 ? -62.968 -11.482 -3.866 1.00 29.46 223 ASP B N 1
ATOM 3107 C CA . ASP B 1 196 ? -62.276 -10.687 -2.859 1.00 24.88 223 ASP B CA 1
ATOM 3108 C C . ASP B 1 196 ? -60.793 -10.676 -3.237 1.00 24.37 223 ASP B C 1
ATOM 3109 O O . ASP B 1 196 ? -60.100 -11.675 -2.990 1.00 20.24 223 ASP B O 1
ATOM 3114 N N . THR B 1 197 ? -60.309 -9.583 -3.833 1.00 24.76 224 THR B N 1
ATOM 3115 C CA . THR B 1 197 ? -59.036 -9.610 -4.577 1.00 17.74 224 THR B CA 1
ATOM 3116 C C . THR B 1 197 ? -57.884 -9.111 -3.696 1.00 21.89 224 THR B C 1
ATOM 3117 O O . THR B 1 197 ? -57.977 -8.013 -3.125 1.00 19.58 224 THR B O 1
ATOM 3121 N N . PRO B 1 198 ? -56.814 -9.920 -3.517 1.00 19.28 225 PRO B N 1
ATOM 3122 C CA . PRO B 1 198 ? -55.649 -9.361 -2.796 1.00 21.26 225 PRO B CA 1
ATOM 3123 C C . PRO B 1 198 ? -54.914 -8.279 -3.633 1.00 18.69 225 PRO B C 1
ATOM 3124 O O . PRO B 1 198 ? -55.134 -8.174 -4.833 1.00 18.40 225 PRO B O 1
ATOM 3128 N N . ARG B 1 199 ? -54.295 -7.338 -2.934 1.00 18.04 226 ARG B N 1
ATOM 3129 C CA . ARG B 1 199 ? -53.716 -6.121 -3.466 1.00 21.33 226 ARG B CA 1
ATOM 3130 C C . ARG B 1 199 ? -52.233 -6.126 -3.111 1.00 22.94 226 ARG B C 1
ATOM 3131 O O . ARG B 1 199 ? -51.855 -6.160 -1.936 1.00 22.59 226 ARG B O 1
ATOM 3133 N N . ILE B 1 200 ? -51.412 -6.125 -4.150 1.00 21.25 227 ILE B N 1
ATOM 3134 C CA . ILE B 1 200 ? -49.961 -5.988 -4.033 1.00 24.05 227 ILE B CA 1
ATOM 3135 C C . ILE B 1 200 ? -49.600 -4.678 -3.332 1.00 21.27 227 ILE B C 1
ATOM 3136 O O . ILE B 1 200 ? -48.610 -4.603 -2.616 1.00 22.07 227 ILE B O 1
ATOM 3141 N N . SER B 1 201 ? -50.467 -3.677 -3.438 1.00 25.41 228 SER B N 1
ATOM 3142 C CA . SER B 1 201 ? -50.273 -2.417 -2.714 1.00 26.16 228 SER B CA 1
ATOM 3143 C C . SER B 1 201 ? -50.426 -2.492 -1.184 1.00 23.94 228 SER B C 1
ATOM 3144 O O . SER B 1 201 ? -50.082 -1.533 -0.488 1.00 26.97 228 SER B O 1
ATOM 3147 N N . SER B 1 202 ? -50.987 -3.586 -0.666 1.00 22.65 229 SER B N 1
ATOM 3148 C CA . SER B 1 202 ? -51.222 -3.747 0.751 1.00 24.36 229 SER B CA 1
ATOM 3149 C C . SER B 1 202 ? -50.231 -4.764 1.262 1.00 23.34 229 SER B C 1
ATOM 3150 O O . SER B 1 202 ? -50.039 -5.795 0.642 1.00 22.08 229 SER B O 1
ATOM 3153 N N . ASP B 1 203 ? -49.619 -4.508 2.414 1.00 19.88 230 ASP B N 1
ATOM 3154 C CA . ASP B 1 203 ? -48.653 -5.471 2.924 1.00 19.54 230 ASP B CA 1
ATOM 3155 C C . ASP B 1 203 ? -49.369 -6.806 3.162 1.00 18.69 230 ASP B C 1
ATOM 3156 O O . ASP B 1 203 ? -48.820 -7.884 2.900 1.00 18.24 230 ASP B O 1
ATOM 3161 N N . PHE B 1 204 ? -50.546 -6.758 3.775 1.00 18.84 231 PHE B N 1
ATOM 3162 C CA . PHE B 1 204 ? -51.331 -7.973 3.912 1.00 21.62 231 PHE B CA 1
ATOM 3163 C C . PHE B 1 204 ? -52.753 -7.815 3.389 1.00 25.88 231 PHE B C 1
ATOM 3164 O O . PHE B 1 204 ? -53.412 -6.804 3.639 1.00 28.46 231 PHE B O 1
ATOM 3172 N N . SER B 1 205 ? -53.226 -8.805 2.646 1.00 24.12 232 SER B N 1
ATOM 3173 C CA . SER B 1 205 ? -54.615 -8.838 2.222 1.00 25.34 232 SER B CA 1
ATOM 3174 C C . SER B 1 205 ? -55.285 -10.035 2.904 1.00 29.98 232 SER B C 1
ATOM 3175 O O . SER B 1 205 ? -54.824 -11.171 2.766 1.00 27.79 232 SER B O 1
ATOM 3178 N N . GLU B 1 206 ? -56.304 -9.760 3.722 1.00 26.49 233 GLU B N 1
ATOM 3179 C CA . GLU B 1 206 ? -57.229 -10.794 4.184 1.00 26.99 233 GLU B CA 1
ATOM 3180 C C . GLU B 1 206 ? -58.366 -11.008 3.217 1.00 26.88 233 GLU B C 1
ATOM 3181 O O . GLU B 1 206 ? -59.202 -10.127 3.022 1.00 30.18 233 GLU B O 1
ATOM 3187 N N . VAL B 1 207 ? -58.442 -12.184 2.619 1.00 25.84 234 VAL B N 1
ATOM 3188 C CA . VAL B 1 207 ? -59.396 -12.382 1.552 1.00 26.11 234 VAL B CA 1
ATOM 3189 C C . VAL B 1 207 ? -60.172 -13.673 1.806 1.00 31.59 234 VAL B C 1
ATOM 3190 O O . VAL B 1 207 ? -59.675 -14.605 2.451 1.00 30.28 234 VAL B O 1
ATOM 3194 N N . THR B 1 208 ? -61.432 -13.686 1.391 1.00 31.23 235 THR B N 1
ATOM 3195 C CA . THR B 1 208 ? -62.259 -14.871 1.614 1.00 30.58 235 THR B CA 1
ATOM 3196 C C . THR B 1 208 ? -62.180 -15.727 0.371 1.00 25.20 235 THR B C 1
ATOM 3197 O O . THR B 1 208 ? -62.400 -15.262 -0.762 1.00 22.73 235 THR B O 1
ATOM 3201 N N . VAL B 1 209 ? -61.738 -16.962 0.587 1.00 28.71 236 VAL B N 1
ATOM 3202 C CA . VAL B 1 209 ? -61.595 -17.932 -0.488 1.00 30.18 236 VAL B CA 1
ATOM 3203 C C . VAL B 1 209 ? -62.378 -19.163 -0.074 1.00 33.02 236 VAL B C 1
ATOM 3204 O O . VAL B 1 209 ? -62.031 -19.802 0.918 1.00 30.26 236 VAL B O 1
ATOM 3208 N N . ASP B 1 210 ? -63.412 -19.501 -0.837 1.00 34.49 237 ASP B N 1
ATOM 3209 C CA . ASP B 1 210 ? -64.256 -20.656 -0.530 1.00 40.96 237 ASP B CA 1
ATOM 3210 C C . ASP B 1 210 ? -64.682 -20.682 0.938 1.00 39.82 237 ASP B C 1
ATOM 3211 O O . ASP B 1 210 ? -64.588 -21.711 1.611 1.00 44.21 237 ASP B O 1
ATOM 3216 N N . GLY B 1 211 ? -65.208 -19.555 1.414 1.00 34.60 238 GLY B N 1
ATOM 3217 C CA . GLY B 1 211 ? -65.859 -19.522 2.709 1.00 33.11 238 GLY B CA 1
ATOM 3218 C C . GLY B 1 211 ? -64.887 -19.507 3.865 1.00 31.32 238 GLY B C 1
ATOM 3219 O O . GLY B 1 211 ? -65.305 -19.546 5.016 1.00 27.45 238 GLY B O 1
ATOM 3220 N N . LYS B 1 212 ? -63.604 -19.288 3.584 1.00 31.84 239 LYS B N 1
ATOM 3221 C CA . LYS B 1 212 ? -62.609 -19.134 4.644 1.00 35.57 239 LYS B CA 1
ATOM 3222 C C . LYS B 1 212 ? -61.637 -17.993 4.368 1.00 31.99 239 LYS B C 1
ATOM 3223 O O . LYS B 1 212 ? -61.276 -17.736 3.220 1.00 29.97 239 LYS B O 1
ATOM 3229 N N . THR B 1 213 ? -61.134 -17.402 5.444 1.00 29.76 240 THR B N 1
ATOM 3230 C CA . THR B 1 213 ? -60.202 -16.293 5.319 1.00 30.71 240 THR B CA 1
ATOM 3231 C C . THR B 1 213 ? -58.789 -16.804 5.019 1.00 30.70 240 THR B C 1
ATOM 3232 O O . THR B 1 213 ? -58.219 -17.618 5.767 1.00 26.87 240 THR B O 1
ATOM 3236 N N . ARG B 1 214 ? -58.218 -16.288 3.932 1.00 28.41 241 ARG B N 1
ATOM 3237 C CA . ARG B 1 214 ? -56.791 -16.452 3.641 1.00 31.23 241 ARG B CA 1
ATOM 3238 C C . ARG B 1 214 ? -56.041 -15.126 3.803 1.00 28.75 241 ARG B C 1
ATOM 3239 O O . ARG B 1 214 ? -56.554 -14.059 3.445 1.00 30.80 241 ARG B O 1
ATOM 3247 N N . ILE B 1 215 ? -54.841 -15.190 4.366 1.00 22.24 242 ILE B N 1
ATOM 3248 C CA . ILE B 1 215 ? -53.971 -14.032 4.382 1.00 22.19 242 ILE B CA 1
ATOM 3249 C C . ILE B 1 215 ? -52.994 -14.166 3.201 1.00 23.66 242 ILE B C 1
ATOM 3250 O O . ILE B 1 215 ? -52.311 -15.191 3.083 1.00 20.95 242 ILE B O 1
ATOM 3255 N N . VAL B 1 216 ? -52.796 -13.069 2.475 1.00 23.20 243 VAL B N 1
ATOM 3256 C CA . VAL B 1 216 ? -51.977 -13.026 1.260 1.00 21.74 243 VAL B CA 1
ATOM 3257 C C . VAL B 1 216 ? -51.008 -11.834 1.297 1.00 24.44 243 VAL B C 1
ATOM 3258 O O . VAL B 1 216 ? -51.396 -10.719 1.661 1.00 20.89 243 VAL B O 1
ATOM 3262 N N . ASN B 1 217 ? -49.746 -12.075 0.934 1.00 21.41 244 ASN B N 1
ATOM 3263 C CA . ASN B 1 217 ? -48.695 -11.044 0.963 1.00 19.71 244 ASN B CA 1
ATOM 3264 C C . ASN B 1 217 ? -47.790 -11.339 -0.205 1.00 17.54 244 ASN B C 1
ATOM 3265 O O . ASN B 1 217 ? -47.946 -12.381 -0.853 1.00 20.13 244 ASN B O 1
ATOM 3270 N N . PHE B 1 218 ? -47.059 -10.323 -0.607 1.00 18.30 245 PHE B N 1
ATOM 3271 C CA . PHE B 1 218 ? -46.285 -10.356 -1.849 1.00 19.45 245 PHE B CA 1
ATOM 3272 C C . PHE B 1 218 ? -44.867 -9.902 -1.512 1.00 23.56 245 PHE B C 1
ATOM 3273 O O . PHE B 1 218 ? -44.699 -8.848 -0.902 1.00 23.16 245 PHE B O 1
ATOM 3281 N N . THR B 1 219 ? -43.843 -10.611 -2.009 1.00 22.04 246 THR B N 1
ATOM 3282 C CA . THR B 1 219 ? -42.473 -10.307 -1.610 1.00 21.36 246 THR B CA 1
ATOM 3283 C C . THR B 1 219 ? -41.632 -10.223 -2.867 1.00 18.98 246 THR B C 1
ATOM 3284 O O . THR B 1 219 ? -41.547 -11.193 -3.629 1.00 18.75 246 THR B O 1
ATOM 3288 N N . PRO B 1 220 ? -40.977 -9.067 -3.077 1.00 20.33 247 PRO B N 1
ATOM 3289 C CA . PRO B 1 220 ? -40.274 -8.869 -4.335 1.00 25.48 247 PRO B CA 1
ATOM 3290 C C . PRO B 1 220 ? -39.112 -9.839 -4.496 1.00 21.77 247 PRO B C 1
ATOM 3291 O O . PRO B 1 220 ? -38.439 -10.169 -3.510 1.00 26.18 247 PRO B O 1
ATOM 3295 N N . ILE B 1 221 ? -38.924 -10.364 -5.707 1.00 22.78 248 ILE B N 1
ATOM 3296 C CA . ILE B 1 221 ? -37.765 -11.208 -5.970 1.00 20.43 248 ILE B CA 1
ATOM 3297 C C . ILE B 1 221 ? -36.605 -10.338 -6.443 1.00 22.26 248 ILE B C 1
ATOM 3298 O O . ILE B 1 221 ? -36.641 -9.782 -7.531 1.00 20.60 248 ILE B O 1
ATOM 3303 N N . LYS B 1 222 ? -35.616 -10.183 -5.567 1.00 21.52 249 LYS B N 1
ATOM 3304 C CA . LYS B 1 222 ? -34.487 -9.302 -5.808 1.00 24.35 249 LYS B CA 1
ATOM 3305 C C . LYS B 1 222 ? -33.517 -10.017 -6.735 1.00 27.99 249 LYS B C 1
ATOM 3306 O O . LYS B 1 222 ? -33.546 -11.251 -6.853 1.00 27.09 249 LYS B O 1
ATOM 3312 N N . GLY B 1 223 ? -32.758 -9.226 -7.491 1.00 31.85 250 GLY B N 1
ATOM 3313 C CA . GLY B 1 223 ? -31.611 -9.728 -8.237 1.00 34.21 250 GLY B CA 1
ATOM 3314 C C . GLY B 1 223 ? -31.926 -10.495 -9.507 1.00 33.89 250 GLY B C 1
ATOM 3315 O O . GLY B 1 223 ? -31.125 -11.334 -9.913 1.00 37.21 250 GLY B O 1
ATOM 3316 N N . LEU B 1 224 ? -33.099 -10.251 -10.091 1.00 26.99 251 LEU B N 1
ATOM 3317 C CA . LEU B 1 224 ? -33.455 -10.737 -11.412 1.00 26.46 251 LEU B CA 1
ATOM 3318 C C . LEU B 1 224 ? -33.207 -9.622 -12.417 1.00 24.26 251 LEU B C 1
ATOM 3319 O O . LEU B 1 224 ? -33.363 -8.447 -12.106 1.00 30.92 251 LEU B O 1
ATOM 3324 N N . PRO B 1 225 ? -32.623 -9.966 -13.563 1.00 19.68 252 PRO B N 1
ATOM 3325 C CA . PRO B 1 225 ? -32.452 -8.956 -14.588 1.00 22.36 252 PRO B CA 1
ATOM 3326 C C . PRO B 1 225 ? -33.738 -8.641 -15.346 1.00 18.12 252 PRO B C 1
ATOM 3327 O O . PRO B 1 225 ? -34.498 -9.545 -15.721 1.00 21.87 252 PRO B O 1
ATOM 3331 N N . SER B 1 226 ? -33.965 -7.352 -15.570 1.00 19.31 253 SER B N 1
ATOM 3332 C CA . SER B 1 226 ? -35.044 -6.827 -16.411 1.00 20.27 253 SER B CA 1
ATOM 3333 C C . SER B 1 226 ? -36.449 -6.858 -15.823 1.00 20.62 253 SER B C 1
ATOM 3334 O O . SER B 1 226 ? -37.268 -6.064 -16.242 1.00 20.10 253 SER B O 1
ATOM 3337 N N . VAL B 1 227 ? -36.745 -7.802 -14.942 1.00 19.63 254 VAL B N 1
ATOM 3338 C CA . VAL B 1 227 ? -38.139 -8.087 -14.587 1.00 22.96 254 VAL B CA 1
ATOM 3339 C C . VAL B 1 227 ? -38.333 -7.843 -13.120 1.00 22.30 254 VAL B C 1
ATOM 3340 O O . VAL B 1 227 ? -37.388 -7.991 -12.340 1.00 20.88 254 VAL B O 1
ATOM 3344 N N . ASN B 1 228 ? -39.546 -7.440 -12.757 1.00 18.42 255 ASN B N 1
ATOM 3345 C CA . ASN B 1 228 ? -39.914 -7.157 -11.363 1.00 23.13 255 ASN B CA 1
ATOM 3346 C C . ASN B 1 228 ? -41.115 -8.018 -11.043 1.00 20.04 255 ASN B C 1
ATOM 3347 O O . ASN B 1 228 ? -42.200 -7.801 -11.612 1.00 19.47 255 ASN B O 1
ATOM 3352 N N . TRP B 1 229 ? -40.819 -9.099 -10.347 1.00 19.89 256 TRP B N 1
ATOM 3353 C CA . TRP B 1 229 ? -41.733 -10.197 -10.037 1.00 18.83 256 TRP B CA 1
ATOM 3354 C C . TRP B 1 229 ? -41.748 -10.398 -8.540 1.00 21.78 256 TRP B C 1
ATOM 3355 O O . TRP B 1 229 ? -40.777 -10.071 -7.825 1.00 21.64 256 TRP B O 1
ATOM 3366 N N . TYR B 1 230 ? -42.879 -10.939 -8.064 1.00 21.89 257 TYR B N 1
ATOM 3367 C CA . TYR B 1 230 ? -43.137 -11.196 -6.681 1.00 16.40 257 TYR B CA 1
ATOM 3368 C C . TYR B 1 230 ? -43.473 -12.661 -6.380 1.00 17.72 257 TYR B C 1
ATOM 3369 O O . TYR B 1 230 ? -44.127 -13.337 -7.180 1.00 18.39 257 TYR B O 1
ATOM 3378 N N . ILE B 1 231 ? -43.008 -13.139 -5.232 1.00 17.07 258 ILE B N 1
ATOM 3379 C CA . ILE B 1 231 ? -43.598 -14.300 -4.570 1.00 16.98 258 ILE B CA 1
ATOM 3380 C C . ILE B 1 231 ? -44.835 -13.859 -3.778 1.00 16.75 258 ILE B C 1
ATOM 3381 O O . ILE B 1 231 ? -44.721 -13.051 -2.873 1.00 22.69 258 ILE B O 1
ATOM 3386 N N . GLY B 1 232 ? -45.991 -14.379 -4.173 1.00 19.09 259 GLY B N 1
ATOM 3387 C CA . GLY B 1 232 ? -47.219 -14.349 -3.366 1.00 21.24 259 GLY B CA 1
ATOM 3388 C C . GLY B 1 232 ? -47.271 -15.566 -2.471 1.00 22.84 259 GLY B C 1
ATOM 3389 O O . GLY B 1 232 ? -47.033 -16.681 -2.933 1.00 22.40 259 GLY B O 1
ATOM 3390 N N . LEU B 1 233 ? -47.525 -15.326 -1.186 1.00 24.21 260 LEU B N 1
ATOM 3391 C CA . LEU B 1 233 ? -47.817 -16.361 -0.221 1.00 23.51 260 LEU B CA 1
ATOM 3392 C C . LEU B 1 233 ? -49.261 -16.229 0.273 1.00 30.95 260 LEU B C 1
ATOM 3393 O O . LEU B 1 233 ? -49.659 -15.174 0.768 1.00 27.23 260 LEU B O 1
ATOM 3398 N N . SER B 1 234 ? -49.975 -17.352 0.313 1.00 27.14 261 SER B N 1
ATOM 3399 C CA . SER B 1 234 ? -51.368 -17.369 0.701 1.00 25.74 261 SER B CA 1
ATOM 3400 C C . SER B 1 234 ? -51.576 -18.479 1.713 1.00 28.56 261 SER B C 1
ATOM 3401 O O . SER B 1 234 ? -51.329 -19.653 1.393 1.00 24.28 261 SER B O 1
ATOM 3404 N N . VAL B 1 235 ? -52.022 -18.108 2.913 1.00 26.59 262 VAL B N 1
ATOM 3405 C CA . VAL B 1 235 ? -52.115 -19.061 4.010 1.00 23.53 262 VAL B CA 1
ATOM 3406 C C . VAL B 1 235 ? -53.521 -19.028 4.587 1.00 28.63 262 VAL B C 1
ATOM 3407 O O . VAL B 1 235 ? -54.201 -18.002 4.528 1.00 29.47 262 VAL B O 1
ATOM 3411 N N . ASP B 1 236 ? -54.012 -20.195 4.989 1.00 28.81 263 ASP B N 1
ATOM 3412 C CA . ASP B 1 236 ? -55.235 -20.255 5.783 1.00 29.98 263 ASP B CA 1
ATOM 3413 C C . ASP B 1 236 ? -55.039 -19.392 7.009 1.00 24.17 263 ASP B C 1
ATOM 3414 O O . ASP B 1 236 ? -54.099 -19.614 7.778 1.00 31.19 263 ASP B O 1
ATOM 3419 N N . LYS B 1 237 ? -55.999 -18.505 7.275 1.00 30.09 264 LYS B N 1
ATOM 3420 C CA . LYS B 1 237 ? -55.887 -17.626 8.432 1.00 30.03 264 LYS B CA 1
ATOM 3421 C C . LYS B 1 237 ? -55.943 -18.427 9.747 1.00 34.10 264 LYS B C 1
ATOM 3422 O O . LYS B 1 237 ? -55.153 -18.188 10.667 1.00 29.39 264 LYS B O 1
ATOM 3428 N N . ASP B 1 238 ? -56.897 -19.349 9.855 1.00 32.88 265 ASP B N 1
ATOM 3429 C CA . ASP B 1 238 ? -57.017 -20.133 11.086 1.00 36.46 265 ASP B CA 1
ATOM 3430 C C . ASP B 1 238 ? -55.752 -20.945 11.350 1.00 35.23 265 ASP B C 1
ATOM 3431 O O . ASP B 1 238 ? -55.132 -20.814 12.426 1.00 37.26 265 ASP B O 1
ATOM 3436 N N . LYS B 1 239 ? -55.301 -21.701 10.347 1.00 35.04 266 LYS B N 1
ATOM 3437 C CA . LYS B 1 239 ? -54.134 -22.566 10.552 1.00 36.31 266 LYS B CA 1
ATOM 3438 C C . LYS B 1 239 ? -52.907 -21.745 10.906 1.00 38.05 266 LYS B C 1
ATOM 3439 O O . LYS B 1 239 ? -52.132 -22.134 11.780 1.00 41.23 266 LYS B O 1
ATOM 3445 N N . ALA B 1 240 ? -52.732 -20.619 10.216 1.00 36.78 267 ALA B N 1
ATOM 3446 C CA . ALA B 1 240 ? -51.601 -19.732 10.453 1.00 41.27 267 ALA B CA 1
ATOM 3447 C C . ALA B 1 240 ? -51.573 -19.339 11.912 1.00 44.27 267 ALA B C 1
ATOM 3448 O O . ALA B 1 240 ? -50.571 -19.563 12.592 1.00 51.21 267 ALA B O 1
ATOM 3450 N N . PHE B 1 241 ? -52.691 -18.797 12.396 1.00 42.92 268 PHE B N 1
ATOM 3451 C CA . PHE B 1 241 ? -52.758 -18.326 13.774 1.00 42.98 268 PHE B CA 1
ATOM 3452 C C . PHE B 1 241 ? -52.546 -19.474 14.751 1.00 42.11 268 PHE B C 1
ATOM 3453 O O . PHE B 1 241 ? -51.908 -19.281 15.793 1.00 42.27 268 PHE B O 1
ATOM 3461 N N . SER B 1 242 ? -53.063 -20.651 14.401 1.00 48.67 269 SER B N 1
ATOM 3462 C CA . SER B 1 242 ? -52.882 -21.858 15.205 1.00 53.18 269 SER B CA 1
ATOM 3463 C C . SER B 1 242 ? -51.404 -22.179 15.466 1.00 61.86 269 SER B C 1
ATOM 3464 O O . SER B 1 242 ? -51.072 -22.760 16.503 1.00 71.00 269 SER B O 1
ATOM 3467 N N . MET B 1 243 ? -50.529 -21.832 14.521 1.00 61.46 270 MET B N 1
ATOM 3468 C CA . MET B 1 243 ? -49.093 -21.738 14.790 1.00 55.77 270 MET B CA 1
ATOM 3469 C C . MET B 1 243 ? -48.860 -20.602 15.789 1.00 63.00 270 MET B C 1
ATOM 3470 O O . MET B 1 243 ? -48.382 -19.525 15.426 1.00 63.62 270 MET B O 1
ATOM 3472 N N . LEU B 1 244 ? -49.251 -20.849 17.040 1.00 60.82 271 LEU B N 1
ATOM 3473 C CA . LEU B 1 244 ? -49.293 -19.828 18.079 1.00 52.53 271 LEU B CA 1
ATOM 3474 C C . LEU B 1 244 ? -48.049 -19.967 18.946 1.00 60.88 271 LEU B C 1
ATOM 3475 O O . LEU B 1 244 ? -47.282 -19.012 19.102 1.00 79.11 271 LEU B O 1
#

Nearest PDB structures (foldseek):
  6py3-assembly2_B  TM=1.001E+00  e=2.360E-48  Pseudomonas fluorescens Pf0-1
  6py4-assembly1_A  TM=1.003E+00  e=2.360E-48  Pseudomonas fluorescens Pf0-1
  6pxy-assembly1_A  TM=9.957E-01  e=8.557E-45  Pseudomonas fluorescens Pf0-1
  6q0f-assembly1_A  TM=9.876E-01  e=3.307E-41  Pseudomonas fluorescens Pf0-1
  5lto-assembly2_B  TM=9.398E-01  e=1.061E-29  Pseudomonas aeruginosa

Secondary structure (DSSP, 8-state):
-HHHHHHHHHHHHHHHHHHHHHHHHHHHHHHHHHHHHHHHHHHH---HHHHHHHHTSHHHHTTSS-EEEE-TTS-EEEES---PPTT--GGGSHHHHHHHHSSS-EEPPPEE-TTTSSEEEEEEEEEEETTEEEEEEEEEEEHHHHHHHHTT---EEEEEEETTSBEEE-SSGGGTT-BHHHHS-SS---TTSS-EEEEETTEEEEEEEEE-TT-SS--EEEEEEEEHHHHH--/-HHHHHHHHHHHHHHHHHHHHHHHHHHHHHHHHHHHHHHHHHHHHHH---HHHHHHHHTSHHHHTTSS-EEEE-TTS-EEEES---PPTT--GGGSHHHHHHHT-SS-EEPPPEE-TTTSSEEEEEEEEEEETTEEEEEEEEEEEHHHHHHHHHT---EEEEEEETTSBEEE-SSGGGTT-BHHHHSTTS---TTSS-EEEEETTEEEEEEEEE-TT-SS--EEEEEEEEHHHHHH--

Foldseek 3Di:
DCVVCVVVLLVVVQVVQVVLLALVLVVVVVVLVLQVVLLQQCLVPVDPVSNQVSQADCVQVVPFVKKKWAFPVQDMDIPVDADFDPPDGPCVDPQFVVQVVAPFKDKDFWDQDRGPRATWIKIKHFRDHPNRTGTMMIGTGHLVNVQVSFQPDQFWGKFKAFPVQATRHDVPPVRHRPGQCRVQVPAGDDQVDQWGWGDDPNFTKIKGWAWNPDDPPTTMTMIIIGGPVVSSVD/DCPVCVVCVVVLLVVVQVVFVVLLVLVLVVVVVVLVLQVVLLQQCLVPVDVVSNQVSQADPVNVVSFVKKKWAFPVQDMDIPVDADFDPPDGVCVDQQNVLQVVDPFKAKDFWDQDRGPRATWIKIKHFRDNPVRGGTMMIGIDHLVNVQVSQQVDDLWGKFKAFPVQATRHDVPVVRHRPGQCRNQVPFGDDQVDQWGFGDDPNFTKIKGWAWNPDHPPGTMTIIIIHGPVVSSVVD

CATH classification: 3.30.450.20

B-factor: mean 29.57, std 11.79, range [12.96, 146.05]